Protein AF-A0A6L5JVS4-F1 (afdb_monomer)

Structure (mmCIF, N/CA/C/O backbone):
data_AF-A0A6L5JVS4-F1
#
_entry.id   AF-A0A6L5JVS4-F1
#
loop_
_atom_site.group_PDB
_atom_site.id
_atom_site.type_symbol
_atom_site.label_atom_id
_atom_site.label_alt_id
_atom_site.label_comp_id
_atom_site.label_asym_id
_atom_site.label_entity_id
_atom_site.label_seq_id
_atom_site.pdbx_PDB_ins_code
_atom_site.Cartn_x
_atom_site.Cartn_y
_atom_site.Cartn_z
_atom_site.occupancy
_atom_site.B_iso_or_equiv
_atom_site.auth_seq_id
_atom_site.auth_comp_id
_atom_site.auth_asym_id
_atom_site.auth_atom_id
_atom_site.pdbx_PDB_model_num
ATOM 1 N N . MET A 1 1 ? 5.904 3.335 -20.498 1.00 39.62 1 MET A N 1
ATOM 2 C CA . MET A 1 1 ? 4.507 2.915 -20.206 1.00 39.62 1 MET A CA 1
ATOM 3 C C . MET A 1 1 ? 3.510 3.334 -21.301 1.00 39.62 1 MET A C 1
ATOM 5 O O . MET A 1 1 ? 2.584 2.578 -21.595 1.00 39.62 1 MET A O 1
ATOM 9 N N . ALA A 1 2 ? 3.755 4.447 -22.011 1.00 27.25 2 ALA A N 1
ATOM 10 C CA . ALA A 1 2 ? 2.955 4.892 -23.163 1.00 27.25 2 ALA A CA 1
ATOM 11 C C . ALA A 1 2 ? 2.880 3.878 -24.330 1.00 27.25 2 ALA A C 1
ATOM 13 O O . ALA A 1 2 ? 1.865 3.810 -25.015 1.00 27.25 2 ALA A O 1
ATOM 14 N N . THR A 1 3 ? 3.901 3.042 -24.548 1.00 32.81 3 THR A N 1
ATOM 15 C CA . THR A 1 3 ? 3.911 2.049 -25.646 1.00 32.81 3 THR A CA 1
ATOM 16 C C . THR A 1 3 ? 3.063 0.802 -25.353 1.00 32.81 3 THR A C 1
ATOM 18 O O . THR A 1 3 ? 2.538 0.192 -26.281 1.00 32.81 3 THR A O 1
ATOM 21 N N . PHE A 1 4 ? 2.880 0.440 -24.076 1.00 35.44 4 PHE A N 1
ATOM 22 C CA . PHE A 1 4 ? 2.090 -0.735 -23.675 1.00 35.44 4 PHE A CA 1
ATOM 23 C C . PHE A 1 4 ? 0.583 -0.419 -23.661 1.00 35.44 4 PHE A C 1
ATOM 25 O O . PHE A 1 4 ? -0.222 -1.218 -24.132 1.00 35.44 4 PHE A O 1
ATOM 32 N N . LEU A 1 5 ? 0.203 0.799 -23.252 1.00 40.16 5 LEU A N 1
ATOM 33 C CA . LEU A 1 5 ? -1.191 1.264 -23.287 1.00 40.16 5 LEU A CA 1
ATOM 34 C C . LEU A 1 5 ? -1.619 1.836 -24.652 1.00 40.16 5 LEU A C 1
ATOM 36 O O . LEU A 1 5 ? -2.784 1.678 -25.025 1.00 40.16 5 LEU A O 1
ATOM 40 N N . ARG A 1 6 ? -0.699 2.375 -25.478 1.00 35.88 6 ARG A N 1
ATOM 41 C CA . ARG A 1 6 ? -1.003 2.672 -26.899 1.00 35.88 6 ARG A CA 1
ATOM 42 C C . ARG A 1 6 ? -1.465 1.423 -27.653 1.00 35.88 6 ARG A C 1
ATOM 44 O O . ARG A 1 6 ? -2.328 1.546 -28.516 1.00 35.88 6 ARG A O 1
ATOM 51 N N . GLN A 1 7 ? -0.972 0.227 -27.310 1.00 35.41 7 GLN A N 1
ATOM 52 C CA . GLN A 1 7 ? -1.468 -1.024 -27.899 1.00 35.41 7 GLN A CA 1
ATOM 53 C C . GLN A 1 7 ? -2.878 -1.416 -27.430 1.00 35.41 7 GLN A C 1
ATOM 55 O O . GLN A 1 7 ? -3.589 -2.075 -28.191 1.00 35.41 7 GLN A O 1
ATOM 60 N N . GLN A 1 8 ? -3.304 -1.020 -26.226 1.00 39.78 8 GLN A N 1
ATOM 61 C CA . GLN A 1 8 ? -4.646 -1.326 -25.715 1.00 39.78 8 GLN A CA 1
ATOM 62 C C . GLN A 1 8 ? -5.710 -0.339 -26.234 1.00 39.78 8 GLN A C 1
ATOM 64 O O . GLN A 1 8 ? -6.778 -0.781 -26.659 1.00 39.78 8 GLN A O 1
ATOM 69 N N . HIS A 1 9 ? -5.404 0.962 -26.331 1.00 32.84 9 HIS A N 1
ATOM 70 C CA . HIS A 1 9 ? -6.343 1.963 -26.868 1.00 32.84 9 HIS A CA 1
ATOM 71 C C . HIS A 1 9 ? -6.524 1.894 -28.399 1.00 32.84 9 HIS A C 1
ATOM 73 O O . HIS A 1 9 ? -7.652 2.017 -28.878 1.00 32.84 9 HIS A O 1
ATOM 79 N N . TRP A 1 10 ? -5.474 1.595 -29.183 1.00 31.05 10 TRP A N 1
ATOM 80 C CA . TRP A 1 10 ? -5.603 1.431 -30.646 1.00 31.05 10 TRP A CA 1
ATOM 81 C C . TRP A 1 10 ? -6.505 0.254 -31.057 1.00 31.05 10 TRP A C 1
ATOM 83 O O . TRP A 1 10 ? -7.124 0.284 -32.119 1.00 31.05 10 TRP A O 1
ATOM 93 N N . ARG A 1 11 ? -6.620 -0.789 -30.222 1.00 38.19 11 ARG A N 1
ATOM 94 C CA . ARG A 1 11 ? -7.398 -2.000 -30.545 1.00 38.19 11 ARG A CA 1
ATOM 95 C C . ARG A 1 11 ? -8.909 -1.847 -30.347 1.00 38.19 11 ARG A C 1
ATOM 97 O O . ARG A 1 11 ? -9.647 -2.603 -30.976 1.00 38.19 11 ARG A O 1
ATOM 104 N N . ARG A 1 12 ? -9.377 -0.891 -29.528 1.00 39.03 12 ARG A N 1
ATOM 105 C CA . ARG A 1 12 ? -10.806 -0.510 -29.478 1.00 39.03 12 ARG A CA 1
ATOM 106 C C . ARG A 1 12 ? -11.186 0.319 -30.709 1.00 39.03 12 ARG A C 1
ATOM 108 O O . ARG A 1 12 ? -12.086 -0.090 -31.431 1.00 39.03 12 ARG A O 1
ATOM 115 N N . ALA A 1 13 ? -10.397 1.341 -31.055 1.00 33.31 13 ALA A N 1
ATOM 116 C CA . ALA A 1 13 ? -10.627 2.148 -32.259 1.00 33.31 13 ALA A CA 1
ATOM 117 C C . ALA A 1 13 ? -10.614 1.313 -33.558 1.00 33.31 13 ALA A C 1
ATOM 119 O O . ALA A 1 13 ? -11.472 1.491 -34.416 1.00 33.31 13 ALA A O 1
ATOM 120 N N . ALA A 1 14 ? -9.705 0.338 -33.685 1.00 33.72 14 ALA A N 1
ATOM 121 C CA . ALA A 1 14 ? -9.661 -0.558 -34.845 1.00 33.72 14 ALA A CA 1
ATOM 122 C C . ALA A 1 14 ? -10.819 -1.580 -34.900 1.00 33.72 14 ALA A C 1
ATOM 124 O O . ALA A 1 14 ? -11.154 -2.060 -35.981 1.00 33.72 14 ALA A O 1
ATOM 125 N N . ARG A 1 15 ? -11.447 -1.923 -33.763 1.00 38.25 15 ARG A N 1
ATOM 126 C CA . ARG A 1 15 ? -12.636 -2.796 -33.720 1.00 38.25 15 ARG A CA 1
ATOM 127 C C . ARG A 1 15 ? -13.914 -2.042 -34.068 1.00 38.25 15 ARG A C 1
ATOM 129 O O . ARG A 1 15 ? -14.723 -2.583 -34.814 1.00 38.25 15 ARG A O 1
ATOM 136 N N . ASP A 1 16 ? -14.044 -0.804 -33.606 1.00 37.25 16 ASP A N 1
ATOM 137 C CA . ASP A 1 16 ? -15.199 0.044 -33.916 1.00 37.25 16 ASP A CA 1
ATOM 138 C C . ASP A 1 16 ? -15.157 0.531 -35.379 1.00 37.25 16 ASP A C 1
ATOM 140 O O . ASP A 1 16 ? -16.183 0.553 -36.056 1.00 37.25 16 ASP A O 1
ATOM 144 N N . LEU A 1 17 ? -13.960 0.777 -35.931 1.00 36.19 17 LEU A N 1
ATOM 145 C CA . LEU A 1 17 ? -13.765 1.015 -37.371 1.00 36.19 17 LEU A CA 1
ATOM 146 C C . LEU A 1 17 ? -13.922 -0.265 -38.216 1.00 36.19 17 LEU A C 1
ATOM 148 O O . LEU A 1 17 ? -14.410 -0.203 -39.343 1.00 36.19 17 LEU A O 1
ATOM 152 N N . GLY A 1 18 ? -13.565 -1.435 -37.676 1.00 32.16 18 GLY A N 1
ATOM 153 C CA . GLY A 1 18 ? -13.740 -2.731 -38.344 1.00 32.16 18 GLY A CA 1
ATOM 154 C C . GLY A 1 18 ? -15.199 -3.194 -38.445 1.00 32.16 18 GLY A C 1
ATOM 155 O O . GLY A 1 18 ? -15.541 -3.921 -39.375 1.00 32.16 18 GLY A O 1
ATOM 156 N N . LEU A 1 19 ? -16.069 -2.744 -37.534 1.00 34.16 19 LEU A N 1
ATOM 157 C CA . LEU A 1 19 ? -17.518 -2.983 -37.585 1.00 34.16 19 LEU A CA 1
ATOM 158 C C . LEU A 1 19 ? -18.248 -2.038 -38.554 1.00 34.16 19 LEU A C 1
ATOM 160 O O . LEU A 1 19 ? -19.277 -2.421 -39.104 1.00 34.16 19 LEU A O 1
ATOM 164 N N . LEU A 1 20 ? -17.688 -0.856 -38.835 1.00 33.22 20 LEU A N 1
ATOM 165 C CA . LEU A 1 20 ? -18.188 0.063 -39.866 1.00 33.22 20 LEU A CA 1
ATOM 166 C C . LEU A 1 20 ? -17.718 -0.308 -41.284 1.00 33.22 20 LEU A C 1
ATOM 168 O O . LEU A 1 20 ? -18.453 -0.097 -42.245 1.00 33.22 20 LEU A O 1
ATOM 172 N N . ALA A 1 21 ? -16.541 -0.924 -41.432 1.00 32.28 21 ALA A N 1
ATOM 173 C CA . ALA A 1 21 ? -16.008 -1.340 -42.735 1.00 32.28 21 ALA A CA 1
ATOM 174 C C . ALA A 1 21 ? -16.601 -2.662 -43.275 1.00 32.28 21 ALA A C 1
ATOM 176 O O . ALA A 1 21 ? -16.497 -2.942 -44.467 1.00 32.28 21 ALA A O 1
ATOM 177 N N . ALA A 1 22 ? -17.259 -3.469 -42.435 1.00 32.19 22 ALA A N 1
ATOM 178 C CA . ALA A 1 22 ? -17.851 -4.750 -42.842 1.00 32.19 22 ALA A CA 1
ATOM 179 C C . ALA A 1 22 ? -19.231 -4.629 -43.530 1.00 32.19 22 ALA A C 1
ATOM 181 O O . ALA A 1 22 ? -19.776 -5.637 -43.974 1.00 32.19 22 ALA A O 1
ATOM 182 N N . LEU A 1 23 ? -19.785 -3.416 -43.651 1.00 34.84 23 LEU A N 1
ATOM 183 C CA . LEU A 1 23 ? -21.041 -3.148 -44.369 1.00 34.84 23 LEU A CA 1
ATOM 184 C C . LEU A 1 23 ? -20.844 -2.623 -45.800 1.00 34.84 23 LEU A C 1
ATOM 186 O O . LEU A 1 23 ? -21.824 -2.450 -46.517 1.00 34.84 23 LEU A O 1
ATOM 190 N N . LEU A 1 24 ? -19.603 -2.403 -46.246 1.00 35.19 24 LEU A N 1
ATOM 191 C CA . LEU A 1 24 ? -19.305 -1.886 -47.584 1.00 35.19 24 LEU A CA 1
ATOM 192 C C . LEU A 1 24 ? -18.027 -2.529 -48.141 1.00 35.19 24 LEU A C 1
ATOM 194 O O . LEU A 1 24 ? -16.959 -1.926 -48.131 1.00 35.19 24 LEU A O 1
ATOM 198 N N . ALA A 1 25 ? -18.128 -3.758 -48.648 1.00 31.11 25 ALA A N 1
ATOM 199 C CA . ALA A 1 25 ? -17.062 -4.362 -49.445 1.00 31.11 25 ALA A CA 1
ATOM 200 C C . ALA A 1 25 ? -17.626 -4.942 -50.751 1.00 31.11 25 ALA A C 1
ATOM 202 O O . ALA A 1 25 ? -18.220 -6.018 -50.767 1.00 31.11 25 ALA A O 1
ATOM 203 N N . GLY A 1 26 ? -17.414 -4.209 -51.847 1.00 31.31 26 GLY A N 1
ATOM 204 C CA . GLY A 1 26 ? -17.368 -4.732 -53.215 1.00 31.31 26 GLY A CA 1
ATOM 205 C C . GLY A 1 26 ? -15.909 -4.756 -53.706 1.00 31.31 26 GLY A C 1
ATOM 206 O O . GLY A 1 26 ? -15.083 -4.023 -53.159 1.00 31.31 26 GLY A O 1
ATOM 207 N N . PRO A 1 27 ? -15.543 -5.613 -54.676 1.00 41.22 27 PRO A N 1
ATOM 208 C CA . PRO A 1 27 ? -14.153 -6.013 -54.885 1.00 41.22 27 PRO A CA 1
ATOM 209 C C . PRO A 1 27 ? -13.418 -5.101 -55.878 1.00 41.22 27 PRO A C 1
ATOM 211 O O . PRO A 1 27 ? -14.021 -4.707 -56.870 1.00 41.22 27 PRO A O 1
ATOM 214 N N . GLN A 1 28 ? -12.112 -4.860 -55.669 1.00 31.53 28 GLN A N 1
ATOM 215 C CA . GLN A 1 28 ? -11.058 -4.995 -56.698 1.00 31.53 28 GLN A CA 1
ATOM 216 C C . GLN A 1 28 ? -9.629 -4.655 -56.200 1.00 31.53 28 GLN A C 1
ATOM 218 O O . GLN A 1 28 ? -9.398 -3.606 -55.618 1.00 31.53 28 GLN A O 1
ATOM 223 N N . ALA A 1 29 ? -8.724 -5.612 -56.465 1.00 29.77 29 ALA A N 1
ATOM 224 C CA . ALA A 1 29 ? -7.337 -5.585 -56.984 1.00 29.77 29 ALA A CA 1
ATOM 225 C C . ALA A 1 29 ? -6.270 -4.518 -56.577 1.00 29.77 29 ALA A C 1
ATOM 227 O O . ALA A 1 29 ? -6.592 -3.390 -56.228 1.00 29.77 29 ALA A O 1
ATOM 228 N N . PRO A 1 30 ? -4.960 -4.876 -56.645 1.00 33.66 30 PRO A N 1
ATOM 229 C CA . PRO A 1 30 ? -3.882 -4.248 -55.874 1.00 33.66 30 PRO A CA 1
ATOM 230 C C . PRO A 1 30 ? -3.032 -3.250 -56.680 1.00 33.66 30 PRO A C 1
ATOM 232 O O . PRO A 1 30 ? -2.925 -3.355 -57.900 1.00 33.66 30 PRO A O 1
ATOM 235 N N . LEU A 1 31 ? -2.333 -2.343 -55.988 1.00 27.77 31 LEU A N 1
ATOM 236 C CA . LEU A 1 31 ? -1.290 -1.505 -56.586 1.00 27.77 31 LEU A CA 1
ATOM 237 C C . LEU A 1 31 ? -0.140 -1.220 -55.613 1.00 27.77 31 LEU A C 1
ATOM 239 O O . LEU A 1 31 ? -0.261 -1.336 -54.397 1.00 27.77 31 LEU A O 1
ATOM 243 N N . GLN A 1 32 ? 1.005 -0.966 -56.234 1.00 26.39 32 GLN A N 1
ATOM 244 C CA . GLN A 1 32 ? 2.362 -1.265 -55.802 1.00 26.39 32 GLN A CA 1
ATOM 245 C C . GLN A 1 32 ? 2.989 -0.211 -54.885 1.00 26.39 32 GLN A C 1
ATOM 247 O O . GLN A 1 32 ? 2.594 0.949 -54.845 1.00 26.39 32 GLN A O 1
ATOM 252 N N . ALA A 1 33 ? 4.048 -0.657 -54.209 1.00 27.53 33 ALA A N 1
ATOM 253 C CA . ALA A 1 33 ? 5.034 0.159 -53.522 1.00 27.53 33 ALA A CA 1
ATOM 254 C C . ALA A 1 33 ? 5.746 1.141 -54.464 1.00 27.53 33 ALA A C 1
ATOM 256 O O . ALA A 1 33 ? 6.057 0.782 -55.599 1.00 27.53 33 ALA A O 1
ATOM 257 N N . GLN A 1 34 ? 6.121 2.312 -53.940 1.00 25.50 34 GLN A N 1
ATOM 258 C CA . GLN A 1 34 ? 7.257 3.087 -54.431 1.00 25.50 34 GLN A CA 1
ATOM 259 C C . GLN A 1 34 ? 7.914 3.917 -53.316 1.00 25.50 34 GLN A C 1
ATOM 261 O O . GLN A 1 34 ? 7.333 4.219 -52.278 1.00 25.50 34 GLN A O 1
ATOM 266 N N . THR A 1 35 ? 9.191 4.154 -53.575 1.00 24.91 35 THR A N 1
ATOM 267 C CA . THR A 1 35 ? 10.339 4.632 -52.799 1.00 24.91 35 THR A CA 1
ATOM 268 C C . THR A 1 35 ? 10.310 6.100 -52.336 1.00 24.91 35 THR A C 1
ATOM 270 O O . THR A 1 35 ? 9.561 6.917 -52.857 1.00 24.91 35 THR A O 1
ATOM 273 N N . ALA A 1 36 ? 11.199 6.403 -51.375 1.00 24.34 36 ALA A N 1
ATOM 274 C CA . ALA A 1 36 ? 11.531 7.701 -50.749 1.00 24.34 36 ALA A CA 1
ATOM 275 C C . ALA A 1 36 ? 12.059 8.789 -51.737 1.00 24.34 36 ALA A C 1
ATOM 277 O O . ALA A 1 36 ? 12.215 8.449 -52.912 1.00 24.34 36 ALA A O 1
ATOM 278 N N . PRO A 1 37 ? 12.386 10.054 -51.328 1.00 33.25 37 PRO A N 1
ATOM 279 C CA . PRO A 1 37 ? 13.588 10.354 -50.510 1.00 33.25 37 PRO A CA 1
ATOM 280 C C . PRO A 1 37 ? 13.587 11.618 -49.587 1.00 33.25 37 PRO A C 1
ATOM 282 O O . PRO A 1 37 ? 12.765 12.518 -49.710 1.00 33.25 37 PRO A O 1
ATOM 285 N N . LEU A 1 38 ? 14.579 11.618 -48.671 1.00 22.97 38 LEU A N 1
ATOM 286 C CA . LEU A 1 38 ? 15.467 12.692 -48.147 1.00 22.97 38 LEU A CA 1
ATOM 287 C C . LEU A 1 38 ? 14.989 14.152 -48.101 1.00 22.97 38 LEU A C 1
ATOM 289 O O . LEU A 1 38 ? 14.738 14.679 -49.163 1.00 22.97 38 LEU A O 1
ATOM 293 N N . TRP A 1 39 ? 15.138 14.842 -46.954 1.00 23.41 39 TRP A N 1
ATOM 294 C CA . TRP A 1 39 ? 15.738 16.196 -46.857 1.00 23.41 39 TRP A CA 1
ATOM 295 C C . TRP A 1 39 ? 16.353 16.426 -45.459 1.00 23.41 39 TRP A C 1
ATOM 297 O O . TRP A 1 39 ? 15.769 16.074 -44.436 1.00 23.41 39 TRP A O 1
ATOM 307 N N . ALA A 1 40 ? 17.556 17.005 -45.450 1.00 23.11 40 ALA A N 1
ATOM 308 C CA . ALA A 1 40 ? 18.339 17.445 -44.297 1.00 23.11 40 ALA A CA 1
ATOM 309 C C . ALA A 1 40 ? 18.304 18.982 -44.190 1.00 23.11 40 ALA A C 1
ATOM 311 O O . ALA A 1 40 ? 18.088 19.653 -45.197 1.00 23.11 40 ALA A O 1
ATOM 312 N N . GLY A 1 41 ? 18.589 19.541 -43.007 1.00 23.86 41 GLY A N 1
ATOM 313 C CA . GLY A 1 41 ? 18.894 20.971 -42.860 1.00 23.86 41 GLY A CA 1
ATOM 314 C C . GLY A 1 41 ? 18.722 21.517 -41.441 1.00 23.86 41 GLY A C 1
ATOM 315 O O . GLY A 1 41 ? 17.621 21.883 -41.047 1.00 23.86 41 GLY A O 1
ATOM 316 N N . ALA A 1 42 ? 19.823 21.590 -40.692 1.00 25.73 42 ALA A N 1
ATOM 317 C CA . ALA A 1 42 ? 19.955 22.377 -39.462 1.00 25.73 42 ALA A CA 1
ATOM 318 C C . ALA A 1 42 ? 20.153 23.875 -39.775 1.00 25.73 42 ALA A C 1
ATOM 320 O O . ALA A 1 42 ? 20.513 24.224 -40.903 1.00 25.73 42 ALA A O 1
ATOM 321 N N . PRO A 1 43 ? 20.054 24.748 -38.757 1.00 28.83 43 PRO A N 1
ATOM 322 C CA . PRO A 1 43 ? 21.171 25.668 -38.550 1.00 28.83 43 PRO A CA 1
ATOM 323 C C . PRO A 1 43 ? 21.632 25.807 -37.090 1.00 28.83 43 PRO A C 1
ATOM 325 O O . PRO A 1 43 ? 20.873 25.684 -36.132 1.00 28.83 43 PRO A O 1
ATOM 328 N N . VAL A 1 44 ? 22.928 26.100 -36.986 1.00 26.69 44 VAL A N 1
ATOM 329 C CA . VAL A 1 44 ? 23.715 26.506 -35.815 1.00 26.69 44 VAL A CA 1
ATOM 330 C C . VAL A 1 44 ? 23.632 28.028 -35.660 1.00 26.69 44 VAL A C 1
ATOM 332 O O . VAL A 1 44 ? 23.794 28.726 -36.659 1.00 26.69 44 VAL A O 1
ATOM 335 N N . VAL A 1 45 ? 23.498 28.551 -34.433 1.00 28.84 45 VAL A N 1
ATOM 336 C CA . VAL A 1 45 ? 23.925 29.923 -34.086 1.00 28.84 45 VAL A CA 1
ATOM 337 C C . VAL A 1 45 ? 24.592 29.943 -32.703 1.00 28.84 45 VAL A C 1
ATOM 339 O O . VAL A 1 45 ? 24.165 29.274 -31.768 1.00 28.84 45 VAL A O 1
ATOM 342 N N . SER A 1 46 ? 25.685 30.703 -32.660 1.00 25.58 46 SER A N 1
ATOM 343 C CA . SER A 1 46 ? 26.726 30.863 -31.644 1.00 25.58 46 SER A CA 1
ATOM 344 C C . SER A 1 46 ? 26.345 31.751 -30.445 1.00 25.58 46 SER A C 1
ATOM 346 O O . SER A 1 46 ? 25.474 32.610 -30.523 1.00 25.58 46 SER A O 1
ATOM 348 N N . SER A 1 47 ? 27.101 31.550 -29.365 1.00 28.77 47 SER A N 1
ATOM 349 C CA . SER A 1 47 ? 27.173 32.219 -28.058 1.00 28.77 47 SER A CA 1
ATOM 350 C C . SER A 1 47 ? 27.771 33.638 -28.042 1.00 28.77 47 SER A C 1
ATOM 352 O O . SER A 1 47 ? 28.655 33.919 -28.850 1.00 28.77 47 SER A O 1
ATOM 354 N N . ALA A 1 48 ? 27.424 34.439 -27.016 1.00 28.39 48 ALA A N 1
ATOM 355 C CA . ALA A 1 48 ? 28.302 35.404 -26.317 1.00 28.39 48 ALA A CA 1
ATOM 356 C C . ALA A 1 48 ? 27.689 35.840 -24.947 1.00 28.39 48 ALA A C 1
ATOM 358 O O . ALA A 1 48 ? 26.482 35.680 -24.767 1.00 28.39 48 ALA A O 1
ATOM 359 N N . PRO A 1 49 ? 28.489 36.335 -23.972 1.00 32.22 49 PRO A N 1
ATOM 360 C CA . PRO A 1 49 ? 28.224 36.223 -22.529 1.00 32.22 49 PRO A CA 1
ATOM 361 C C . PRO A 1 49 ? 27.723 37.520 -21.860 1.00 32.22 49 PRO A C 1
ATOM 363 O O . PRO A 1 49 ? 27.990 38.619 -22.339 1.00 32.22 49 PRO A O 1
ATOM 366 N N . VAL A 1 50 ? 27.080 37.398 -20.692 1.00 34.72 50 VAL A N 1
ATOM 367 C CA . VAL A 1 50 ? 26.741 38.528 -19.804 1.00 34.72 50 VAL A CA 1
ATOM 368 C C . VAL A 1 50 ? 27.394 38.303 -18.437 1.00 34.72 50 VAL A C 1
ATOM 370 O O . VAL A 1 50 ? 27.240 37.241 -17.837 1.00 34.72 50 VAL A O 1
ATOM 373 N N . GLY A 1 51 ? 28.174 39.295 -17.997 1.00 30.64 51 GLY A N 1
ATOM 374 C CA . GLY A 1 51 ? 28.897 39.326 -16.723 1.00 30.64 51 GLY A CA 1
ATOM 375 C C . GLY A 1 51 ? 28.033 39.723 -15.511 1.00 30.64 51 GLY A C 1
ATOM 376 O O . GLY A 1 51 ? 26.829 39.935 -15.651 1.00 30.64 51 GLY A O 1
ATOM 377 N N . PRO A 1 52 ? 28.638 39.806 -14.311 1.00 31.95 52 PRO A N 1
ATOM 378 C CA . PRO A 1 52 ? 27.926 39.772 -13.037 1.00 31.95 52 PRO A CA 1
ATOM 379 C C . PRO A 1 52 ? 27.462 41.161 -12.579 1.00 31.95 52 PRO A C 1
ATOM 381 O O . PRO A 1 52 ? 28.172 42.152 -12.748 1.00 31.95 52 PRO A O 1
ATOM 384 N N . VAL A 1 53 ? 26.299 41.220 -11.927 1.00 34.41 53 VAL A N 1
ATOM 385 C CA . VAL A 1 53 ? 25.796 42.416 -11.232 1.00 34.41 53 VAL A CA 1
ATOM 386 C C . VAL A 1 53 ? 25.778 42.139 -9.728 1.00 34.41 53 VAL A C 1
ATOM 388 O O . VAL A 1 53 ? 25.228 41.137 -9.276 1.00 34.41 53 VAL A O 1
ATOM 391 N N . ALA A 1 54 ? 26.434 43.020 -8.974 1.00 30.66 54 ALA A N 1
ATOM 392 C CA . ALA A 1 54 ? 26.534 43.011 -7.516 1.00 30.66 54 ALA A CA 1
ATOM 393 C C . ALA A 1 54 ? 25.209 43.418 -6.831 1.00 30.66 54 ALA A C 1
ATOM 395 O O . ALA A 1 54 ? 24.421 44.148 -7.434 1.00 30.66 54 ALA A O 1
ATOM 396 N N . PRO A 1 55 ? 24.966 43.022 -5.565 1.00 32.78 55 PRO A N 1
ATOM 397 C CA . PRO A 1 55 ? 23.781 43.440 -4.830 1.00 32.78 55 PRO A CA 1
ATOM 398 C C . PRO A 1 55 ? 24.014 44.777 -4.113 1.00 32.78 55 PRO A C 1
ATOM 400 O O . PRO A 1 55 ? 24.971 44.940 -3.356 1.00 32.78 55 PRO A O 1
ATOM 403 N N . THR A 1 56 ? 23.104 45.727 -4.314 1.00 30.06 56 THR A N 1
ATOM 404 C CA . THR A 1 56 ? 22.959 46.910 -3.465 1.00 30.06 56 THR A CA 1
ATOM 405 C C . THR A 1 56 ? 21.972 46.619 -2.340 1.00 30.06 56 THR A C 1
ATOM 407 O O . THR A 1 56 ? 20.844 46.181 -2.557 1.00 30.06 56 THR A O 1
ATOM 410 N N . ALA A 1 57 ? 22.421 46.877 -1.115 1.00 33.19 57 ALA A N 1
ATOM 411 C CA . ALA A 1 57 ? 21.583 46.979 0.065 1.00 33.19 57 ALA A CA 1
ATOM 412 C C . ALA A 1 57 ? 20.799 48.299 0.039 1.00 33.19 57 ALA A C 1
ATOM 414 O O . ALA A 1 57 ? 21.366 49.332 -0.310 1.00 33.19 57 ALA A O 1
ATOM 415 N N . ASN A 1 58 ? 19.526 48.265 0.438 1.00 3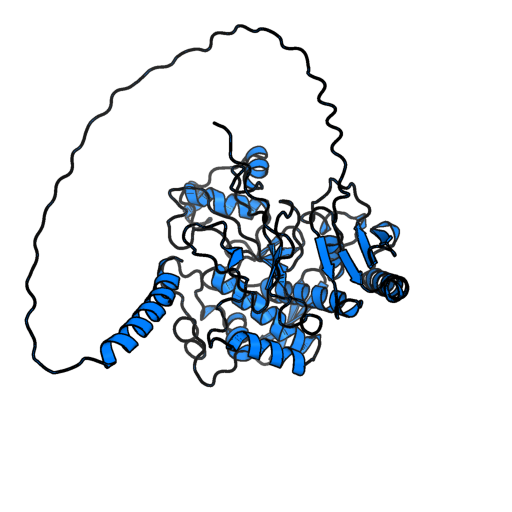2.41 58 ASN A N 1
ATOM 416 C CA . ASN A 1 58 ? 18.894 49.287 1.278 1.00 32.41 58 ASN A CA 1
ATOM 417 C C . ASN A 1 58 ? 17.513 48.803 1.733 1.00 32.41 58 ASN A C 1
ATOM 419 O O . ASN A 1 58 ? 16.704 48.339 0.934 1.00 32.41 58 ASN A O 1
ATOM 423 N N . GLY A 1 59 ? 17.284 48.882 3.044 1.00 30.25 59 GLY A N 1
ATOM 424 C CA . GLY A 1 59 ? 16.056 48.450 3.693 1.00 30.25 59 GLY A CA 1
ATOM 425 C C . GLY A 1 59 ? 14.953 49.503 3.692 1.00 30.25 59 GLY A C 1
ATOM 426 O O . GLY A 1 59 ? 15.191 50.688 3.478 1.00 30.25 59 GLY A O 1
ATOM 427 N N . ALA A 1 60 ? 13.749 49.048 4.020 1.00 29.72 60 ALA A N 1
ATOM 428 C CA . ALA A 1 60 ? 12.717 49.827 4.689 1.00 29.72 60 ALA A CA 1
ATOM 429 C C . ALA A 1 60 ? 11.765 48.835 5.371 1.00 29.72 60 ALA A C 1
ATOM 431 O O . ALA A 1 60 ? 11.324 47.865 4.755 1.00 29.72 60 ALA A O 1
ATOM 432 N N . GLY A 1 61 ? 11.530 49.040 6.666 1.00 29.88 61 GLY A N 1
ATOM 433 C CA . GLY A 1 61 ? 10.719 48.161 7.495 1.00 29.88 61 GLY A CA 1
ATOM 434 C C . GLY A 1 61 ? 9.244 48.157 7.104 1.00 29.88 61 GLY A C 1
ATOM 435 O O . GLY A 1 61 ? 8.688 49.170 6.684 1.00 29.88 61 GLY A O 1
ATOM 436 N N . VAL A 1 62 ? 8.608 47.012 7.327 1.00 31.92 62 VAL A N 1
ATOM 437 C CA . VAL A 1 62 ? 7.157 46.888 7.445 1.00 31.92 62 VAL A CA 1
ATOM 438 C C . VAL A 1 62 ? 6.895 46.084 8.715 1.00 31.92 62 VAL A C 1
ATOM 440 O O . VAL A 1 62 ? 7.475 45.019 8.920 1.00 31.92 62 VAL A O 1
ATOM 443 N N . ALA A 1 63 ? 6.091 46.670 9.599 1.00 31.06 63 ALA A N 1
ATOM 444 C CA . ALA A 1 63 ? 5.655 46.109 10.871 1.00 31.06 63 ALA A CA 1
ATOM 445 C C . ALA A 1 63 ? 4.926 44.760 10.682 1.00 31.06 63 ALA A C 1
ATOM 447 O O . ALA A 1 63 ? 4.346 44.530 9.617 1.00 31.06 63 ALA A O 1
ATOM 448 N N . PRO A 1 64 ? 4.926 43.872 11.694 1.00 30.78 64 PRO A N 1
ATOM 449 C CA . PRO A 1 64 ? 4.239 42.595 11.594 1.00 30.78 64 PRO A CA 1
ATOM 450 C C . PRO A 1 64 ? 2.731 42.844 11.563 1.00 30.78 64 PRO A C 1
ATOM 452 O O . PRO A 1 64 ? 2.167 43.465 12.462 1.00 30.78 64 PRO A O 1
ATOM 455 N N . VAL A 1 65 ? 2.085 42.383 10.498 1.00 34.16 65 VAL A N 1
ATOM 456 C CA . VAL A 1 65 ? 0.629 42.317 10.431 1.00 34.16 65 VAL A CA 1
ATOM 457 C C . VAL A 1 65 ? 0.221 41.095 11.243 1.00 34.16 65 VAL A C 1
ATOM 459 O O . VAL A 1 65 ? 0.511 39.965 10.850 1.00 34.16 65 VAL A O 1
ATOM 462 N N . ASP A 1 66 ? -0.421 41.339 12.383 1.00 32.84 66 ASP A N 1
ATOM 463 C CA . ASP A 1 66 ? -1.145 40.334 13.153 1.00 32.84 66 ASP A CA 1
ATOM 464 C C . ASP A 1 66 ? -2.197 39.677 12.253 1.00 32.84 66 ASP A C 1
ATOM 466 O O . ASP A 1 66 ? -3.290 40.197 12.032 1.00 32.84 66 ASP A O 1
ATOM 470 N N . ALA A 1 67 ? -1.857 38.511 11.714 1.00 32.16 67 ALA A N 1
ATOM 471 C CA . ALA A 1 67 ? -2.804 37.616 11.077 1.00 32.16 67 ALA A CA 1
ATOM 472 C C . ALA A 1 67 ? -3.250 36.581 12.110 1.00 32.16 67 ALA A C 1
ATOM 474 O O . ALA A 1 67 ? -2.912 35.400 12.030 1.00 32.16 67 ALA A O 1
ATOM 475 N N . THR A 1 68 ? -4.045 37.021 13.087 1.00 32.34 68 THR A N 1
ATOM 476 C CA . THR A 1 68 ? -4.912 36.120 13.851 1.00 32.34 68 THR A CA 1
ATOM 477 C C . THR A 1 68 ? -6.009 35.632 12.906 1.00 32.34 68 THR A C 1
ATOM 479 O O . THR A 1 68 ? -7.139 36.108 12.918 1.00 32.34 68 THR A O 1
ATOM 482 N N . THR A 1 69 ? -5.656 34.702 12.019 1.00 30.81 69 THR A N 1
ATOM 483 C CA . THR A 1 69 ? -6.647 33.948 11.260 1.00 30.81 69 THR A CA 1
ATOM 484 C C . THR A 1 69 ? -7.119 32.843 12.185 1.00 30.81 69 THR A C 1
ATOM 486 O O . THR A 1 69 ? -6.495 31.790 12.297 1.00 30.81 69 THR A O 1
ATOM 489 N N . THR A 1 70 ? -8.212 33.111 12.890 1.00 32.50 70 THR A N 1
ATOM 490 C CA . THR A 1 70 ? -9.103 32.094 13.442 1.00 32.50 70 THR A CA 1
ATOM 491 C C . THR A 1 70 ? -9.629 31.260 12.276 1.00 32.50 70 THR A C 1
ATOM 493 O O . THR A 1 70 ? -10.720 31.479 11.757 1.00 32.50 70 THR A O 1
ATOM 496 N N . ALA A 1 71 ? -8.811 30.311 11.823 1.00 30.84 71 ALA A N 1
ATOM 497 C CA . ALA A 1 71 ? -9.296 29.161 11.094 1.00 30.84 71 ALA A CA 1
ATOM 498 C C . ALA A 1 71 ? -10.183 28.403 12.080 1.00 30.84 71 ALA A C 1
ATOM 500 O O . ALA A 1 71 ? -9.697 27.803 13.039 1.00 30.84 71 ALA A O 1
ATOM 501 N N . THR A 1 72 ? -11.495 28.492 11.889 1.00 29.44 72 THR A N 1
ATOM 502 C CA . THR A 1 72 ? -12.425 27.507 12.424 1.00 29.44 72 THR A CA 1
ATOM 503 C C . THR A 1 72 ? -11.885 26.139 12.034 1.00 29.44 72 THR A C 1
ATOM 505 O O . THR A 1 72 ? -11.893 25.790 10.855 1.00 29.44 72 THR A O 1
ATOM 508 N N . GLN A 1 73 ? -11.342 25.415 13.016 1.00 33.97 73 GLN A N 1
ATOM 509 C CA . GLN A 1 73 ? -11.074 23.992 12.910 1.00 33.97 73 GLN A CA 1
ATOM 510 C C . GLN A 1 73 ? -12.408 23.334 12.543 1.00 33.97 73 GLN A C 1
ATOM 512 O O . GLN A 1 73 ? -13.231 23.065 13.412 1.00 33.97 73 GLN A O 1
ATOM 517 N N . GLU A 1 74 ? -12.637 23.071 11.256 1.00 36.41 74 GLU A N 1
ATOM 518 C CA . GLU A 1 74 ? -13.233 21.784 10.919 1.00 36.41 74 GLU A CA 1
ATOM 519 C C . GLU A 1 74 ? -12.353 20.771 11.649 1.00 36.41 74 GLU A C 1
ATOM 521 O O . GLU A 1 74 ? -11.158 20.680 11.358 1.00 36.41 74 GLU A O 1
ATOM 526 N N . GLU A 1 75 ? -12.889 20.129 12.693 1.00 46.59 75 GLU A N 1
ATOM 527 C CA . GLU A 1 75 ? -12.206 19.011 13.337 1.00 46.59 75 GLU A CA 1
ATOM 528 C C . GLU A 1 75 ? -11.737 18.094 12.213 1.00 46.59 75 GLU A C 1
ATOM 530 O O . GLU A 1 75 ? -12.569 17.563 11.475 1.00 46.59 75 GLU A O 1
ATOM 535 N N . ALA A 1 76 ? -10.420 17.977 12.034 1.00 55.50 76 ALA A N 1
ATOM 536 C CA . ALA A 1 76 ? -9.853 17.128 11.004 1.00 55.50 76 ALA A CA 1
ATOM 537 C C . ALA A 1 76 ? -10.466 15.735 11.180 1.00 55.50 76 ALA A C 1
ATOM 539 O O . ALA A 1 76 ? -10.256 15.074 12.202 1.00 55.50 76 ALA A O 1
ATOM 540 N N . GLU A 1 77 ? -11.327 15.344 10.239 1.00 71.94 77 GLU A N 1
ATOM 541 C CA . GLU A 1 77 ? -12.051 14.083 10.290 1.00 71.94 77 GLU A CA 1
ATOM 542 C C . GLU A 1 77 ? -11.085 12.939 9.970 1.00 71.94 77 GLU A C 1
ATOM 544 O O . GLU A 1 77 ? -11.156 12.336 8.907 1.00 71.94 77 GLU A O 1
ATOM 549 N N . ASP A 1 78 ? -10.172 12.642 10.885 1.00 88.00 78 ASP A N 1
ATOM 550 C CA . ASP A 1 78 ? -9.099 11.677 10.681 1.00 88.00 78 ASP A CA 1
ATOM 551 C C . ASP A 1 78 ? -9.313 10.390 11.489 1.00 88.00 78 ASP A C 1
ATOM 553 O O . ASP A 1 78 ? -10.211 10.272 12.329 1.00 88.00 78 ASP A O 1
ATOM 557 N N . GLY A 1 79 ? -8.466 9.400 11.220 1.00 93.25 79 GLY A N 1
ATOM 558 C CA . GLY A 1 79 ? -8.434 8.108 11.881 1.00 93.25 79 GLY A CA 1
ATOM 559 C C . GLY A 1 79 ? -9.435 7.100 11.323 1.00 93.25 79 GLY A C 1
ATOM 560 O O . GLY A 1 79 ? -9.908 7.168 10.181 1.00 93.25 79 GLY A O 1
ATOM 561 N N . LEU A 1 80 ? -9.748 6.119 12.162 1.00 96.38 80 LEU A N 1
ATOM 562 C CA . LEU A 1 80 ? -10.631 5.007 11.853 1.00 96.38 80 LEU A CA 1
ATOM 563 C C . LEU A 1 80 ? -12.074 5.395 12.193 1.00 96.38 80 LEU A C 1
ATOM 565 O O . LEU A 1 80 ? -12.406 5.574 13.365 1.00 96.38 80 LEU A O 1
ATOM 569 N N . ARG A 1 81 ? -12.947 5.489 11.184 1.00 96.06 81 ARG A N 1
ATOM 570 C CA . ARG A 1 81 ? -14.344 5.907 11.349 1.00 96.06 81 ARG A CA 1
ATOM 571 C C . ARG A 1 81 ? -15.327 4.841 10.884 1.00 96.06 81 ARG A C 1
ATOM 573 O O . ARG A 1 81 ? -15.241 4.334 9.771 1.00 96.06 81 ARG A O 1
ATOM 580 N N . PHE A 1 82 ? -16.326 4.583 11.715 1.00 96.44 82 PHE A N 1
ATOM 581 C CA . PHE A 1 82 ? -17.520 3.820 11.382 1.00 96.44 82 PHE A CA 1
ATOM 582 C C . PHE A 1 82 ? -18.705 4.778 11.241 1.00 96.44 82 PHE A C 1
ATOM 584 O O . PHE A 1 82 ? -18.977 5.545 12.161 1.00 96.44 82 PHE A O 1
ATOM 591 N N . ARG A 1 83 ? -19.406 4.738 10.104 1.00 95.38 83 ARG A N 1
ATOM 592 C CA . ARG A 1 83 ? -20.653 5.475 9.842 1.00 95.38 83 ARG A CA 1
ATOM 593 C C . ARG A 1 83 ? -21.809 4.484 9.807 1.00 95.38 83 ARG A C 1
ATOM 595 O O . ARG A 1 83 ? -22.001 3.786 8.810 1.00 95.38 83 ARG A O 1
ATOM 602 N N . CYS A 1 84 ? -22.524 4.383 10.920 1.00 95.38 84 CYS A N 1
ATOM 603 C CA . CYS A 1 84 ? -23.433 3.283 11.218 1.00 95.38 84 CYS A CA 1
ATOM 604 C C . CYS A 1 84 ? -24.681 3.766 11.966 1.00 95.38 84 CYS A C 1
ATOM 606 O O . CYS A 1 84 ? -24.634 4.803 12.623 1.00 95.38 84 CYS A O 1
ATOM 608 N N . PRO A 1 85 ? -25.791 3.006 11.933 1.00 96.25 85 PRO A N 1
ATOM 609 C CA . PRO A 1 85 ? -26.971 3.338 12.725 1.00 96.25 85 PRO A CA 1
ATOM 610 C C . PRO A 1 85 ? -26.625 3.539 14.206 1.00 96.25 85 PRO A C 1
ATOM 612 O O . PRO A 1 85 ? -25.944 2.707 14.806 1.00 96.25 85 PRO A O 1
ATOM 615 N N . SER A 1 86 ? -27.131 4.604 14.827 1.00 96.31 86 SER A N 1
ATOM 616 C CA . SER A 1 86 ? -26.748 4.997 16.194 1.00 96.31 86 SER A CA 1
ATOM 617 C C . SER A 1 86 ? -26.982 3.894 17.234 1.00 96.31 86 SER A C 1
ATOM 619 O O . SER A 1 86 ? -26.234 3.788 18.205 1.00 96.31 86 SER A O 1
ATOM 621 N N . ALA A 1 87 ? -27.963 3.017 16.990 1.00 96.19 87 ALA A N 1
ATOM 622 C CA . ALA A 1 87 ? -28.272 1.858 17.826 1.00 96.19 87 ALA A CA 1
ATOM 623 C C . ALA A 1 87 ? -27.144 0.809 17.893 1.00 96.19 87 ALA A C 1
ATOM 625 O O . ALA A 1 87 ? -27.049 0.090 18.886 1.00 96.19 87 ALA A O 1
ATOM 626 N N . VAL A 1 88 ? -26.282 0.707 16.871 1.00 96.81 88 VAL A N 1
ATOM 627 C CA . VAL A 1 88 ? -25.197 -0.294 16.841 1.00 96.81 88 VAL A CA 1
ATOM 628 C C . VAL A 1 88 ? -23.866 0.236 17.377 1.00 96.81 88 VAL A C 1
ATOM 630 O O . VAL A 1 88 ? -22.995 -0.560 17.730 1.00 96.81 88 VAL A O 1
ATOM 633 N N . LEU A 1 89 ? -23.696 1.561 17.475 1.00 97.69 89 LEU A N 1
ATOM 634 C CA . LEU A 1 89 ? -22.418 2.190 17.834 1.00 97.69 89 LEU A CA 1
ATOM 635 C C . LEU A 1 89 ? -21.863 1.746 19.200 1.00 97.69 89 LEU A C 1
ATOM 637 O O . LEU A 1 89 ? -20.662 1.479 19.261 1.00 97.69 89 LEU A O 1
ATOM 641 N N . PRO A 1 90 ? -22.663 1.596 20.281 1.00 97.50 90 PRO A N 1
ATOM 642 C CA . PRO A 1 90 ? -22.127 1.151 21.570 1.00 97.50 90 PRO A CA 1
ATOM 643 C C . PRO A 1 90 ? -21.537 -0.265 21.512 1.00 97.50 90 PRO A C 1
ATOM 645 O O . PRO A 1 90 ? -20.415 -0.495 21.969 1.00 97.50 90 PRO A O 1
ATOM 648 N N . ALA A 1 91 ? -22.260 -1.206 20.895 1.00 98.12 91 ALA A N 1
ATOM 649 C CA . ALA A 1 91 ? -21.804 -2.586 20.738 1.00 98.12 91 ALA A CA 1
ATOM 650 C C . ALA A 1 91 ? -20.575 -2.672 19.821 1.00 98.12 91 ALA A C 1
ATOM 652 O O . ALA A 1 91 ? -19.617 -3.387 20.120 1.00 98.12 91 ALA A O 1
ATOM 653 N N . LEU A 1 92 ? -20.569 -1.893 18.736 1.00 98.44 92 LEU A N 1
ATOM 654 C CA . LEU A 1 92 ? -19.439 -1.806 17.819 1.00 98.44 92 LEU A CA 1
ATOM 655 C C . LEU A 1 92 ? -18.194 -1.216 18.495 1.00 98.44 92 LEU A C 1
ATOM 657 O O . LEU A 1 92 ? -17.105 -1.760 18.332 1.00 98.44 92 LEU A O 1
ATOM 661 N N . SER A 1 93 ? -18.347 -0.161 19.302 1.00 98.56 93 SER A N 1
ATOM 662 C CA . SER A 1 93 ? -17.251 0.436 20.077 1.00 98.56 93 SER A CA 1
ATOM 663 C C . SER A 1 93 ? -16.601 -0.590 21.002 1.00 98.56 93 SER A C 1
ATOM 665 O O . SER A 1 93 ? -15.376 -0.725 21.008 1.00 98.56 93 SER A O 1
ATOM 667 N N . LEU A 1 94 ? -17.408 -1.374 21.725 1.00 98.62 94 LEU A N 1
ATOM 668 C CA . LEU A 1 94 ? -16.907 -2.448 22.582 1.00 98.62 94 LEU A CA 1
ATOM 669 C C . LEU A 1 94 ? -16.166 -3.525 21.776 1.00 98.62 94 LEU A C 1
ATOM 671 O O . LEU A 1 94 ? -15.070 -3.932 22.159 1.00 98.62 94 LEU A O 1
ATOM 675 N N . ALA A 1 95 ? -16.727 -3.952 20.642 1.00 98.75 95 ALA A N 1
ATOM 676 C CA . ALA A 1 95 ? -16.118 -4.962 19.781 1.00 98.75 95 ALA A CA 1
ATOM 677 C C . ALA A 1 95 ? -14.769 -4.501 19.199 1.00 98.75 95 ALA A C 1
ATOM 679 O O . ALA A 1 95 ? -13.803 -5.267 19.205 1.00 98.75 95 ALA A O 1
ATOM 680 N N . VAL A 1 96 ? -14.673 -3.244 18.747 1.00 98.81 96 VAL A N 1
ATOM 681 C CA . VAL A 1 96 ? -13.415 -2.664 18.252 1.00 98.81 96 VAL A CA 1
ATOM 682 C C . VAL A 1 96 ? -12.397 -2.560 19.385 1.00 98.81 96 VAL A C 1
ATOM 684 O O . VAL A 1 96 ? -11.284 -3.043 19.216 1.00 98.81 96 VAL A O 1
ATOM 687 N N . ARG A 1 97 ? -12.765 -2.042 20.566 1.00 98.81 97 ARG A N 1
ATOM 688 C CA . ARG A 1 97 ? -11.860 -1.993 21.734 1.00 98.81 97 ARG A CA 1
ATOM 689 C C . ARG A 1 97 ? -11.338 -3.374 22.119 1.00 98.81 97 ARG A C 1
ATOM 691 O O . ARG A 1 97 ? -10.157 -3.511 22.418 1.00 98.81 97 ARG A O 1
ATOM 698 N N . HIS A 1 98 ? -12.192 -4.396 22.082 1.00 98.81 98 HIS A N 1
ATOM 699 C CA . HIS A 1 98 ? -11.755 -5.762 22.332 1.00 98.81 98 HIS A CA 1
ATOM 700 C C . HIS A 1 98 ? -10.729 -6.218 21.287 1.00 98.81 98 HIS A C 1
ATOM 702 O O . HIS A 1 98 ? -9.694 -6.761 21.663 1.00 98.81 98 HIS A O 1
ATOM 708 N N . TYR A 1 99 ? -10.967 -5.961 19.999 1.00 98.81 99 TYR A N 1
ATOM 709 C CA . TYR A 1 99 ? -9.992 -6.274 18.955 1.00 98.81 99 TYR A CA 1
ATOM 710 C C . TYR A 1 99 ? -8.661 -5.525 19.146 1.00 98.81 99 TYR A C 1
ATOM 712 O O . TYR A 1 99 ? -7.609 -6.153 19.076 1.00 98.81 99 TYR A O 1
ATOM 720 N N . LEU A 1 100 ? -8.689 -4.230 19.478 1.00 98.88 100 LEU A N 1
ATOM 721 C CA . LEU A 1 100 ? -7.478 -3.463 19.807 1.00 98.88 100 LEU A CA 1
ATOM 722 C C . LEU A 1 100 ? -6.702 -4.105 20.967 1.00 98.88 100 LEU A C 1
ATOM 724 O O . LEU A 1 100 ? -5.489 -4.280 20.874 1.00 98.88 100 LEU A O 1
ATOM 728 N N . ALA A 1 101 ? -7.405 -4.542 22.015 1.00 98.69 101 ALA A N 1
ATOM 729 C CA . ALA A 1 101 ? -6.791 -5.236 23.142 1.00 98.69 101 ALA A CA 1
ATOM 730 C C . ALA A 1 101 ? -6.158 -6.583 22.743 1.00 98.69 101 ALA A C 1
ATOM 732 O O . ALA A 1 101 ? -5.104 -6.920 23.265 1.00 98.69 101 ALA A O 1
ATOM 733 N N . THR A 1 102 ? -6.734 -7.333 21.790 1.00 98.62 102 THR A N 1
ATOM 734 C CA . THR A 1 102 ? -6.108 -8.576 21.277 1.00 98.62 102 THR A CA 1
ATOM 735 C C . THR A 1 102 ? -4.821 -8.343 20.482 1.00 98.62 102 THR A C 1
ATOM 737 O O . THR A 1 102 ? -4.090 -9.294 20.230 1.00 98.62 102 THR A O 1
ATOM 740 N N . LEU A 1 103 ? -4.555 -7.096 20.081 1.00 98.62 103 LEU A N 1
ATOM 741 C CA . LEU A 1 103 ? -3.322 -6.665 19.417 1.00 98.62 103 LEU A CA 1
ATOM 742 C C . LEU A 1 103 ? -2.358 -5.956 20.386 1.00 98.62 103 LEU A C 1
ATOM 744 O O . LEU A 1 103 ? -1.437 -5.267 19.942 1.00 98.62 103 LEU A O 1
ATOM 748 N N . ASP A 1 104 ? -2.601 -6.057 21.696 1.00 98.44 104 ASP A N 1
ATOM 749 C CA . ASP A 1 104 ? -1.843 -5.378 22.751 1.00 98.44 104 ASP A CA 1
ATOM 750 C C . ASP A 1 104 ? -1.786 -3.847 22.575 1.00 98.44 104 ASP A C 1
ATOM 752 O O . ASP A 1 104 ? -0.775 -3.200 22.868 1.00 98.44 104 ASP A O 1
ATOM 756 N N . ILE A 1 105 ? -2.859 -3.244 22.049 1.00 98.69 105 ILE A N 1
ATOM 757 C CA . ILE A 1 105 ? -3.014 -1.787 21.965 1.00 98.69 105 ILE A CA 1
ATOM 758 C C . ILE A 1 105 ? -3.758 -1.312 23.214 1.00 98.69 105 ILE A C 1
ATOM 760 O O . ILE A 1 105 ? -4.969 -1.495 23.350 1.00 98.69 105 ILE A O 1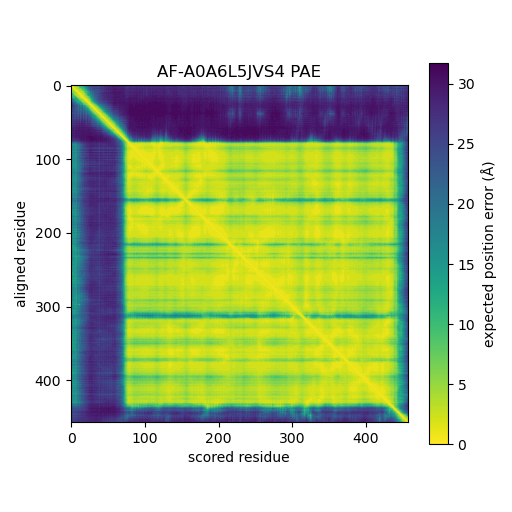
ATOM 764 N N . GLU A 1 106 ? -3.029 -0.691 24.140 1.00 98.19 106 GLU A N 1
ATOM 765 C CA . GLU A 1 106 ? -3.602 -0.172 25.382 1.00 98.19 106 GLU A CA 1
ATOM 766 C C . GLU A 1 106 ? -4.527 1.034 25.141 1.00 98.19 106 GLU A C 1
ATOM 768 O O . GLU A 1 106 ? -4.256 1.896 24.304 1.00 98.19 106 GLU A O 1
ATOM 773 N N . ALA A 1 107 ? -5.581 1.156 25.957 1.00 98.12 107 ALA A N 1
ATOM 774 C CA . ALA A 1 107 ? -6.577 2.228 25.855 1.00 98.12 107 ALA A CA 1
ATOM 775 C C . ALA A 1 107 ? -6.003 3.652 25.982 1.00 98.12 107 ALA A C 1
ATOM 777 O O . ALA A 1 107 ? -6.617 4.597 25.503 1.00 98.12 107 ALA A O 1
ATOM 778 N N . LYS A 1 108 ? -4.825 3.819 26.599 1.00 97.94 108 LYS A N 1
ATOM 779 C CA . LYS A 1 108 ? -4.141 5.119 26.723 1.00 97.94 108 LYS A CA 1
ATOM 780 C C . LYS A 1 108 ? -3.634 5.674 25.383 1.00 97.94 108 LYS A C 1
ATOM 782 O O . LYS A 1 108 ? -3.386 6.873 25.280 1.00 97.94 108 LYS A O 1
ATOM 787 N N . HIS A 1 109 ? -3.471 4.812 24.375 1.00 98.44 109 HIS A N 1
ATOM 788 C CA . HIS A 1 109 ? -2.902 5.167 23.073 1.00 98.44 109 HIS A CA 1
ATOM 789 C C . HIS A 1 109 ? -3.924 5.681 22.065 1.00 98.44 109 HIS A C 1
ATOM 791 O O . HIS A 1 109 ? -3.524 6.118 20.990 1.00 98.44 109 HIS A O 1
ATOM 797 N N . TYR A 1 110 ? -5.219 5.633 22.372 1.00 98.44 110 TYR A N 1
ATOM 798 C CA . TYR A 1 110 ? -6.249 6.086 21.450 1.00 98.44 110 TYR A CA 1
ATOM 799 C C . TYR A 1 110 ? -7.406 6.765 22.175 1.00 98.44 110 TYR A C 1
ATOM 801 O O . TYR A 1 110 ? -7.752 6.443 23.311 1.00 98.44 110 TYR A O 1
ATOM 809 N N . THR A 1 111 ? -8.037 7.695 21.480 1.00 97.94 111 THR A N 1
ATOM 810 C CA . THR A 1 111 ? -9.286 8.330 21.880 1.00 97.94 111 THR A CA 1
ATOM 811 C C . THR A 1 111 ? -10.436 7.721 21.089 1.00 97.94 111 THR A C 1
ATOM 813 O O . THR A 1 111 ? -10.257 7.193 19.988 1.00 97.94 111 THR A O 1
ATOM 816 N N . VAL A 1 112 ? -11.630 7.742 21.680 1.00 98.00 112 VAL A N 1
ATOM 817 C CA . VAL A 1 112 ? -12.847 7.246 21.034 1.00 98.00 112 VAL A CA 1
ATOM 818 C C . VAL A 1 112 ? -13.926 8.296 21.155 1.00 98.00 112 VAL A C 1
ATOM 820 O O . VAL A 1 112 ? -14.252 8.713 22.265 1.00 98.00 112 VAL A O 1
ATOM 823 N N . THR A 1 113 ? -14.509 8.663 20.023 1.00 96.88 113 THR A N 1
ATOM 824 C CA . THR A 1 113 ? -15.630 9.598 19.950 1.00 96.88 113 THR A CA 1
ATOM 825 C C . THR A 1 113 ? -16.833 8.863 19.379 1.00 96.88 113 THR A C 1
ATOM 827 O O . THR A 1 113 ? -16.708 8.157 18.378 1.00 96.88 113 THR A O 1
ATOM 830 N N . ILE A 1 114 ? -17.988 9.001 20.028 1.00 96.75 114 ILE A N 1
ATOM 831 C CA . ILE A 1 114 ? -19.271 8.513 19.520 1.00 96.75 114 ILE A CA 1
ATOM 832 C C . ILE A 1 114 ? -20.162 9.731 19.334 1.00 96.75 114 ILE A C 1
ATOM 834 O O . ILE A 1 114 ? -20.452 10.426 20.303 1.00 96.75 114 ILE A O 1
ATOM 838 N N . ASP A 1 115 ? -20.589 9.961 18.101 1.00 95.25 115 ASP A N 1
ATOM 839 C CA . ASP A 1 115 ? -21.603 10.948 17.760 1.00 95.25 115 ASP A CA 1
ATOM 840 C C . ASP A 1 115 ? -22.884 10.197 17.382 1.00 95.25 115 ASP A C 1
ATOM 842 O O . ASP A 1 115 ? -22.973 9.548 16.334 1.00 95.25 115 ASP A O 1
ATOM 846 N N . HIS A 1 116 ? -23.864 10.236 18.282 1.00 93.19 116 HIS A N 1
ATOM 847 C CA . HIS A 1 116 ? -25.141 9.558 18.090 1.00 93.19 116 HIS A CA 1
ATOM 848 C C . HIS A 1 116 ? -26.033 10.254 17.060 1.00 93.19 116 HIS A C 1
ATOM 850 O O . HIS A 1 116 ? -26.836 9.565 16.429 1.00 93.19 116 HIS A O 1
ATOM 856 N N . ASP A 1 117 ? -25.877 11.560 16.859 1.00 92.06 117 ASP A N 1
ATOM 857 C CA . ASP A 1 117 ? -26.694 12.334 15.926 1.00 92.06 117 ASP A CA 1
ATOM 858 C C . ASP A 1 117 ? -26.185 12.137 14.497 1.00 92.06 117 ASP A C 1
ATOM 860 O O . ASP A 1 117 ? -26.962 11.874 13.578 1.00 92.06 117 ASP A O 1
ATOM 864 N N . ALA A 1 118 ? -24.862 12.156 14.317 1.00 91.94 118 ALA A N 1
ATOM 865 C CA . ALA A 1 118 ? -24.224 11.879 13.033 1.00 91.94 118 ALA A CA 1
ATOM 866 C C . ALA A 1 118 ? -24.123 10.375 12.710 1.00 91.94 118 ALA A C 1
ATOM 868 O O . ALA A 1 118 ? -23.753 10.003 11.593 1.00 91.94 118 ALA A O 1
ATOM 869 N N . GLY A 1 119 ? -24.417 9.493 13.672 1.00 95.62 119 GLY A N 1
ATOM 870 C CA . GLY A 1 119 ? -24.276 8.047 13.498 1.00 95.62 119 GLY A CA 1
ATOM 871 C C . GLY A 1 119 ? -22.818 7.633 13.276 1.00 95.62 119 GLY A C 1
ATOM 872 O O . GLY A 1 119 ? -22.528 6.803 12.410 1.00 95.62 119 GLY A O 1
ATOM 873 N N . THR A 1 120 ? -21.876 8.236 14.007 1.00 96.69 120 THR A N 1
ATOM 874 C CA . THR A 1 120 ? -20.444 7.980 13.815 1.00 96.69 120 THR A CA 1
ATOM 875 C C . THR A 1 120 ? -19.737 7.491 15.073 1.00 96.69 120 THR A C 1
ATOM 877 O O . THR A 1 120 ? -20.019 7.907 16.193 1.00 96.69 120 THR A O 1
ATOM 880 N N . LEU A 1 121 ? -18.793 6.574 14.876 1.00 97.94 121 LEU A N 1
ATOM 881 C CA . LEU A 1 121 ? -17.855 6.092 15.886 1.00 97.94 121 LEU A CA 1
ATOM 882 C C . LEU A 1 121 ? -16.445 6.251 15.324 1.00 97.94 121 LEU A C 1
ATOM 884 O O . LEU A 1 121 ? -16.138 5.704 14.265 1.00 97.94 121 LEU A O 1
ATOM 888 N N . ARG A 1 122 ? -15.589 6.982 16.032 1.00 97.44 122 ARG A N 1
ATOM 889 C CA . ARG A 1 122 ? -14.231 7.321 15.598 1.00 97.44 122 ARG A CA 1
ATOM 890 C C . ARG A 1 122 ? -13.200 6.833 16.606 1.00 97.44 122 ARG A C 1
ATOM 892 O O . ARG A 1 122 ? -13.405 6.981 17.808 1.00 97.44 122 ARG A O 1
ATOM 899 N N . PHE A 1 123 ? -12.103 6.282 16.096 1.00 98.38 123 PHE A N 1
ATOM 900 C CA . PHE A 1 123 ? -10.895 5.942 16.840 1.00 98.38 123 PHE A CA 1
ATOM 901 C C . PHE A 1 123 ? -9.708 6.693 16.237 1.00 98.38 123 PHE A C 1
ATOM 903 O O . PHE A 1 123 ? -9.417 6.547 15.048 1.00 98.38 123 PHE A O 1
ATOM 910 N N . THR A 1 124 ? -9.013 7.461 17.068 1.00 97.88 124 THR A N 1
ATOM 911 C CA . THR A 1 124 ? -7.816 8.228 16.694 1.00 97.88 124 THR A CA 1
ATOM 912 C C . THR A 1 124 ? -6.706 7.974 17.696 1.00 97.88 124 THR A C 1
ATOM 914 O O . THR A 1 124 ? -6.989 7.754 18.874 1.00 97.88 124 THR A O 1
ATOM 917 N N . LEU A 1 125 ? -5.447 7.999 17.262 1.00 97.62 125 LEU A N 1
ATOM 918 C CA . LEU A 1 125 ? -4.327 7.910 18.192 1.00 97.62 125 LEU A CA 1
ATOM 919 C C . LEU A 1 125 ? -4.306 9.116 19.130 1.00 97.62 125 LEU A C 1
ATOM 921 O O . LEU A 1 125 ? -4.650 10.232 18.755 1.00 97.62 125 LEU A O 1
ATOM 925 N N . ASN A 1 126 ? -3.904 8.876 20.374 1.00 96.81 126 ASN A N 1
ATOM 926 C CA . ASN A 1 126 ? -3.731 9.912 21.384 1.00 96.81 126 ASN A CA 1
ATOM 927 C C . ASN A 1 126 ? -2.363 10.594 21.207 1.00 96.81 126 ASN A C 1
ATOM 929 O O . ASN A 1 126 ? -1.489 10.520 22.070 1.00 96.81 126 ASN A O 1
ATOM 933 N N . THR A 1 127 ? -2.168 11.188 20.033 1.00 95.62 127 THR A N 1
ATOM 934 C CA . THR A 1 127 ? -0.986 11.957 19.621 1.00 95.62 127 THR A CA 1
ATOM 935 C C . THR A 1 127 ? -1.413 13.393 19.299 1.00 95.62 127 THR A C 1
ATOM 937 O O . THR A 1 127 ? -2.607 13.641 19.130 1.00 95.62 127 THR A O 1
ATOM 940 N N . PRO A 1 128 ? -0.493 14.370 19.207 1.00 95.50 128 PRO A N 1
ATOM 941 C CA . PRO A 1 128 ? -0.848 15.700 18.718 1.00 95.50 128 PRO A CA 1
ATOM 942 C C . PRO A 1 128 ? -1.533 15.622 17.347 1.00 95.50 128 PRO A C 1
ATOM 944 O O . PRO A 1 128 ? -1.084 14.875 16.485 1.00 95.50 128 PRO A O 1
ATOM 947 N N . ALA A 1 129 ? -2.570 16.428 17.107 1.00 91.56 129 ALA A N 1
ATOM 948 C CA . ALA A 1 129 ? -3.293 16.422 15.827 1.00 91.56 129 ALA A CA 1
ATOM 949 C C . ALA A 1 129 ? -2.398 16.763 14.615 1.00 91.56 129 ALA A C 1
ATOM 951 O O . ALA A 1 129 ? -2.701 16.381 13.491 1.00 91.56 129 ALA A O 1
ATOM 952 N N . SER A 1 130 ? -1.287 17.473 14.844 1.00 93.44 130 SER A N 1
ATOM 953 C CA . SER A 1 130 ? -0.270 17.777 13.831 1.00 93.44 130 SER A CA 1
ATOM 954 C C . SER A 1 130 ? 0.669 16.608 13.517 1.00 93.44 130 SER A C 1
ATOM 956 O O . SER A 1 130 ? 1.425 16.688 12.555 1.00 93.44 130 SER A O 1
ATOM 958 N N . ASP A 1 131 ? 0.686 15.558 14.341 1.00 95.81 131 ASP A N 1
ATOM 959 C CA . ASP A 1 131 ? 1.458 14.345 14.082 1.00 95.81 131 ASP A CA 1
ATOM 960 C C . ASP A 1 131 ? 0.685 13.464 13.101 1.00 95.81 131 ASP A C 1
ATOM 962 O O . ASP A 1 131 ? -0.269 12.779 13.466 1.00 95.81 131 ASP A O 1
ATOM 966 N N . THR A 1 132 ? 1.097 13.487 11.838 1.00 96.19 132 THR A N 1
ATOM 967 C CA . THR A 1 132 ? 0.540 12.634 10.781 1.00 96.19 132 THR A CA 1
ATOM 968 C C . THR A 1 132 ? 1.447 11.457 10.433 1.00 96.19 132 THR A C 1
ATOM 970 O O . THR A 1 132 ? 1.102 10.624 9.593 1.00 96.19 132 THR A O 1
ATOM 973 N N . ASN A 1 133 ? 2.603 11.363 11.092 1.00 97.44 133 ASN A N 1
ATOM 974 C CA . ASN A 1 133 ? 3.701 10.520 10.665 1.00 97.44 133 ASN A CA 1
ATOM 975 C C . ASN A 1 133 ? 3.465 9.061 11.046 1.00 97.44 133 ASN A C 1
ATOM 977 O O . ASN A 1 133 ? 3.581 8.675 12.209 1.00 97.44 133 ASN A O 1
ATOM 981 N N . THR A 1 134 ? 3.215 8.213 10.054 1.00 98.25 134 THR A N 1
ATOM 982 C CA . THR A 1 134 ? 3.138 6.767 10.285 1.00 98.25 134 THR A CA 1
ATOM 983 C C . THR A 1 134 ? 4.459 6.052 10.014 1.00 98.25 134 THR A C 1
ATOM 985 O O . THR A 1 134 ? 4.666 4.941 10.503 1.00 98.25 134 THR A O 1
ATOM 988 N N . LEU A 1 135 ? 5.381 6.685 9.277 1.00 98.19 135 LEU A N 1
ATOM 989 C CA . LEU A 1 135 ? 6.680 6.109 8.910 1.00 98.19 135 LEU A CA 1
ATOM 990 C C . LEU A 1 135 ? 7.504 5.699 10.137 1.00 98.19 135 LEU A C 1
ATOM 992 O O . LEU A 1 135 ? 8.230 4.708 10.090 1.00 98.19 135 LEU A O 1
ATOM 996 N N . THR A 1 136 ? 7.367 6.441 11.234 1.00 97.19 136 THR A N 1
ATOM 997 C CA . THR A 1 136 ? 8.140 6.258 12.469 1.00 97.19 136 THR A CA 1
ATOM 998 C C . THR A 1 136 ? 7.405 5.482 13.559 1.00 97.19 136 THR A C 1
ATOM 1000 O O . THR A 1 136 ? 7.984 5.278 14.623 1.00 97.19 136 THR A O 1
ATOM 1003 N N . LEU A 1 137 ? 6.172 5.006 13.327 1.00 97.75 137 LEU A N 1
ATOM 1004 C CA . LEU A 1 137 ? 5.373 4.339 14.368 1.00 97.75 137 LEU A CA 1
ATOM 1005 C C . LEU A 1 137 ? 6.127 3.195 15.043 1.00 97.75 137 LEU A C 1
ATOM 1007 O O . LEU A 1 137 ? 6.141 3.107 16.265 1.00 97.75 137 LEU A O 1
ATOM 1011 N N . ALA A 1 138 ? 6.808 2.352 14.266 1.00 97.06 138 ALA A N 1
ATOM 1012 C CA . ALA A 1 138 ? 7.546 1.217 14.812 1.00 97.06 138 ALA A CA 1
ATOM 1013 C C . ALA A 1 138 ? 8.757 1.603 15.683 1.00 97.06 138 ALA A C 1
ATOM 1015 O O . ALA A 1 138 ? 9.224 0.784 16.470 1.00 97.06 138 ALA A O 1
ATOM 1016 N N . ALA A 1 139 ? 9.261 2.835 15.561 1.00 97.38 139 ALA A N 1
ATOM 1017 C CA . ALA A 1 139 ? 10.341 3.361 16.395 1.00 97.38 139 ALA A CA 1
ATOM 1018 C C . ALA A 1 139 ? 9.835 3.976 17.715 1.00 97.38 139 ALA A C 1
ATOM 1020 O O . ALA A 1 139 ? 10.630 4.212 18.625 1.00 97.38 139 ALA A O 1
ATOM 1021 N N . ARG A 1 140 ? 8.525 4.226 17.834 1.00 97.75 140 ARG A N 1
ATOM 1022 C CA . ARG A 1 140 ? 7.881 4.769 19.036 1.00 97.75 140 ARG A CA 1
ATOM 1023 C C . ARG A 1 140 ? 7.700 3.645 20.058 1.00 97.75 140 ARG A C 1
ATOM 1025 O O . ARG A 1 140 ? 6.809 2.800 19.933 1.00 97.75 140 ARG A O 1
ATOM 1032 N N . ALA A 1 141 ? 8.604 3.591 21.036 1.00 97.62 141 ALA A N 1
ATOM 1033 C CA . ALA A 1 141 ? 8.712 2.491 21.997 1.00 97.62 141 ALA A CA 1
ATOM 1034 C C . ALA A 1 141 ? 7.403 2.225 22.758 1.00 97.62 141 ALA A C 1
ATOM 1036 O O . ALA A 1 141 ? 7.088 1.077 23.067 1.00 97.62 141 ALA A O 1
ATOM 1037 N N . GLU A 1 142 ? 6.615 3.269 23.007 1.00 97.44 142 GLU A N 1
ATOM 1038 C CA . GLU A 1 142 ? 5.321 3.211 23.675 1.00 97.44 142 GLU A CA 1
ATOM 1039 C C . GLU A 1 142 ? 4.291 2.343 22.944 1.00 97.44 142 GLU A C 1
ATOM 1041 O O . GLU A 1 142 ? 3.399 1.801 23.589 1.00 97.44 142 GLU A O 1
ATOM 1046 N N . PHE A 1 143 ? 4.418 2.158 21.627 1.00 98.06 143 PHE A N 1
ATOM 1047 C CA . PHE A 1 143 ? 3.513 1.300 20.866 1.00 98.06 143 PHE A CA 1
ATOM 1048 C C . PHE A 1 143 ? 3.949 -0.164 20.839 1.00 98.06 143 PHE A C 1
ATOM 1050 O O . PHE A 1 143 ? 3.139 -1.023 20.487 1.00 98.06 143 PHE A O 1
ATOM 1057 N N . GLY A 1 144 ? 5.192 -0.485 21.215 1.00 97.88 144 GLY A N 1
ATOM 1058 C CA . GLY A 1 144 ? 5.685 -1.865 21.276 1.00 97.88 144 GLY A CA 1
ATOM 1059 C C . GLY A 1 144 ? 5.441 -2.655 19.985 1.00 97.88 144 GLY A C 1
ATOM 1060 O O . GLY A 1 144 ? 5.014 -3.808 20.036 1.00 97.88 144 GLY A O 1
ATOM 1061 N N . ILE A 1 145 ? 5.614 -2.015 18.825 1.00 98.44 145 ILE A N 1
ATOM 1062 C CA . ILE A 1 145 ? 5.420 -2.650 17.520 1.00 98.44 145 ILE A CA 1
ATOM 1063 C C . ILE A 1 145 ? 6.598 -3.584 17.245 1.00 98.44 145 ILE A C 1
ATOM 1065 O O . ILE A 1 145 ? 7.759 -3.184 17.294 1.00 98.44 145 ILE A O 1
ATOM 1069 N N . VAL A 1 146 ? 6.290 -4.831 16.898 1.00 97.19 146 VAL A N 1
ATOM 1070 C CA . VAL A 1 146 ? 7.276 -5.822 16.461 1.00 97.19 146 VAL A CA 1
ATOM 1071 C C . VAL A 1 146 ? 6.801 -6.504 15.176 1.00 97.19 146 VAL A C 1
ATOM 1073 O O . VAL A 1 146 ? 5.595 -6.669 14.996 1.00 97.19 146 VAL A O 1
ATOM 1076 N N . PRO A 1 147 ? 7.708 -6.924 14.274 1.00 97.38 147 PRO A N 1
ATOM 1077 C CA . PRO A 1 147 ? 7.327 -7.721 13.111 1.00 97.38 147 PRO A CA 1
ATOM 1078 C C . PRO A 1 147 ? 6.723 -9.070 13.514 1.00 97.38 147 PRO A C 1
ATOM 1080 O O . PRO A 1 147 ? 7.269 -9.764 14.377 1.00 97.38 147 PRO A O 1
ATOM 1083 N N . GLU A 1 148 ? 5.672 -9.491 12.819 1.00 97.69 148 GLU A N 1
ATOM 1084 C CA . GLU A 1 148 ? 5.033 -10.794 13.004 1.00 97.69 148 GLU A CA 1
ATOM 1085 C C . GLU A 1 148 ? 5.659 -11.866 12.104 1.00 97.69 148 GLU A C 1
ATOM 1087 O O . GLU A 1 148 ? 6.178 -11.589 11.019 1.00 97.69 148 GLU A O 1
ATOM 1092 N N . ARG A 1 149 ? 5.616 -13.127 12.553 1.00 97.06 149 ARG A N 1
ATOM 1093 C CA . ARG A 1 149 ? 6.020 -14.274 11.731 1.00 97.06 149 ARG A CA 1
ATOM 1094 C C . ARG A 1 149 ? 4.837 -14.722 10.890 1.00 97.06 149 ARG A C 1
ATOM 1096 O O . ARG A 1 149 ? 3.813 -15.116 11.435 1.00 97.06 149 ARG A O 1
ATOM 1103 N N . TYR A 1 150 ? 5.016 -14.738 9.578 1.00 95.62 150 TYR A N 1
ATOM 1104 C CA . TYR A 1 150 ? 3.954 -15.054 8.636 1.00 95.62 150 TYR A CA 1
ATOM 1105 C C . TYR A 1 150 ? 4.335 -16.243 7.761 1.00 95.62 150 TYR A C 1
ATOM 1107 O O . TYR A 1 150 ? 5.450 -16.326 7.243 1.00 95.62 150 TYR A O 1
ATOM 1115 N N . ALA A 1 151 ? 3.419 -17.195 7.619 1.00 95.56 151 ALA A N 1
ATOM 1116 C CA . ALA A 1 151 ? 3.645 -18.422 6.872 1.00 95.56 151 ALA A CA 1
ATOM 1117 C C . ALA A 1 151 ? 3.094 -18.269 5.449 1.00 95.56 151 ALA A C 1
ATOM 1119 O O . ALA A 1 151 ? 1.903 -18.010 5.281 1.00 95.56 151 ALA A O 1
ATOM 1120 N N . LEU A 1 152 ? 3.941 -18.444 4.434 1.00 96.00 152 LEU A N 1
ATOM 1121 C CA . LEU A 1 152 ? 3.575 -18.341 3.022 1.00 96.00 152 LEU A CA 1
ATOM 1122 C C . LEU A 1 152 ? 3.832 -19.654 2.272 1.00 96.00 152 LEU A C 1
ATOM 1124 O O . LEU A 1 152 ? 4.847 -20.312 2.517 1.00 96.00 152 LEU A O 1
ATOM 1128 N N . PRO A 1 153 ? 2.970 -20.023 1.309 1.00 93.50 153 PRO A N 1
ATOM 1129 C CA . PRO A 1 153 ? 3.240 -21.123 0.395 1.00 93.50 153 PRO A CA 1
ATOM 1130 C C . PRO A 1 153 ? 4.529 -20.907 -0.409 1.00 93.50 153 PRO A C 1
ATOM 1132 O O . PRO A 1 153 ? 4.779 -19.839 -0.974 1.00 93.50 153 PRO A O 1
ATOM 1135 N N . ALA A 1 154 ? 5.329 -21.958 -0.512 1.00 89.12 154 ALA A N 1
ATOM 1136 C CA . ALA A 1 154 ? 6.515 -22.051 -1.348 1.00 89.12 154 ALA A CA 1
ATOM 1137 C C . ALA A 1 154 ? 6.390 -23.238 -2.321 1.00 89.12 154 ALA A C 1
ATOM 1139 O O . ALA A 1 154 ? 5.389 -23.963 -2.363 1.00 89.12 154 ALA A O 1
ATOM 1140 N N . LYS A 1 155 ? 7.420 -23.439 -3.149 1.00 85.19 155 LYS A N 1
ATOM 1141 C CA . LYS A 1 155 ? 7.432 -24.508 -4.150 1.00 85.19 155 LYS A CA 1
ATOM 1142 C C . LYS A 1 155 ? 7.228 -25.880 -3.513 1.00 85.19 155 LYS A C 1
ATOM 1144 O O . LYS A 1 155 ? 7.717 -26.153 -2.421 1.00 85.19 155 LYS A O 1
ATOM 1149 N N . ARG A 1 156 ? 6.592 -26.775 -4.277 1.00 82.44 156 ARG A N 1
ATOM 1150 C CA . ARG A 1 156 ? 6.411 -28.198 -3.933 1.00 82.44 156 ARG A CA 1
ATOM 1151 C C . ARG A 1 156 ? 5.653 -28.419 -2.614 1.00 82.44 156 ARG A C 1
ATOM 1153 O O . ARG A 1 156 ? 5.914 -29.392 -1.921 1.00 82.44 156 ARG A O 1
ATOM 1160 N N . GLY A 1 157 ? 4.726 -27.518 -2.278 1.00 80.44 157 GLY A N 1
ATOM 1161 C CA . GLY A 1 157 ? 3.875 -27.644 -1.089 1.00 80.44 157 GLY A CA 1
ATOM 1162 C C . GLY A 1 157 ? 4.586 -27.353 0.234 1.00 80.44 157 GLY A C 1
ATOM 1163 O O . GLY A 1 157 ? 4.023 -27.611 1.291 1.00 80.44 157 GLY A O 1
ATOM 1164 N N . VAL A 1 158 ? 5.809 -26.821 0.187 1.00 89.62 158 VAL A N 1
ATOM 1165 C CA . VAL A 1 158 ? 6.538 -26.383 1.380 1.00 89.62 158 VAL A CA 1
ATOM 1166 C C . VAL A 1 158 ? 5.994 -25.029 1.830 1.00 89.62 158 VAL A C 1
ATOM 1168 O O . VAL A 1 158 ? 5.584 -24.218 1.004 1.00 89.62 158 VAL A O 1
ATOM 1171 N N . THR A 1 159 ? 6.033 -24.757 3.129 1.00 92.56 159 THR A N 1
ATOM 1172 C CA . THR A 1 159 ? 5.730 -23.437 3.691 1.00 92.56 159 THR A CA 1
ATOM 1173 C C . THR A 1 159 ? 7.029 -22.731 4.056 1.00 92.56 159 THR A C 1
ATOM 1175 O O . THR A 1 159 ? 7.911 -23.332 4.668 1.00 92.56 159 THR A O 1
ATOM 1178 N N . ARG A 1 160 ? 7.152 -21.450 3.703 1.00 94.44 160 ARG A N 1
ATOM 1179 C CA . ARG A 1 160 ? 8.232 -20.577 4.174 1.00 94.44 160 ARG A CA 1
ATOM 1180 C C . ARG A 1 160 ? 7.698 -19.632 5.242 1.00 94.44 160 ARG A C 1
ATOM 1182 O O . ARG A 1 160 ? 6.605 -19.092 5.094 1.00 94.44 160 ARG A O 1
ATOM 1189 N N . THR A 1 161 ? 8.481 -19.401 6.285 1.00 95.69 161 THR A N 1
ATOM 1190 C CA . THR A 1 161 ? 8.162 -18.395 7.301 1.00 95.69 161 THR A CA 1
ATOM 1191 C C . THR A 1 161 ? 8.956 -17.133 7.016 1.00 95.69 161 THR A C 1
ATOM 1193 O O . THR A 1 161 ? 10.178 -17.191 6.898 1.00 95.69 161 THR A O 1
ATOM 1196 N N . ILE A 1 162 ? 8.267 -16.003 6.937 1.00 96.06 162 ILE A N 1
ATOM 1197 C CA . ILE A 1 162 ? 8.860 -14.674 6.793 1.00 96.06 162 ILE A CA 1
ATOM 1198 C C . ILE A 1 162 ? 8.563 -13.825 8.027 1.00 96.06 162 ILE A C 1
ATOM 1200 O O . ILE A 1 162 ? 7.705 -14.179 8.836 1.00 96.06 162 ILE A O 1
ATOM 1204 N N . ARG A 1 163 ? 9.275 -12.709 8.172 1.00 97.38 163 ARG A N 1
ATOM 1205 C CA . ARG A 1 163 ? 8.887 -11.628 9.081 1.00 97.38 163 ARG A CA 1
ATOM 1206 C C . ARG A 1 163 ? 8.191 -10.560 8.252 1.00 97.38 163 ARG A C 1
ATOM 1208 O O . ARG A 1 163 ? 8.683 -10.244 7.175 1.00 97.38 163 ARG A O 1
ATOM 1215 N N . THR A 1 164 ? 7.070 -10.049 8.733 1.00 98.19 164 THR A N 1
ATOM 1216 C CA . THR A 1 164 ? 6.324 -8.990 8.055 1.00 98.19 164 THR A CA 1
ATOM 1217 C C . THR A 1 164 ? 5.693 -8.038 9.062 1.00 98.19 164 THR A C 1
ATOM 1219 O O . THR A 1 164 ? 5.837 -8.224 10.273 1.00 98.19 164 THR A O 1
ATOM 1222 N N . VAL A 1 165 ? 5.030 -7.001 8.569 1.00 98.50 165 VAL A N 1
ATOM 1223 C CA . VAL A 1 165 ? 4.292 -6.036 9.381 1.00 98.50 165 VAL A CA 1
ATOM 1224 C C . VAL A 1 165 ? 3.294 -6.710 10.326 1.00 98.50 165 VAL A C 1
ATOM 1226 O O . VAL A 1 165 ? 2.695 -7.734 9.989 1.00 98.50 165 VAL A O 1
ATOM 1229 N N . SER A 1 166 ? 3.107 -6.146 11.518 1.00 98.75 166 SER A N 1
ATOM 1230 C CA . SER A 1 166 ? 2.102 -6.640 12.465 1.00 98.75 166 SER A CA 1
ATOM 1231 C C . SER A 1 166 ? 0.711 -6.090 12.165 1.00 98.75 166 SER A C 1
ATOM 1233 O O . SER A 1 166 ? 0.557 -4.982 11.642 1.00 98.75 166 SER A O 1
ATOM 1235 N N . ALA A 1 167 ? -0.320 -6.831 12.571 1.00 98.69 167 ALA A N 1
ATOM 1236 C CA . ALA A 1 167 ? -1.685 -6.312 12.589 1.00 98.69 167 ALA A CA 1
ATOM 1237 C C . ALA A 1 167 ? -1.787 -5.068 13.491 1.00 98.69 167 ALA A C 1
ATOM 1239 O O . ALA A 1 167 ? -2.494 -4.114 13.160 1.00 98.69 167 ALA A O 1
ATOM 1240 N N . LYS A 1 168 ? -1.011 -5.044 14.585 1.00 98.81 168 LYS A N 1
ATOM 1241 C CA . LYS A 1 168 ? -0.870 -3.899 15.493 1.00 98.81 168 LYS A CA 1
ATOM 1242 C C . LYS A 1 168 ? -0.430 -2.630 14.761 1.00 98.81 168 LYS A C 1
ATOM 1244 O O . LYS A 1 168 ? -1.100 -1.608 14.865 1.00 98.81 168 LYS A O 1
ATOM 1249 N N . GLU A 1 169 ? 0.659 -2.699 13.995 1.00 98.88 169 GLU A N 1
ATOM 1250 C CA . GLU A 1 169 ? 1.183 -1.555 13.239 1.00 98.88 169 GLU A CA 1
ATOM 1251 C C . GLU A 1 169 ? 0.165 -1.024 12.224 1.00 98.88 169 GLU A C 1
ATOM 1253 O O . GLU A 1 169 ? -0.045 0.184 12.136 1.00 98.88 169 GLU A O 1
ATOM 1258 N N . ILE A 1 170 ? -0.524 -1.919 11.507 1.00 98.88 170 ILE A N 1
ATOM 1259 C CA . ILE A 1 170 ? -1.564 -1.530 10.546 1.00 98.88 170 ILE A CA 1
ATOM 1260 C C . ILE A 1 170 ? -2.690 -0.765 11.244 1.00 98.88 170 ILE A C 1
ATOM 1262 O O . ILE A 1 170 ? -3.119 0.277 10.754 1.00 98.88 170 ILE A O 1
ATOM 1266 N N . VAL A 1 171 ? -3.176 -1.265 12.381 1.00 98.81 171 VAL A N 1
ATOM 1267 C CA . VAL A 1 171 ? -4.289 -0.638 13.103 1.00 98.81 171 VAL A CA 1
ATOM 1268 C C . VAL A 1 171 ? -3.890 0.701 13.718 1.00 98.81 171 VAL A C 1
ATOM 1270 O O . VAL A 1 171 ? -4.663 1.652 13.632 1.00 98.81 171 VAL A O 1
ATOM 1273 N N . LEU A 1 172 ? -2.682 0.813 14.275 1.00 98.75 172 LEU A N 1
ATOM 1274 C CA . LEU A 1 172 ? -2.153 2.092 14.757 1.00 98.75 172 LEU A CA 1
ATOM 1275 C C . LEU A 1 172 ? -2.052 3.108 13.610 1.00 98.75 172 LEU A C 1
ATOM 1277 O O . LEU A 1 172 ? -2.539 4.226 13.748 1.00 98.75 172 LEU A O 1
ATOM 1281 N N . ALA A 1 173 ? -1.532 2.703 12.447 1.00 98.50 173 ALA A N 1
ATOM 1282 C CA . ALA A 1 173 ? -1.458 3.570 11.271 1.00 98.50 173 ALA A CA 1
ATOM 1283 C C . ALA A 1 173 ? -2.845 4.008 10.761 1.00 98.50 173 ALA A C 1
ATOM 1285 O O . ALA A 1 173 ? -3.007 5.149 10.341 1.00 98.50 173 ALA A O 1
ATOM 1286 N N . LEU A 1 174 ? -3.862 3.138 10.829 1.00 98.00 174 LEU A N 1
ATOM 1287 C CA . LEU A 1 174 ? -5.249 3.483 10.477 1.00 98.00 174 LEU A CA 1
ATOM 1288 C C . LEU A 1 174 ? -5.890 4.497 11.442 1.00 98.00 174 LEU A C 1
ATOM 1290 O O . LEU A 1 174 ? -6.831 5.181 11.046 1.00 98.00 174 LEU A O 1
ATOM 1294 N N . MET A 1 175 ? -5.415 4.575 12.689 1.00 98.12 175 MET A N 1
ATOM 1295 C CA . MET A 1 175 ? -5.887 5.528 13.702 1.00 98.12 175 MET A CA 1
ATOM 1296 C C . MET A 1 175 ? -5.061 6.828 13.745 1.00 98.12 175 MET A C 1
ATOM 1298 O O . MET A 1 175 ? -5.480 7.773 14.411 1.00 98.12 175 MET A O 1
ATOM 1302 N N . GLN A 1 176 ? -3.902 6.897 13.081 1.00 97.44 176 GLN A N 1
ATOM 1303 C CA . GLN A 1 176 ? -3.061 8.102 13.045 1.00 97.44 176 GLN A CA 1
ATOM 1304 C C . GLN A 1 176 ? -3.765 9.248 12.296 1.00 97.44 176 GLN A C 1
ATOM 1306 O O . GLN A 1 176 ? -4.474 9.016 11.314 1.00 97.44 176 GLN A O 1
ATOM 1311 N N . HIS A 1 177 ? -3.541 10.489 12.742 1.00 95.44 177 HIS A N 1
ATOM 1312 C CA . HIS A 1 177 ? -4.035 11.694 12.063 1.00 95.44 177 HIS A CA 1
ATOM 1313 C C . HIS A 1 177 ? -3.461 11.846 10.643 1.00 95.44 177 HIS A C 1
ATOM 1315 O O . HIS A 1 177 ? -2.442 11.243 10.306 1.00 95.44 177 HIS A O 1
ATOM 1321 N N . GLY A 1 178 ? -4.090 12.672 9.801 1.00 91.81 178 GLY A N 1
ATOM 1322 C CA . GLY A 1 178 ? -3.661 12.934 8.418 1.00 91.81 178 GLY A CA 1
ATOM 1323 C C . GLY A 1 178 ? -4.245 11.985 7.366 1.00 91.81 178 GLY A C 1
ATOM 1324 O O . GLY A 1 178 ? -3.863 12.046 6.192 1.00 91.81 178 GLY A O 1
ATOM 1325 N N . ARG A 1 179 ? -5.158 11.100 7.778 1.00 91.25 179 ARG A N 1
ATOM 1326 C CA . ARG A 1 179 ? -5.962 10.236 6.908 1.00 91.25 179 ARG A CA 1
ATOM 1327 C C . ARG A 1 179 ? -7.254 9.831 7.607 1.00 91.25 179 ARG A C 1
ATOM 1329 O O . ARG A 1 179 ? -7.220 9.416 8.759 1.00 91.25 179 ARG A O 1
ATOM 1336 N N . ARG A 1 180 ? -8.344 9.747 6.840 1.00 92.00 180 ARG A N 1
ATOM 1337 C CA . ARG A 1 180 ? -9.582 9.053 7.225 1.00 92.00 180 ARG A CA 1
ATOM 1338 C C . ARG A 1 180 ? -9.700 7.665 6.595 1.00 92.00 180 ARG A C 1
ATOM 1340 O O . ARG A 1 180 ? -9.508 7.525 5.389 1.00 92.00 180 ARG A O 1
ATOM 1347 N N . THR A 1 181 ? -10.101 6.661 7.377 1.00 92.25 181 THR A N 1
ATOM 1348 C CA . THR A 1 181 ? -10.535 5.346 6.867 1.00 92.25 181 THR A CA 1
ATOM 1349 C C . THR A 1 181 ? -11.973 5.061 7.285 1.00 92.25 181 THR A C 1
ATOM 1351 O O . THR A 1 181 ? -12.266 4.940 8.470 1.00 92.25 181 THR A O 1
ATOM 1354 N N . ASP A 1 182 ? -12.868 4.937 6.305 1.00 91.75 182 ASP A N 1
ATOM 1355 C CA . ASP A 1 182 ? -14.313 4.821 6.520 1.00 91.75 182 ASP A CA 1
ATOM 1356 C C . ASP A 1 182 ? -14.838 3.385 6.384 1.00 91.75 182 ASP A C 1
ATOM 1358 O O . ASP A 1 182 ? -14.638 2.748 5.349 1.00 91.75 182 ASP A O 1
ATOM 1362 N N . PHE A 1 183 ? -15.616 2.937 7.367 1.00 93.62 183 PHE A N 1
ATOM 1363 C CA . PHE A 1 183 ? -16.425 1.716 7.358 1.00 93.62 183 PHE A CA 1
ATOM 1364 C C . PHE A 1 183 ? -17.906 2.105 7.456 1.00 93.62 183 PHE A C 1
ATOM 1366 O O . PHE A 1 183 ? -18.290 2.868 8.337 1.00 93.62 183 PHE A O 1
ATOM 1373 N N . ALA A 1 184 ? -18.749 1.626 6.543 1.00 92.19 184 ALA A N 1
ATOM 1374 C CA . ALA A 1 184 ? -20.171 1.972 6.500 1.00 92.19 184 ALA A CA 1
ATOM 1375 C C . ALA A 1 184 ? -21.005 0.831 5.900 1.00 92.19 184 ALA A C 1
ATOM 1377 O O . ALA A 1 184 ? -20.457 -0.070 5.264 1.00 92.19 184 ALA A O 1
ATOM 1378 N N . GLY A 1 185 ? -22.328 0.891 6.066 1.00 90.12 185 GLY A N 1
ATOM 1379 C CA . GLY A 1 185 ? -23.240 -0.135 5.546 1.00 90.12 185 GLY A CA 1
ATOM 1380 C C . GLY A 1 185 ? -22.976 -1.496 6.192 1.00 90.12 185 GLY A C 1
ATOM 1381 O O . GLY A 1 185 ? -22.885 -1.589 7.415 1.00 90.12 185 GLY A O 1
ATOM 1382 N N . ASP A 1 186 ? -22.788 -2.542 5.388 1.00 91.31 186 ASP A N 1
ATOM 1383 C CA . ASP A 1 186 ? -22.501 -3.893 5.897 1.00 91.31 186 ASP A CA 1
ATOM 1384 C C . ASP A 1 186 ? -21.149 -3.979 6.629 1.00 91.31 186 ASP A C 1
ATOM 1386 O O . ASP A 1 186 ? -20.923 -4.889 7.431 1.00 91.31 186 ASP A O 1
ATOM 1390 N N . ALA A 1 187 ? -20.268 -2.991 6.429 1.00 93.19 187 ALA A N 1
ATOM 1391 C CA . ALA A 1 187 ? -19.005 -2.860 7.147 1.00 93.19 187 ALA A CA 1
ATOM 1392 C C . ALA A 1 187 ? -19.156 -2.298 8.577 1.00 93.19 187 ALA A C 1
ATOM 1394 O O . ALA A 1 187 ? -18.157 -2.083 9.263 1.00 93.19 187 ALA A O 1
ATOM 1395 N N . CYS A 1 188 ? -20.384 -2.088 9.064 1.00 94.38 188 CYS A N 1
ATOM 1396 C CA . CYS A 1 188 ? -20.698 -1.681 10.438 1.00 94.38 188 CYS A CA 1
ATOM 1397 C C . CYS A 1 188 ? -20.500 -2.798 11.478 1.00 94.38 188 CYS A C 1
ATOM 1399 O O . CYS A 1 188 ? -21.368 -3.071 12.307 1.00 94.38 188 CYS A O 1
ATOM 1401 N N . ARG A 1 189 ? -19.345 -3.464 11.427 1.00 95.31 189 ARG A N 1
ATOM 1402 C CA . ARG A 1 189 ? -18.955 -4.579 12.293 1.00 95.31 189 ARG A CA 1
ATOM 1403 C C . ARG A 1 189 ? -17.438 -4.696 12.375 1.00 95.31 189 ARG A C 1
ATOM 1405 O O . ARG A 1 189 ? -16.731 -4.384 11.421 1.00 95.31 189 ARG A O 1
ATOM 1412 N N . VAL A 1 190 ? -16.939 -5.201 13.504 1.00 97.38 190 VAL A N 1
ATOM 1413 C CA . VAL A 1 190 ? -15.492 -5.346 13.745 1.00 97.38 190 VAL A CA 1
ATOM 1414 C C . VAL A 1 190 ? -14.806 -6.281 12.741 1.00 97.38 190 VAL A C 1
ATOM 1416 O O . VAL A 1 190 ? -13.631 -6.095 12.437 1.00 97.38 190 VAL A O 1
ATOM 1419 N N . ASP A 1 191 ? -15.534 -7.249 12.181 1.00 95.88 191 ASP A N 1
ATOM 1420 C CA . ASP A 1 191 ? -14.980 -8.204 11.214 1.00 95.88 191 ASP A CA 1
ATOM 1421 C C . ASP 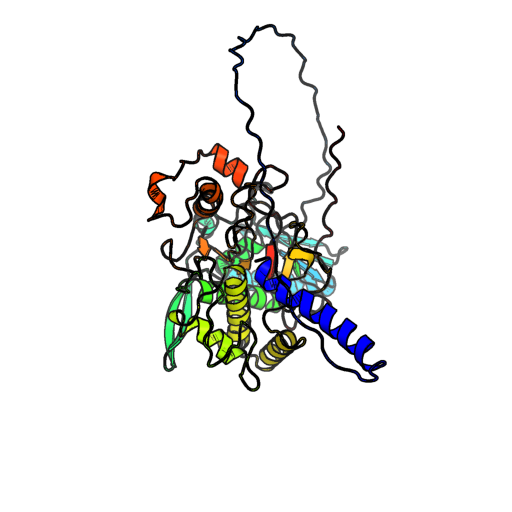A 1 191 ? -14.487 -7.512 9.937 1.00 95.88 191 ASP A C 1
ATOM 1423 O O . ASP A 1 191 ? -13.432 -7.870 9.427 1.00 95.88 191 ASP A O 1
ATOM 1427 N N . ALA A 1 192 ? -15.161 -6.448 9.485 1.00 95.31 192 ALA A N 1
ATOM 1428 C CA . ALA A 1 192 ? -14.715 -5.683 8.322 1.00 95.31 192 ALA A CA 1
ATOM 1429 C C . ALA A 1 192 ? -13.340 -5.032 8.561 1.00 95.31 192 ALA A C 1
ATOM 1431 O O . ALA A 1 192 ? -12.487 -5.027 7.674 1.00 95.31 192 ALA A O 1
ATOM 1432 N N . LEU A 1 193 ? -13.094 -4.527 9.777 1.00 97.31 193 LEU A N 1
ATOM 1433 C CA . LEU A 1 193 ? -11.786 -4.002 10.171 1.00 97.31 193 LEU A CA 1
ATOM 1434 C C . LEU A 1 193 ? -10.734 -5.116 10.245 1.00 97.31 193 LEU A C 1
ATOM 1436 O O . LEU A 1 193 ? -9.630 -4.940 9.733 1.00 97.31 193 LEU A O 1
ATOM 1440 N N . ARG A 1 194 ? -11.068 -6.261 10.855 1.00 97.50 194 ARG A N 1
ATOM 1441 C CA . ARG A 1 194 ? -10.167 -7.424 10.946 1.00 97.50 194 ARG A CA 1
ATOM 1442 C C . ARG A 1 194 ? -9.746 -7.915 9.567 1.00 97.50 194 ARG A C 1
ATOM 1444 O O . ARG A 1 194 ? -8.556 -8.104 9.332 1.00 97.50 194 ARG A O 1
ATOM 1451 N N . GLU A 1 195 ? -10.696 -8.052 8.648 1.00 96.06 195 GLU A N 1
ATOM 1452 C CA . GLU A 1 195 ? -10.415 -8.458 7.274 1.00 96.06 195 GLU A CA 1
ATOM 1453 C C . GLU A 1 195 ? -9.586 -7.411 6.528 1.00 96.06 195 GLU A C 1
ATOM 1455 O O . GLU A 1 195 ? -8.607 -7.761 5.871 1.00 96.06 195 GLU A O 1
ATOM 1460 N N . HIS A 1 196 ? -9.891 -6.117 6.679 1.00 96.75 196 HIS A N 1
ATOM 1461 C CA . HIS A 1 196 ? -9.091 -5.056 6.061 1.00 96.75 196 HIS A CA 1
ATOM 1462 C C . HIS A 1 196 ? -7.625 -5.089 6.525 1.00 96.75 196 HIS A C 1
ATOM 1464 O O . HIS A 1 196 ? -6.706 -4.959 5.712 1.00 96.75 196 HIS A O 1
ATOM 1470 N N . VAL A 1 197 ? -7.399 -5.312 7.823 1.00 98.38 197 VAL A N 1
ATOM 1471 C CA . VAL A 1 197 ? -6.060 -5.473 8.408 1.00 98.38 197 VAL A CA 1
ATOM 1472 C C . VAL A 1 197 ? -5.385 -6.745 7.890 1.00 98.38 197 VAL A C 1
ATOM 1474 O O . VAL A 1 197 ? -4.236 -6.693 7.455 1.00 98.38 197 VAL A O 1
ATOM 1477 N N . GLY A 1 198 ? -6.102 -7.870 7.869 1.00 98.00 198 GLY A N 1
ATOM 1478 C CA . GLY A 1 198 ? -5.581 -9.154 7.402 1.00 98.00 198 GLY A CA 1
ATOM 1479 C C . GLY A 1 198 ? -5.184 -9.148 5.923 1.00 98.00 198 GLY A C 1
ATOM 1480 O O . GLY A 1 198 ? -4.117 -9.653 5.569 1.00 98.00 198 GLY A O 1
ATOM 1481 N N . ILE A 1 199 ? -5.986 -8.517 5.060 1.00 98.31 199 ILE A N 1
ATOM 1482 C CA . ILE A 1 199 ? -5.673 -8.338 3.636 1.00 98.31 199 ILE A CA 1
ATOM 1483 C C . ILE A 1 199 ? -4.398 -7.515 3.468 1.00 98.31 199 ILE A C 1
ATOM 1485 O O . ILE A 1 199 ? -3.507 -7.915 2.719 1.00 98.31 199 ILE A O 1
ATOM 1489 N N . ARG A 1 200 ? -4.291 -6.378 4.166 1.00 98.69 200 ARG A N 1
ATOM 1490 C CA . ARG A 1 200 ? -3.100 -5.516 4.120 1.00 98.69 200 ARG A CA 1
ATOM 1491 C C . ARG A 1 200 ? -1.852 -6.268 4.550 1.00 98.69 200 ARG A C 1
ATOM 1493 O O . ARG A 1 200 ? -0.859 -6.250 3.827 1.00 98.69 200 ARG A O 1
ATOM 1500 N N . GLN A 1 201 ? -1.925 -6.979 5.672 1.00 98.69 201 GLN A N 1
ATOM 1501 C CA . GLN A 1 201 ? -0.819 -7.797 6.151 1.00 98.69 201 GLN A CA 1
ATOM 1502 C C . GLN A 1 201 ? -0.426 -8.863 5.122 1.00 98.69 201 GLN A C 1
ATOM 1504 O O . GLN A 1 201 ? 0.758 -9.038 4.854 1.00 98.69 201 GLN A O 1
ATOM 1509 N N . ASN A 1 202 ? -1.396 -9.538 4.492 1.00 98.62 202 ASN A N 1
ATOM 1510 C CA . ASN A 1 202 ? -1.098 -10.568 3.498 1.00 98.62 202 ASN A CA 1
ATOM 1511 C C . ASN A 1 202 ? -0.504 -9.986 2.201 1.00 98.62 202 ASN A C 1
ATOM 1513 O O . ASN A 1 202 ? 0.394 -10.589 1.618 1.00 98.62 202 ASN A O 1
ATOM 1517 N N . ILE A 1 203 ? -0.950 -8.804 1.758 1.00 98.81 203 ILE A N 1
ATOM 1518 C CA . ILE A 1 203 ? -0.334 -8.071 0.637 1.00 98.81 203 ILE A CA 1
ATOM 1519 C C . ILE A 1 203 ? 1.137 -7.775 0.947 1.00 98.81 203 ILE A C 1
ATOM 1521 O O . ILE A 1 203 ? 2.006 -8.089 0.134 1.00 98.81 203 ILE A O 1
ATOM 1525 N N . VAL A 1 204 ? 1.422 -7.220 2.130 1.00 98.75 204 VAL A N 1
ATOM 1526 C CA . VAL A 1 204 ? 2.795 -6.907 2.556 1.00 98.75 204 VAL A CA 1
ATOM 1527 C C . VAL A 1 204 ? 3.633 -8.179 2.664 1.00 98.75 204 VAL A C 1
ATOM 1529 O O . VAL A 1 204 ? 4.733 -8.224 2.122 1.00 98.75 204 VAL A O 1
ATOM 1532 N N . ALA A 1 205 ? 3.094 -9.248 3.252 1.00 98.56 205 ALA A N 1
ATOM 1533 C CA . ALA A 1 205 ? 3.767 -10.537 3.374 1.00 98.56 205 ALA A CA 1
ATOM 1534 C C . ALA A 1 205 ? 4.261 -11.064 2.012 1.00 98.56 205 ALA A C 1
ATOM 1536 O O . ALA A 1 205 ? 5.407 -11.501 1.876 1.00 98.56 205 ALA A O 1
ATOM 1537 N N . TRP A 1 206 ? 3.426 -10.993 0.972 1.00 98.31 206 TRP A N 1
ATOM 1538 C CA . TRP A 1 206 ? 3.822 -11.393 -0.383 1.00 98.31 206 TRP A CA 1
ATOM 1539 C C . TRP A 1 206 ? 4.829 -10.442 -1.044 1.00 98.31 206 TRP A C 1
ATOM 1541 O O . TRP A 1 206 ? 5.493 -10.852 -1.996 1.00 98.31 206 TRP A O 1
ATOM 1551 N N . ALA A 1 207 ? 4.980 -9.220 -0.532 1.00 98.25 207 ALA A N 1
ATOM 1552 C CA . ALA A 1 207 ? 5.893 -8.198 -1.033 1.00 98.25 207 ALA A CA 1
ATOM 1553 C C . ALA A 1 207 ? 7.290 -8.201 -0.373 1.00 98.25 207 ALA A C 1
ATOM 1555 O O . ALA A 1 207 ? 8.216 -7.652 -0.960 1.00 98.25 207 ALA A O 1
ATOM 1556 N N . GLU A 1 208 ? 7.471 -8.823 0.800 1.00 97.00 208 GLU A N 1
ATOM 1557 C CA . GLU A 1 208 ? 8.714 -8.733 1.605 1.00 97.00 208 GLU A CA 1
ATOM 1558 C C . GLU A 1 208 ? 9.995 -9.250 0.922 1.00 97.00 208 GLU A C 1
ATOM 1560 O O . GLU A 1 208 ? 11.089 -8.836 1.287 1.00 97.00 208 GLU A O 1
ATOM 1565 N N . ASP A 1 209 ? 9.894 -10.201 -0.011 1.00 94.06 209 ASP A N 1
ATOM 1566 C CA . ASP A 1 209 ? 11.061 -10.864 -0.622 1.00 94.06 209 ASP A CA 1
ATOM 1567 C C . ASP A 1 209 ? 10.794 -11.161 -2.102 1.00 94.06 209 ASP A C 1
ATOM 1569 O O . ASP A 1 209 ? 10.543 -12.304 -2.503 1.00 94.06 209 ASP A O 1
ATOM 1573 N N . LEU A 1 210 ? 10.787 -10.099 -2.910 1.00 96.00 210 LEU A N 1
ATOM 1574 C CA . LEU A 1 210 ? 10.592 -10.161 -4.357 1.00 96.00 210 LEU A CA 1
ATOM 1575 C C . LEU A 1 210 ? 11.917 -10.049 -5.115 1.00 96.00 210 LEU A C 1
ATOM 1577 O O . LEU A 1 210 ? 12.875 -9.425 -4.663 1.00 96.00 210 LEU A O 1
ATOM 1581 N N . LYS A 1 211 ? 11.975 -10.744 -6.258 1.00 95.94 211 LYS A N 1
ATOM 1582 C CA . LYS A 1 211 ? 13.175 -10.929 -7.098 1.00 95.94 211 LYS A CA 1
ATOM 1583 C C . LYS A 1 211 ? 12.801 -11.033 -8.584 1.00 95.94 211 LYS A C 1
ATOM 1585 O O . LYS A 1 211 ? 13.296 -11.918 -9.291 1.00 95.94 211 LYS A O 1
ATOM 1590 N N . TRP A 1 212 ? 11.840 -10.228 -9.038 1.00 97.31 212 TRP A N 1
ATOM 1591 C CA . TRP A 1 212 ? 11.470 -10.172 -10.458 1.00 97.31 212 TRP A CA 1
ATOM 1592 C C . TRP A 1 212 ? 12.537 -9.432 -11.260 1.00 97.31 212 TRP A C 1
ATOM 1594 O O . TRP A 1 212 ? 13.327 -8.676 -10.707 1.00 97.31 212 TRP A O 1
ATOM 1604 N N . GLY A 1 213 ? 12.590 -9.647 -12.573 1.00 95.44 213 GLY A N 1
ATOM 1605 C CA . GLY A 1 213 ? 13.486 -8.862 -13.416 1.00 95.44 213 GLY A CA 1
ATOM 1606 C C . GLY A 1 213 ? 12.883 -7.507 -13.786 1.00 95.44 213 GLY A C 1
ATOM 1607 O O . GLY A 1 213 ? 11.698 -7.415 -14.111 1.00 95.44 213 GLY A O 1
ATOM 1608 N N . TRP A 1 214 ? 13.711 -6.467 -13.818 1.00 91.69 214 TRP A N 1
ATOM 1609 C CA . TRP A 1 214 ? 13.375 -5.227 -14.510 1.00 91.69 214 TRP A CA 1
ATOM 1610 C C . TRP A 1 214 ? 13.610 -5.416 -16.019 1.00 91.69 214 TRP A C 1
ATOM 1612 O O . TRP A 1 214 ? 14.702 -5.829 -16.423 1.00 91.69 214 TRP A O 1
ATOM 1622 N N . PRO A 1 215 ? 12.619 -5.158 -16.893 1.00 90.00 215 PRO A N 1
ATOM 1623 C CA . PRO A 1 215 ? 12.789 -5.363 -18.328 1.00 90.00 215 PRO A CA 1
ATOM 1624 C C . PRO A 1 215 ? 13.760 -4.364 -18.980 1.00 90.00 215 PRO A C 1
ATOM 1626 O O . PRO A 1 215 ? 14.181 -4.610 -20.107 1.00 90.00 215 PRO A O 1
ATOM 1629 N N . ASP A 1 216 ? 14.133 -3.273 -18.301 1.00 83.62 216 ASP A N 1
ATOM 1630 C CA . ASP A 1 216 ? 15.071 -2.245 -18.779 1.00 83.62 216 ASP A CA 1
ATOM 1631 C C . ASP A 1 216 ? 14.809 -1.820 -20.231 1.00 83.62 216 ASP A C 1
ATOM 1633 O O . ASP A 1 216 ? 15.526 -2.173 -21.168 1.00 83.62 216 ASP A O 1
ATOM 1637 N N . ARG A 1 217 ? 13.692 -1.111 -20.432 1.00 80.38 217 ARG A N 1
ATOM 1638 C CA . ARG A 1 217 ? 13.209 -0.616 -21.739 1.00 80.38 217 ARG A CA 1
ATOM 1639 C C . ARG A 1 217 ? 12.837 -1.698 -22.765 1.00 80.38 217 ARG A C 1
ATOM 1641 O O . ARG A 1 217 ? 12.283 -1.353 -23.810 1.00 80.38 217 ARG A O 1
ATOM 1648 N N . ARG A 1 218 ? 13.072 -2.985 -22.492 1.00 86.81 218 ARG A N 1
ATOM 1649 C CA . ARG A 1 218 ? 12.584 -4.098 -23.322 1.00 86.81 218 ARG A CA 1
ATOM 1650 C C . ARG A 1 218 ? 11.101 -4.375 -23.034 1.00 86.81 218 ARG A C 1
ATOM 1652 O O . ARG A 1 218 ? 10.572 -3.946 -22.007 1.00 86.81 218 ARG A O 1
ATOM 1659 N N . PRO A 1 219 ? 10.391 -5.089 -23.924 1.00 89.94 219 PRO A N 1
ATOM 1660 C CA . PRO A 1 219 ? 9.061 -5.595 -23.610 1.00 89.94 219 PRO A CA 1
ATOM 1661 C C . PRO A 1 219 ? 9.082 -6.501 -22.376 1.00 89.94 219 PRO A C 1
ATOM 1663 O O . PRO A 1 219 ? 10.050 -7.230 -22.149 1.00 89.94 219 PRO A O 1
ATOM 1666 N N . ALA A 1 220 ? 7.989 -6.492 -21.614 1.00 94.38 220 ALA A N 1
ATOM 1667 C CA . ALA A 1 220 ? 7.846 -7.363 -20.458 1.00 94.38 220 ALA A CA 1
ATOM 1668 C C . ALA A 1 220 ? 7.935 -8.849 -20.855 1.00 94.38 220 ALA A C 1
ATOM 1670 O O . ALA A 1 220 ? 7.338 -9.280 -21.847 1.00 94.38 220 ALA A O 1
ATOM 1671 N N . ARG A 1 221 ? 8.639 -9.649 -20.050 1.00 96.56 221 ARG A N 1
ATOM 1672 C CA . ARG A 1 221 ? 8.700 -11.107 -20.181 1.00 96.56 221 ARG A CA 1
ATOM 1673 C C . ARG A 1 221 ? 7.751 -11.752 -19.182 1.00 96.56 221 ARG A C 1
ATOM 1675 O O . ARG A 1 221 ? 7.760 -11.419 -18.004 1.00 96.56 221 ARG A O 1
ATOM 1682 N N . TRP A 1 222 ? 6.981 -12.721 -19.662 1.00 97.31 222 TRP A N 1
ATOM 1683 C CA . TRP A 1 222 ? 6.009 -13.468 -18.873 1.00 97.31 222 TRP A CA 1
ATOM 1684 C C . TRP A 1 222 ? 6.219 -14.972 -19.030 1.00 97.31 222 TRP A C 1
ATOM 1686 O O . TRP A 1 222 ? 6.621 -15.432 -20.106 1.00 97.31 222 TRP A O 1
ATOM 1696 N N . ASN A 1 223 ? 5.854 -15.759 -18.012 1.00 97.25 223 ASN A N 1
ATOM 1697 C CA . ASN A 1 223 ? 5.790 -17.209 -18.164 1.00 97.25 223 ASN A CA 1
ATOM 1698 C C . ASN A 1 223 ? 4.699 -17.592 -19.183 1.00 97.25 223 ASN A C 1
ATOM 1700 O O . ASN A 1 223 ? 3.494 -17.488 -18.926 1.00 97.25 223 ASN A O 1
ATOM 1704 N N . ARG A 1 224 ? 5.134 -18.099 -20.342 1.00 96.62 224 ARG A N 1
ATOM 1705 C CA . ARG A 1 224 ? 4.262 -18.475 -21.466 1.00 96.62 224 ARG A CA 1
ATOM 1706 C C . ARG A 1 224 ? 3.307 -19.627 -21.143 1.00 96.62 224 ARG A C 1
ATOM 1708 O O . ARG A 1 224 ? 2.349 -19.841 -21.890 1.00 96.62 224 ARG A O 1
ATOM 1715 N N . ALA A 1 225 ? 3.524 -20.375 -20.060 1.00 96.31 225 ALA A N 1
ATOM 1716 C CA . ALA A 1 225 ? 2.582 -21.397 -19.605 1.00 96.31 225 ALA A CA 1
ATOM 1717 C C . ALA A 1 225 ? 1.215 -20.794 -19.231 1.00 96.31 225 ALA A C 1
ATOM 1719 O O . ALA A 1 225 ? 0.178 -21.409 -19.513 1.00 96.31 225 ALA A O 1
ATOM 1720 N N . TYR A 1 226 ? 1.225 -19.577 -18.677 1.00 97.44 226 TYR A N 1
ATOM 1721 C CA . TYR A 1 226 ? 0.050 -18.893 -18.136 1.00 97.44 226 TYR A CA 1
ATOM 1722 C C . TYR A 1 226 ? -0.350 -17.649 -18.919 1.00 97.44 226 TYR A C 1
ATOM 1724 O O . TYR A 1 226 ? -1.542 -17.391 -19.066 1.00 97.44 226 TYR A O 1
ATOM 1732 N N . TRP A 1 227 ? 0.621 -16.922 -19.468 1.00 96.81 227 TRP A N 1
ATOM 1733 C CA . TRP A 1 227 ? 0.408 -15.584 -20.009 1.00 96.81 227 TRP A CA 1
ATOM 1734 C C . TRP A 1 227 ? 0.774 -15.494 -21.495 1.00 96.81 227 TRP A C 1
ATOM 1736 O O . TRP A 1 227 ? 1.643 -16.213 -21.994 1.00 96.81 227 TRP A O 1
ATOM 1746 N N . ARG A 1 228 ? 0.108 -14.589 -22.211 1.00 93.62 228 ARG A N 1
ATOM 1747 C CA . ARG A 1 228 ? 0.469 -14.119 -23.552 1.00 93.62 228 ARG A CA 1
ATOM 1748 C C . ARG A 1 228 ? 0.484 -12.598 -23.521 1.00 93.62 228 ARG A C 1
ATOM 1750 O O . ARG A 1 228 ? -0.577 -11.981 -23.493 1.00 93.62 228 ARG A O 1
ATOM 1757 N N . ASP A 1 229 ? 1.678 -12.019 -23.488 1.00 86.69 229 ASP A N 1
ATOM 1758 C CA . ASP A 1 229 ? 1.878 -10.565 -23.469 1.00 86.69 229 ASP A CA 1
ATOM 1759 C C . ASP A 1 229 ? 1.064 -9.879 -22.352 1.00 86.69 229 ASP A C 1
ATOM 1761 O O . ASP A 1 229 ? 0.327 -8.930 -22.594 1.00 86.69 229 ASP A O 1
ATOM 1765 N N . GLY A 1 230 ? 1.117 -10.433 -21.133 1.00 86.94 230 GLY A N 1
ATOM 1766 C CA . GLY A 1 230 ? 0.350 -9.956 -19.972 1.00 86.94 230 GLY A CA 1
ATOM 1767 C C . GLY A 1 230 ? -1.120 -10.387 -19.920 1.00 86.94 230 GLY A C 1
ATOM 1768 O O . GLY A 1 230 ? -1.765 -10.206 -18.897 1.00 86.94 230 GLY A O 1
ATOM 1769 N N . ASN A 1 231 ? -1.644 -11.032 -20.966 1.00 91.81 231 ASN A N 1
ATOM 1770 C CA . ASN A 1 231 ? -3.012 -11.556 -20.975 1.00 91.81 231 ASN A CA 1
ATOM 1771 C C . ASN A 1 231 ? -3.043 -13.000 -20.479 1.00 91.81 231 ASN A C 1
ATOM 1773 O O . ASN A 1 231 ? -2.264 -13.841 -20.944 1.00 91.81 231 ASN A O 1
ATOM 1777 N N . LEU A 1 232 ? -3.977 -13.316 -19.584 1.00 95.12 232 LEU A N 1
ATOM 1778 C CA . LEU A 1 232 ? -4.185 -14.685 -19.121 1.00 95.12 232 LEU A CA 1
ATOM 1779 C C . LEU A 1 232 ? -4.582 -15.586 -20.303 1.00 95.12 232 LEU A C 1
ATOM 1781 O O . LEU A 1 232 ? -5.479 -15.271 -21.089 1.00 95.12 232 LEU A O 1
ATOM 1785 N N . ARG A 1 233 ? -3.907 -16.728 -20.462 1.00 94.75 233 ARG A N 1
ATOM 1786 C CA . ARG A 1 233 ? -4.245 -17.698 -21.510 1.00 94.75 233 ARG A CA 1
ATOM 1787 C C . ARG A 1 233 ? -5.581 -18.372 -21.192 1.00 94.75 233 ARG A C 1
ATOM 1789 O O . ARG A 1 233 ? -5.881 -18.684 -20.043 1.00 94.75 233 ARG A O 1
ATOM 1796 N N . LYS A 1 234 ? -6.354 -18.670 -22.242 1.00 90.19 234 LYS A N 1
ATOM 1797 C CA . LYS A 1 234 ? -7.617 -19.417 -22.132 1.00 90.19 234 LYS A CA 1
ATOM 1798 C C . LYS A 1 234 ? -7.424 -20.714 -21.333 1.00 90.19 234 LYS A C 1
ATOM 1800 O O . LYS A 1 234 ? -6.409 -21.390 -21.500 1.00 90.19 234 LYS A O 1
ATOM 1805 N N . HIS A 1 235 ? -8.416 -21.057 -20.511 1.00 88.38 235 HIS A N 1
ATOM 1806 C CA . HIS A 1 235 ? -8.450 -22.262 -19.666 1.00 88.38 235 HIS A CA 1
ATOM 1807 C C . HIS A 1 235 ? -7.354 -22.347 -18.588 1.00 88.38 235 HIS A C 1
ATOM 1809 O O . HIS A 1 235 ? -7.149 -23.410 -18.004 1.00 88.38 235 HIS A O 1
ATOM 1815 N N . ARG A 1 236 ? -6.639 -21.252 -18.301 1.00 94.38 236 ARG A N 1
ATOM 1816 C CA . ARG A 1 236 ? -5.763 -21.155 -17.127 1.00 94.38 236 ARG A CA 1
ATOM 1817 C C . ARG A 1 236 ? -6.520 -20.531 -15.961 1.00 94.38 236 ARG A C 1
ATOM 1819 O O . ARG A 1 236 ? -7.309 -19.616 -16.162 1.00 94.38 236 ARG A O 1
ATOM 1826 N N . GLN A 1 237 ? -6.263 -21.040 -14.759 1.00 94.69 237 GLN A N 1
ATOM 1827 C CA . GLN A 1 237 ? -6.813 -20.489 -13.520 1.00 94.69 237 GLN A CA 1
ATOM 1828 C C . GLN A 1 237 ? -6.016 -19.245 -13.124 1.00 94.69 237 GLN A C 1
ATOM 1830 O O . GLN A 1 237 ? -4.780 -19.282 -13.160 1.00 94.69 237 GLN A O 1
ATOM 1835 N N . LEU A 1 238 ? -6.703 -18.163 -12.743 1.00 95.75 238 LEU A N 1
ATOM 1836 C CA . LEU A 1 238 ? -6.047 -16.895 -12.424 1.00 95.75 238 LEU A CA 1
ATOM 1837 C C . LEU A 1 238 ? -5.152 -17.039 -11.192 1.00 95.75 238 LEU A C 1
ATOM 1839 O O . LEU A 1 238 ? -3.984 -16.661 -11.241 1.00 95.75 238 LEU A O 1
ATOM 1843 N N . ALA A 1 239 ? -5.665 -17.662 -10.129 1.00 94.62 239 ALA A N 1
ATOM 1844 C CA . ALA A 1 239 ? -4.911 -17.880 -8.896 1.00 94.62 239 ALA A CA 1
ATOM 1845 C C . ALA A 1 239 ? -3.596 -18.646 -9.141 1.00 94.62 239 ALA A C 1
ATOM 1847 O O . ALA A 1 239 ? -2.546 -18.276 -8.619 1.00 94.62 239 ALA A O 1
ATOM 1848 N N . ALA A 1 240 ? -3.618 -19.673 -10.000 1.00 95.25 240 ALA A N 1
ATOM 1849 C CA . ALA A 1 240 ? -2.414 -20.419 -10.365 1.00 95.25 240 ALA A CA 1
ATOM 1850 C C . ALA A 1 240 ? -1.419 -19.566 -11.173 1.00 95.25 240 ALA A C 1
ATOM 1852 O O . ALA A 1 240 ? -0.216 -19.629 -10.929 1.00 95.25 240 ALA A O 1
ATOM 1853 N N . ALA A 1 241 ? -1.918 -18.759 -12.115 1.00 96.94 241 ALA A N 1
ATOM 1854 C CA . ALA A 1 241 ? -1.101 -17.888 -12.956 1.00 96.94 241 ALA A CA 1
ATOM 1855 C C . ALA A 1 241 ? -0.414 -16.764 -12.169 1.00 96.94 241 ALA A C 1
ATOM 1857 O O . ALA A 1 241 ? 0.738 -16.438 -12.451 1.00 96.94 241 ALA A O 1
ATOM 1858 N N . VAL A 1 242 ? -1.112 -16.181 -11.191 1.00 97.19 242 VAL A N 1
ATOM 1859 C CA . VAL A 1 242 ? -0.568 -15.132 -10.322 1.00 97.19 242 VAL A CA 1
ATOM 1860 C C . VAL A 1 242 ? 0.421 -15.730 -9.325 1.00 97.19 242 VAL A C 1
ATOM 1862 O O . VAL A 1 242 ? 1.547 -15.249 -9.246 1.00 97.19 242 VAL A O 1
ATOM 1865 N N . ASN A 1 243 ? 0.078 -16.834 -8.650 1.00 95.94 243 ASN A N 1
ATOM 1866 C CA . ASN A 1 243 ? 0.996 -17.512 -7.729 1.00 95.94 243 ASN A CA 1
ATOM 1867 C C . ASN A 1 243 ? 2.295 -17.956 -8.431 1.00 95.94 243 ASN A C 1
ATOM 1869 O O . ASN A 1 243 ? 3.378 -17.882 -7.850 1.00 95.94 243 ASN A O 1
ATOM 1873 N N . ASP A 1 244 ? 2.227 -18.361 -9.705 1.00 96.56 244 ASP A N 1
ATOM 1874 C CA . ASP A 1 244 ? 3.417 -18.706 -10.490 1.00 96.56 244 ASP A CA 1
ATOM 1875 C C . ASP A 1 244 ? 4.433 -17.556 -10.586 1.00 96.56 244 ASP A C 1
ATOM 1877 O O . ASP A 1 244 ? 5.633 -17.829 -10.585 1.00 96.56 244 ASP A O 1
ATOM 1881 N N . ALA A 1 245 ? 3.996 -16.292 -10.587 1.00 96.81 245 ALA A N 1
ATOM 1882 C CA . ALA A 1 245 ? 4.906 -15.147 -10.568 1.00 96.81 245 ALA A CA 1
ATOM 1883 C C . ALA A 1 245 ? 5.789 -15.124 -9.312 1.00 96.81 245 ALA A C 1
ATOM 1885 O O . ALA A 1 245 ? 6.975 -14.807 -9.401 1.00 96.81 245 ALA A O 1
ATOM 1886 N N . PHE A 1 246 ? 5.256 -15.535 -8.163 1.00 96.25 246 PHE A N 1
ATOM 1887 C CA . PHE A 1 246 ? 5.985 -15.580 -6.891 1.00 96.25 246 PHE A CA 1
ATOM 1888 C C . PHE A 1 246 ? 6.828 -16.845 -6.754 1.00 96.25 246 PHE A C 1
ATOM 1890 O O . PHE A 1 246 ? 7.923 -16.816 -6.199 1.00 96.25 246 PHE A O 1
ATOM 1897 N N . GLN A 1 247 ? 6.348 -17.967 -7.293 1.00 94.50 247 GLN A N 1
ATOM 1898 C CA . GLN A 1 247 ? 7.099 -19.218 -7.254 1.00 94.50 247 GLN A CA 1
ATOM 1899 C C . GLN A 1 247 ? 8.235 -19.221 -8.282 1.00 94.50 247 GLN A C 1
ATOM 1901 O O . GLN A 1 247 ? 9.312 -19.749 -8.023 1.00 94.50 247 GLN A O 1
ATOM 1906 N N . ASN A 1 248 ? 8.048 -18.632 -9.460 1.00 95.56 248 ASN A N 1
ATOM 1907 C CA . ASN A 1 248 ? 9.005 -18.687 -10.563 1.00 95.56 248 ASN A CA 1
ATOM 1908 C C . ASN A 1 248 ? 9.468 -17.292 -11.010 1.00 95.56 248 ASN A C 1
ATOM 1910 O O . ASN A 1 248 ? 9.426 -17.003 -12.206 1.00 95.56 248 ASN A O 1
ATOM 1914 N N . PRO A 1 249 ? 9.994 -16.448 -10.101 1.00 95.50 249 PRO A N 1
ATOM 1915 C CA . PRO A 1 249 ? 10.195 -15.023 -10.365 1.00 95.50 249 PRO A CA 1
ATOM 1916 C C . PRO A 1 249 ? 11.152 -14.743 -11.533 1.00 95.50 249 PRO A C 1
ATOM 1918 O O . PRO A 1 249 ? 10.950 -13.794 -12.279 1.00 95.50 249 PRO A O 1
ATOM 1921 N N . ARG A 1 250 ? 12.127 -15.627 -11.792 1.00 95.44 250 ARG A N 1
ATOM 1922 C CA . ARG A 1 250 ? 13.062 -15.511 -12.932 1.00 95.44 250 ARG A CA 1
ATOM 1923 C C . ARG A 1 250 ? 12.388 -15.597 -14.311 1.00 95.44 250 ARG A C 1
ATOM 1925 O O . ARG A 1 250 ? 12.970 -15.171 -15.310 1.00 95.44 250 ARG A O 1
ATOM 1932 N N . GLN A 1 251 ? 11.178 -16.153 -14.390 1.00 96.62 251 GLN A N 1
ATOM 1933 C CA . GLN A 1 251 ? 10.408 -16.214 -15.637 1.00 96.62 251 GLN A CA 1
ATOM 1934 C C . GLN A 1 251 ? 9.697 -14.895 -15.968 1.00 96.62 251 GLN A C 1
ATOM 1936 O O . GLN A 1 251 ? 9.126 -14.774 -17.053 1.00 96.62 251 GLN A O 1
ATOM 1941 N N . TYR A 1 252 ? 9.763 -13.911 -15.069 1.00 97.62 252 TYR A N 1
ATOM 1942 C CA . TYR A 1 252 ? 9.065 -12.642 -15.182 1.00 97.62 252 TYR A CA 1
ATOM 1943 C C . TYR A 1 252 ? 10.069 -11.489 -15.234 1.00 97.62 252 TYR A C 1
ATOM 1945 O O . TYR A 1 252 ? 10.935 -11.363 -14.369 1.00 97.62 252 TYR A O 1
ATOM 1953 N N . GLU A 1 253 ? 9.947 -10.655 -16.265 1.00 97.00 253 GLU A N 1
ATOM 1954 C CA . GLU A 1 253 ? 10.578 -9.335 -16.328 1.00 97.00 253 GLU A CA 1
ATOM 1955 C C . GLU A 1 253 ? 9.467 -8.316 -16.559 1.00 97.00 253 GLU A C 1
ATOM 1957 O O . GLU A 1 253 ? 8.936 -8.228 -17.665 1.00 97.00 253 GLU A O 1
ATOM 1962 N N . ILE A 1 254 ? 9.044 -7.610 -15.518 1.00 96.00 254 ILE A N 1
ATOM 1963 C CA . ILE A 1 254 ? 7.827 -6.789 -15.532 1.00 96.00 254 ILE A CA 1
ATOM 1964 C C . ILE A 1 254 ? 8.096 -5.424 -14.907 1.00 96.00 254 ILE A C 1
ATOM 1966 O O . ILE A 1 254 ? 8.971 -5.286 -14.061 1.00 96.00 254 ILE A O 1
ATOM 1970 N N . GLY A 1 255 ? 7.355 -4.406 -15.347 1.00 95.06 255 GLY A N 1
ATOM 1971 C CA . GLY A 1 255 ? 7.472 -3.065 -14.777 1.00 95.06 255 GLY A CA 1
ATOM 1972 C C . GLY A 1 255 ? 6.776 -2.937 -13.420 1.00 95.06 255 GLY A C 1
ATOM 1973 O O . GLY A 1 255 ? 5.909 -3.749 -13.090 1.00 95.06 255 GLY A O 1
ATOM 1974 N N . CYS A 1 256 ? 7.098 -1.881 -12.666 1.00 95.56 256 CYS A N 1
ATOM 1975 C CA . CYS A 1 256 ? 6.652 -1.719 -11.277 1.00 95.56 256 CYS A CA 1
ATOM 1976 C C . CYS A 1 256 ? 5.126 -1.662 -11.179 1.00 95.56 256 CYS A C 1
ATOM 1978 O O . CYS A 1 256 ? 4.552 -2.328 -10.336 1.00 95.56 256 CYS A O 1
ATOM 1980 N N . TYR A 1 257 ? 4.460 -0.986 -12.117 1.00 95.31 257 TYR A N 1
ATOM 1981 C CA . TYR A 1 257 ? 2.999 -0.946 -12.205 1.00 95.31 257 TYR A CA 1
ATOM 1982 C C . TYR A 1 257 ? 2.359 -2.344 -12.279 1.00 95.31 257 TYR A C 1
ATOM 1984 O O . TYR A 1 257 ? 1.418 -2.660 -11.556 1.00 95.31 257 TYR A O 1
ATOM 1992 N N . THR A 1 258 ? 2.894 -3.220 -13.131 1.00 96.50 258 THR A N 1
ATOM 1993 C CA . THR A 1 258 ? 2.430 -4.607 -13.253 1.00 96.50 258 THR A CA 1
ATOM 1994 C C . THR A 1 258 ? 2.776 -5.429 -12.012 1.00 96.50 258 THR A C 1
ATOM 1996 O O . THR A 1 258 ? 1.955 -6.226 -11.559 1.00 96.50 258 THR A O 1
ATOM 1999 N N . ALA A 1 259 ? 3.974 -5.231 -11.460 1.00 97.94 259 ALA A N 1
ATOM 2000 C CA . ALA A 1 259 ? 4.432 -5.891 -10.245 1.00 97.94 259 ALA A CA 1
ATOM 2001 C C . ALA A 1 259 ? 3.486 -5.601 -9.065 1.00 97.94 259 ALA A C 1
ATOM 2003 O O . ALA A 1 259 ? 2.987 -6.539 -8.445 1.00 97.94 259 ALA A O 1
ATOM 2004 N N . THR A 1 260 ? 3.137 -4.330 -8.840 1.00 98.44 260 THR A N 1
ATOM 2005 C CA . THR A 1 260 ? 2.171 -3.895 -7.819 1.00 98.44 260 THR A CA 1
ATOM 2006 C C . THR A 1 260 ? 0.839 -4.625 -7.947 1.00 98.44 260 THR A C 1
ATOM 2008 O O . THR A 1 260 ? 0.315 -5.157 -6.969 1.00 98.44 260 THR A O 1
ATOM 2011 N N . LYS A 1 261 ? 0.308 -4.724 -9.171 1.00 98.12 261 LYS A N 1
ATOM 2012 C CA . LYS A 1 261 ? -0.964 -5.408 -9.437 1.00 98.12 261 LYS A CA 1
ATOM 2013 C C . LYS A 1 261 ? -0.916 -6.889 -9.096 1.00 98.12 261 LYS A C 1
ATOM 2015 O O . LYS A 1 261 ? -1.848 -7.396 -8.479 1.00 98.12 261 LYS A O 1
ATOM 2020 N N . LEU A 1 262 ? 0.163 -7.578 -9.464 1.00 98.44 262 LEU A N 1
ATOM 2021 C CA . LEU A 1 262 ? 0.332 -8.992 -9.128 1.00 98.44 262 LEU A CA 1
ATOM 2022 C C . LEU A 1 262 ? 0.425 -9.207 -7.615 1.00 98.44 262 LEU A C 1
ATOM 2024 O O . LEU A 1 262 ? -0.188 -10.146 -7.116 1.00 98.44 262 LEU A O 1
ATOM 2028 N N . VAL A 1 263 ? 1.128 -8.333 -6.885 1.00 98.69 263 VAL A N 1
ATOM 2029 C CA . VAL A 1 263 ? 1.193 -8.377 -5.411 1.00 98.69 263 VAL A CA 1
ATOM 2030 C C . VAL A 1 263 ? -0.182 -8.187 -4.785 1.00 98.69 263 VAL A C 1
ATOM 2032 O O . VAL A 1 263 ? -0.578 -8.990 -3.945 1.00 98.69 263 VAL A O 1
ATOM 2035 N N . ILE A 1 264 ? -0.940 -7.183 -5.224 1.00 98.62 264 ILE A N 1
ATOM 2036 C CA . ILE A 1 264 ? -2.281 -6.910 -4.693 1.00 98.62 264 ILE A CA 1
ATOM 2037 C C . ILE A 1 264 ? -3.231 -8.078 -4.977 1.00 98.62 264 ILE A C 1
ATOM 2039 O O . ILE A 1 264 ? -3.902 -8.562 -4.065 1.00 98.62 264 ILE A O 1
ATOM 2043 N N . ILE A 1 265 ? -3.263 -8.574 -6.218 1.00 98.38 265 ILE A N 1
ATOM 2044 C CA . ILE A 1 265 ? -4.119 -9.706 -6.598 1.00 98.38 265 ILE A CA 1
ATOM 2045 C C . ILE A 1 265 ? -3.743 -10.958 -5.800 1.00 98.38 265 ILE A C 1
ATOM 2047 O O . ILE A 1 265 ? -4.632 -11.621 -5.267 1.00 98.38 265 ILE A O 1
ATOM 2051 N N . GLN A 1 266 ? -2.447 -11.270 -5.685 1.00 98.19 266 GLN A N 1
ATOM 2052 C CA . GLN A 1 266 ? -1.979 -12.421 -4.915 1.00 98.19 266 GLN A CA 1
ATOM 2053 C C . GLN A 1 266 ? -2.349 -12.288 -3.443 1.00 98.19 266 GLN A C 1
ATOM 2055 O O . GLN A 1 266 ? -2.932 -13.215 -2.889 1.00 98.19 266 GLN A O 1
ATOM 2060 N N . GLY A 1 267 ? -2.044 -11.146 -2.823 1.00 98.19 267 GLY A N 1
ATOM 2061 C CA . GLY A 1 267 ? -2.325 -10.899 -1.413 1.00 98.19 267 GLY A CA 1
ATOM 2062 C C . GLY A 1 267 ? -3.810 -11.042 -1.089 1.00 98.19 267 GLY A C 1
ATOM 2063 O O . GLY A 1 267 ? -4.161 -11.673 -0.098 1.00 98.19 267 GLY A O 1
ATOM 2064 N N . ILE A 1 268 ? -4.695 -10.551 -1.955 1.00 97.94 268 ILE A N 1
ATOM 2065 C CA . ILE A 1 268 ? -6.142 -10.651 -1.743 1.00 97.94 268 ILE A CA 1
ATOM 2066 C C . ILE A 1 268 ? -6.656 -12.080 -1.988 1.00 97.94 268 ILE A C 1
ATOM 2068 O O . ILE A 1 268 ? -7.355 -12.635 -1.139 1.00 97.94 268 ILE A O 1
ATOM 2072 N N . LEU A 1 269 ? -6.312 -12.709 -3.120 1.00 97.12 269 LEU A N 1
ATOM 2073 C CA . LEU A 1 269 ? -6.793 -14.061 -3.441 1.00 97.12 269 LEU A CA 1
ATOM 2074 C C . LEU A 1 269 ? -6.283 -15.106 -2.443 1.00 97.12 269 LEU A C 1
ATOM 2076 O O . LEU A 1 269 ? -7.048 -15.964 -1.996 1.00 97.12 269 LEU A O 1
ATOM 2080 N N . ASP A 1 270 ? -5.002 -15.039 -2.077 1.00 97.38 270 ASP A N 1
ATOM 2081 C CA . ASP A 1 270 ? -4.402 -15.947 -1.102 1.00 97.38 270 ASP A CA 1
ATOM 2082 C C . ASP A 1 270 ? -4.975 -15.727 0.304 1.00 97.38 270 ASP A C 1
ATOM 2084 O O . ASP A 1 270 ? -5.213 -16.710 1.004 1.00 97.38 270 ASP A O 1
ATOM 2088 N N . TYR A 1 271 ? -5.291 -14.484 0.694 1.00 97.69 271 TYR A N 1
ATOM 2089 C CA . TYR A 1 271 ? -5.924 -14.205 1.986 1.00 97.69 271 TYR A CA 1
ATOM 2090 C C . TYR A 1 271 ? -7.254 -14.954 2.108 1.00 97.69 271 TYR A C 1
ATOM 2092 O O . TYR A 1 271 ? -7.423 -15.775 3.011 1.00 97.69 271 TYR A O 1
ATOM 2100 N N . TYR A 1 272 ? -8.157 -14.772 1.141 1.00 96.38 272 TYR A N 1
ATOM 2101 C CA . TYR A 1 272 ? -9.462 -15.435 1.179 1.00 96.38 272 TYR A CA 1
ATOM 2102 C C . TYR A 1 272 ? -9.392 -16.946 0.972 1.00 96.38 272 TYR A C 1
ATOM 2104 O O . TYR A 1 272 ? -10.237 -17.676 1.484 1.00 96.38 272 TYR A O 1
ATOM 2112 N N . THR A 1 273 ? -8.382 -17.443 0.261 1.00 95.00 273 THR A N 1
ATOM 2113 C CA . THR A 1 273 ? -8.230 -18.884 0.030 1.00 95.00 273 THR A CA 1
ATOM 2114 C C . THR A 1 273 ? -7.641 -19.604 1.243 1.00 95.00 273 THR A C 1
ATOM 2116 O O . THR A 1 273 ? -8.104 -20.684 1.606 1.00 95.00 273 THR A O 1
ATOM 2119 N N . ARG A 1 274 ? -6.607 -19.033 1.869 1.00 95.00 274 ARG A N 1
ATOM 2120 C CA . ARG A 1 274 ? -5.754 -19.734 2.841 1.00 95.00 274 ARG A CA 1
ATOM 2121 C C . ARG A 1 274 ? -5.945 -19.257 4.274 1.00 95.00 274 ARG A C 1
ATOM 2123 O O . ARG A 1 274 ? -5.924 -20.091 5.179 1.00 95.00 274 ARG A O 1
ATOM 2130 N N . ILE A 1 275 ? -6.075 -17.947 4.466 1.00 95.56 275 ILE A N 1
ATOM 2131 C CA . ILE A 1 275 ? -6.151 -17.325 5.790 1.00 95.56 275 ILE A CA 1
ATOM 2132 C C . ILE A 1 275 ? -7.594 -17.350 6.276 1.00 95.56 275 ILE A C 1
ATOM 2134 O O . ILE A 1 275 ? -7.900 -18.072 7.221 1.00 95.56 275 ILE A O 1
ATOM 2138 N N . GLU A 1 276 ? -8.478 -16.653 5.565 1.00 95.19 276 GLU A N 1
ATOM 2139 C CA . GLU A 1 276 ? -9.902 -16.565 5.903 1.00 95.19 276 GLU A CA 1
ATOM 2140 C C . GLU A 1 276 ? -10.664 -17.843 5.524 1.00 95.19 276 GLU A C 1
ATOM 2142 O O . GLU A 1 276 ? -11.690 -18.172 6.110 1.00 95.19 276 GLU A O 1
ATOM 2147 N N . LYS A 1 277 ? -10.147 -18.612 4.553 1.00 95.56 277 LYS A N 1
ATOM 2148 C CA . LYS A 1 277 ? -10.758 -19.863 4.060 1.00 95.56 277 LYS A CA 1
ATOM 2149 C C . LYS A 1 277 ? -12.218 -19.673 3.629 1.00 95.56 277 LYS A C 1
ATOM 2151 O O . LYS A 1 277 ? -13.076 -20.518 3.883 1.00 95.56 277 LYS A O 1
ATOM 2156 N N . ASN A 1 278 ? -12.485 -18.583 2.915 1.00 94.62 278 ASN A N 1
ATOM 2157 C CA . ASN A 1 278 ? -13.793 -18.237 2.378 1.00 94.62 278 ASN A CA 1
ATOM 2158 C C . ASN A 1 278 ? -13.815 -18.411 0.843 1.00 94.62 278 ASN A C 1
ATOM 2160 O O . ASN A 1 278 ? -13.555 -17.466 0.085 1.00 94.62 278 ASN A O 1
ATOM 2164 N N . PRO A 1 279 ? -14.154 -19.616 0.340 1.00 93.31 279 PRO A N 1
ATOM 2165 C CA . PRO A 1 279 ? -14.147 -19.907 -1.092 1.00 93.31 279 PRO A CA 1
ATOM 2166 C C . PRO A 1 279 ? -15.258 -19.186 -1.866 1.00 93.31 279 PRO A C 1
ATOM 2168 O O . PRO A 1 279 ? -15.213 -19.151 -3.096 1.00 93.31 279 PRO A O 1
ATOM 2171 N N . ALA A 1 280 ? -16.288 -18.660 -1.196 1.00 92.50 280 ALA A N 1
ATOM 2172 C CA . ALA A 1 280 ? -17.322 -17.862 -1.851 1.00 92.50 280 ALA A CA 1
ATOM 2173 C C . ALA A 1 280 ? -16.771 -16.478 -2.220 1.00 92.50 280 ALA A C 1
ATOM 2175 O O . ALA A 1 280 ? -16.842 -16.085 -3.385 1.00 92.50 280 ALA A O 1
ATOM 2176 N N . THR A 1 281 ? -16.131 -15.795 -1.268 1.00 92.44 281 THR A N 1
ATOM 2177 C CA . THR A 1 281 ? -15.500 -14.489 -1.505 1.00 92.44 281 THR A CA 1
ATOM 2178 C C . THR A 1 281 ? -14.319 -14.595 -2.469 1.00 92.44 281 THR A C 1
ATOM 2180 O O . THR A 1 281 ? -14.215 -13.783 -3.385 1.00 92.44 281 THR A O 1
ATOM 2183 N N . ALA A 1 282 ? -13.490 -15.642 -2.367 1.00 93.19 282 ALA A N 1
ATOM 2184 C CA . ALA A 1 282 ? -12.407 -15.876 -3.329 1.00 93.19 282 ALA A CA 1
ATOM 2185 C C . ALA A 1 282 ? -12.926 -15.998 -4.780 1.00 93.19 282 ALA A C 1
ATOM 2187 O O . ALA A 1 282 ? -12.389 -15.361 -5.687 1.00 93.19 282 ALA A O 1
ATOM 2188 N N . ARG A 1 283 ? -14.023 -16.743 -4.999 1.00 92.69 283 ARG A N 1
ATOM 2189 C CA . ARG A 1 283 ? -14.673 -16.858 -6.319 1.00 92.69 283 ARG A CA 1
ATOM 2190 C C . ARG A 1 283 ? -15.281 -15.539 -6.793 1.00 92.69 283 ARG A C 1
ATOM 2192 O O . ARG A 1 283 ? -15.190 -15.233 -7.978 1.00 92.69 283 ARG A O 1
ATOM 2199 N N . LEU A 1 284 ? -15.880 -14.758 -5.891 1.00 92.06 284 LEU A N 1
ATOM 2200 C CA . LEU A 1 284 ? -16.395 -13.424 -6.212 1.00 92.06 284 LEU A CA 1
ATOM 2201 C C . LEU A 1 284 ? -15.266 -12.504 -6.700 1.00 92.06 284 LEU A C 1
ATOM 2203 O O . LEU A 1 284 ? -15.420 -11.828 -7.713 1.00 92.06 284 LEU A O 1
ATOM 2207 N N . ILE A 1 285 ? -14.130 -12.500 -6.003 1.00 93.88 285 ILE A N 1
ATOM 2208 C CA . ILE A 1 285 ? -12.949 -11.702 -6.354 1.00 93.88 285 ILE A CA 1
ATOM 2209 C C . ILE A 1 285 ? -12.389 -12.132 -7.712 1.00 93.88 285 ILE A C 1
ATOM 2211 O O . ILE A 1 285 ? -12.143 -11.283 -8.568 1.00 93.88 285 ILE A O 1
ATOM 2215 N N . GLU A 1 286 ? -12.239 -13.437 -7.953 1.00 94.31 286 GLU A N 1
ATOM 2216 C CA . GLU A 1 286 ? -11.781 -13.949 -9.249 1.00 94.31 286 GLU A CA 1
ATOM 2217 C C . GLU A 1 286 ? -12.749 -13.572 -10.384 1.00 94.31 286 GLU A C 1
ATOM 2219 O O . GLU A 1 286 ? -12.312 -13.123 -11.445 1.00 94.31 286 GLU A O 1
ATOM 2224 N N . ALA A 1 287 ? -14.063 -13.655 -10.150 1.00 92.69 287 ALA A N 1
ATOM 2225 C CA . ALA A 1 287 ? -15.070 -13.222 -11.116 1.00 92.69 287 ALA A CA 1
ATOM 2226 C C . ALA A 1 287 ? -14.983 -11.714 -11.418 1.00 92.69 287 ALA A C 1
ATOM 2228 O O . ALA A 1 287 ? -15.056 -11.330 -12.585 1.00 92.69 287 ALA A O 1
ATOM 2229 N N . ARG A 1 288 ? -14.769 -10.862 -10.400 1.00 91.88 288 ARG A N 1
ATOM 2230 C CA . ARG A 1 288 ? -14.544 -9.413 -10.585 1.00 91.88 288 ARG A CA 1
ATOM 2231 C C . ARG A 1 288 ? -13.302 -9.143 -11.435 1.00 91.88 288 ARG A C 1
ATOM 2233 O O . ARG A 1 288 ? -13.354 -8.329 -12.353 1.00 91.88 288 ARG A O 1
ATOM 2240 N N . LEU A 1 289 ? -12.200 -9.843 -11.160 1.00 93.81 289 LEU A N 1
ATOM 2241 C CA . LEU A 1 289 ? -10.950 -9.704 -11.911 1.00 93.81 289 LEU A CA 1
ATOM 2242 C C . LEU A 1 289 ? -11.128 -10.068 -13.388 1.00 93.81 289 LEU A C 1
ATOM 2244 O O . LEU A 1 289 ? -10.625 -9.363 -14.259 1.00 93.81 289 LEU A O 1
ATOM 2248 N N . LEU A 1 290 ? -11.883 -11.129 -13.671 1.00 93.06 290 LEU A N 1
ATOM 2249 C CA . LEU A 1 290 ? -12.085 -11.656 -15.021 1.00 93.06 290 LEU A CA 1
ATOM 2250 C C . LEU A 1 290 ? -13.258 -11.019 -15.788 1.00 93.06 290 LEU A C 1
ATOM 2252 O O . LEU A 1 290 ? -13.470 -11.381 -16.948 1.00 93.06 290 LEU A O 1
ATOM 2256 N N . ALA A 1 291 ? -14.002 -10.084 -15.188 1.00 91.44 291 ALA A N 1
ATOM 2257 C CA . ALA A 1 291 ? -15.240 -9.531 -15.750 1.00 91.44 291 ALA A CA 1
ATOM 2258 C C . ALA A 1 291 ? -15.064 -8.903 -17.149 1.00 91.44 291 ALA A C 1
ATOM 2260 O O . ALA A 1 291 ? -15.910 -9.073 -18.025 1.00 91.44 291 ALA A O 1
ATOM 2261 N N . ASP A 1 292 ? -13.936 -8.236 -17.390 1.00 89.75 292 ASP A N 1
ATOM 2262 C CA . ASP A 1 292 ? -13.570 -7.612 -18.671 1.00 89.75 292 ASP A CA 1
ATOM 2263 C C . ASP A 1 292 ? -12.552 -8.438 -19.483 1.00 89.75 292 ASP A C 1
ATOM 2265 O O . ASP A 1 292 ? -12.068 -7.987 -20.523 1.00 89.75 292 ASP A O 1
ATOM 2269 N N . LYS A 1 293 ? -12.271 -9.674 -19.044 1.00 89.00 293 LYS A N 1
ATOM 2270 C CA . LYS A 1 293 ? -11.301 -10.614 -19.633 1.00 89.00 293 LYS A CA 1
ATOM 2271 C C . LYS A 1 293 ? -9.832 -10.178 -19.517 1.00 89.00 293 LYS A C 1
ATOM 2273 O O . LYS A 1 293 ? -8.983 -10.838 -20.118 1.00 89.00 293 LYS A O 1
ATOM 2278 N N . ASP A 1 294 ? -9.522 -9.143 -18.734 1.00 91.25 294 ASP A N 1
ATOM 2279 C CA . ASP A 1 294 ? -8.155 -8.734 -18.402 1.00 91.25 294 ASP A CA 1
ATOM 2280 C C . ASP A 1 294 ? -8.004 -8.590 -16.872 1.00 91.25 294 ASP A C 1
ATOM 2282 O O . ASP A 1 294 ? -8.392 -7.573 -16.295 1.00 91.25 294 ASP A O 1
ATOM 2286 N N . PRO A 1 295 ? -7.415 -9.584 -16.181 1.00 93.44 295 PRO A N 1
ATOM 2287 C CA . PRO A 1 295 ? -7.307 -9.564 -14.723 1.00 93.44 295 PRO A CA 1
ATOM 2288 C C . PRO A 1 295 ? -6.402 -8.455 -14.177 1.00 93.44 295 PRO A C 1
ATOM 2290 O O . PRO A 1 295 ? -6.430 -8.204 -12.976 1.00 93.44 295 PRO A O 1
ATOM 2293 N N . LEU A 1 296 ? -5.591 -7.806 -15.018 1.00 94.31 296 LEU A N 1
ATOM 2294 C CA . LEU A 1 296 ? -4.687 -6.733 -14.605 1.00 94.31 296 LEU A CA 1
ATOM 2295 C C . LEU A 1 296 ? -5.242 -5.344 -14.945 1.00 94.31 296 LEU A C 1
ATOM 2297 O O . LEU A 1 296 ? -4.776 -4.345 -14.392 1.00 94.31 296 LEU A O 1
ATOM 2301 N N . ALA A 1 297 ? -6.226 -5.241 -15.836 1.00 91.19 297 ALA A N 1
ATOM 2302 C CA . ALA A 1 297 ? -6.863 -3.969 -16.152 1.00 91.19 297 ALA A CA 1
ATOM 2303 C C . ALA A 1 297 ? -7.785 -3.512 -15.012 1.00 91.19 297 ALA A C 1
ATOM 2305 O O . ALA A 1 297 ? -8.452 -4.335 -14.382 1.00 91.19 297 ALA A O 1
ATOM 2306 N N . HIS A 1 298 ? -7.828 -2.196 -14.773 1.00 90.81 298 HIS A N 1
ATOM 2307 C CA . HIS A 1 298 ? -8.778 -1.542 -13.858 1.00 90.81 298 HIS A CA 1
ATOM 2308 C C . HIS A 1 298 ? -8.806 -2.138 -12.440 1.00 90.81 298 HIS A C 1
ATOM 2310 O O . HIS A 1 298 ? -9.857 -2.249 -11.809 1.00 90.81 298 HIS A O 1
ATOM 2316 N N . LEU A 1 299 ? -7.647 -2.579 -11.939 1.00 93.31 299 LEU A N 1
ATOM 2317 C CA . LEU A 1 299 ? -7.530 -3.048 -10.560 1.00 93.31 299 LEU A CA 1
ATOM 2318 C C . LEU A 1 299 ? -7.812 -1.894 -9.592 1.00 93.31 299 LEU A C 1
ATOM 2320 O O . LEU A 1 299 ? -8.599 -2.025 -8.653 1.00 93.31 299 LEU A O 1
ATOM 2324 N N . GLU A 1 300 ? -7.157 -0.779 -9.890 1.00 93.38 300 GLU A N 1
ATOM 2325 C CA . GLU A 1 300 ? -7.336 0.559 -9.364 1.00 93.38 300 GLU A CA 1
ATOM 2326 C C . GLU A 1 300 ? -8.418 1.340 -10.127 1.00 93.38 300 GLU A C 1
ATOM 2328 O O . GLU A 1 300 ? -8.624 1.090 -11.320 1.00 93.38 300 GLU A O 1
ATOM 2333 N N . PRO A 1 301 ? -9.085 2.299 -9.462 1.00 91.06 301 PRO A N 1
ATOM 2334 C CA . PRO A 1 301 ? -9.930 3.286 -10.125 1.00 91.06 301 PRO A CA 1
ATOM 2335 C C . PRO A 1 301 ? -9.157 4.102 -11.170 1.00 91.06 301 PRO A C 1
ATOM 2337 O O . PRO A 1 301 ? -7.978 4.408 -10.979 1.00 91.06 301 PRO A O 1
ATOM 2340 N N . GLY A 1 302 ? -9.816 4.491 -12.265 1.00 88.50 302 GLY A N 1
ATOM 2341 C CA . GLY A 1 302 ? -9.155 5.238 -13.344 1.00 88.50 302 GLY A CA 1
ATOM 2342 C C . GLY A 1 302 ? -8.6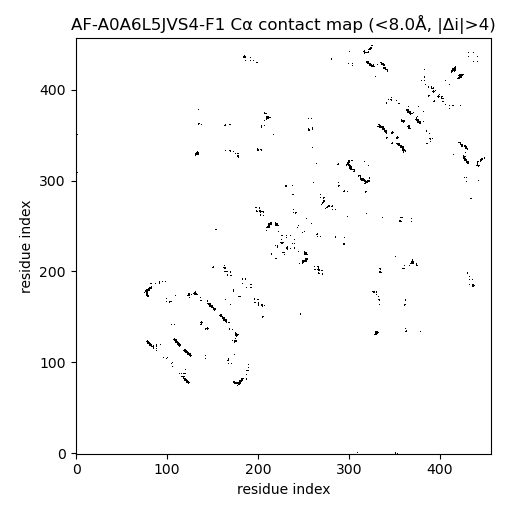77 6.633 -12.918 1.00 88.50 302 GLY A C 1
ATOM 2343 O O . GLY A 1 302 ? -7.623 7.078 -13.374 1.00 88.50 302 GLY A O 1
ATOM 2344 N N . ASN A 1 303 ? -9.376 7.262 -11.967 1.00 88.69 303 ASN A N 1
ATOM 2345 C CA . ASN A 1 303 ? -9.010 8.552 -11.372 1.00 88.69 303 ASN A CA 1
ATOM 2346 C C . ASN A 1 303 ? -7.748 8.503 -10.484 1.00 88.69 303 ASN A C 1
ATOM 2348 O O . ASN A 1 303 ? -7.257 9.537 -10.027 1.00 88.69 303 ASN A O 1
ATOM 2352 N N . MET A 1 304 ? -7.160 7.319 -10.268 1.00 91.50 304 MET A N 1
ATOM 2353 C CA . MET A 1 304 ? -5.803 7.214 -9.726 1.00 91.50 304 MET A CA 1
ATOM 2354 C C . MET A 1 304 ? -4.782 7.948 -10.610 1.00 91.50 304 MET A C 1
ATOM 2356 O O . MET A 1 304 ? -3.758 8.388 -10.101 1.00 91.50 304 MET A O 1
ATOM 2360 N N . TRP A 1 305 ? -5.052 8.096 -11.911 1.00 91.56 305 TRP A N 1
ATOM 2361 C CA . TRP A 1 305 ? -4.117 8.650 -12.896 1.00 91.56 305 TRP A CA 1
ATOM 2362 C C . TRP A 1 305 ? -4.363 10.126 -13.243 1.00 91.56 305 TRP A C 1
ATOM 2364 O O . TRP A 1 305 ? -3.711 10.639 -14.148 1.00 91.56 305 TRP A O 1
ATOM 2374 N N . ASP A 1 306 ? -5.244 10.826 -12.518 1.00 88.94 306 ASP A N 1
ATOM 2375 C CA . ASP A 1 306 ? -5.609 12.233 -12.783 1.00 88.94 306 ASP A CA 1
ATOM 2376 C C . ASP A 1 306 ? -4.408 13.197 -12.768 1.00 88.94 306 ASP A C 1
ATOM 2378 O O . ASP A 1 306 ? -4.434 14.244 -13.414 1.00 88.94 306 ASP A O 1
ATOM 2382 N N . PHE A 1 307 ? -3.339 12.848 -12.045 1.00 85.62 307 PHE A N 1
ATOM 2383 C CA . PHE A 1 307 ? -2.121 13.659 -11.960 1.00 85.62 307 PHE A CA 1
ATOM 2384 C C . PHE A 1 307 ? -1.250 13.600 -13.229 1.00 85.62 307 PHE A C 1
ATOM 2386 O O . PHE A 1 307 ? -0.331 14.407 -13.378 1.00 85.62 307 PHE A O 1
ATOM 2393 N N . ASP A 1 308 ? -1.481 12.640 -14.130 1.00 84.81 308 ASP A N 1
ATOM 2394 C CA . ASP A 1 308 ? -0.658 12.419 -15.318 1.00 84.81 308 ASP A CA 1
ATOM 2395 C C . ASP A 1 308 ? -1.450 12.738 -16.589 1.00 84.81 308 ASP A C 1
ATOM 2397 O O . ASP A 1 308 ? -2.295 11.967 -17.040 1.00 84.81 308 ASP A O 1
ATOM 2401 N N . SER A 1 309 ? -1.117 13.862 -17.226 1.00 82.06 309 SER A N 1
ATOM 2402 C CA . SER A 1 309 ? -1.786 14.354 -18.439 1.00 82.06 309 SER A CA 1
ATOM 2403 C C . SER A 1 309 ? -1.686 13.423 -19.653 1.00 82.06 309 SER A C 1
ATOM 2405 O O . SER A 1 309 ? -2.372 13.633 -20.654 1.00 82.06 309 SER A O 1
ATOM 2407 N N . ARG A 1 310 ? -0.837 12.388 -19.599 1.00 80.88 310 ARG A N 1
ATOM 2408 C CA . ARG A 1 310 ? -0.752 11.349 -20.637 1.00 80.88 310 ARG A CA 1
ATOM 2409 C C . ARG A 1 310 ? -1.905 10.350 -20.548 1.00 80.88 310 ARG A C 1
ATOM 2411 O O . ARG A 1 310 ? -2.089 9.565 -21.482 1.00 80.88 310 ARG A O 1
ATOM 2418 N N . PHE A 1 311 ? -2.649 10.360 -19.447 1.00 78.44 311 PHE A N 1
ATOM 2419 C CA . PHE A 1 311 ? -3.804 9.513 -19.214 1.00 78.44 311 PHE A CA 1
ATOM 2420 C C . PHE A 1 311 ? -5.082 10.329 -19.396 1.00 78.44 311 PHE A C 1
ATOM 2422 O O . PHE A 1 311 ? -5.174 11.479 -18.982 1.00 78.44 311 PHE A O 1
ATOM 2429 N N . ASN A 1 312 ? -6.074 9.716 -20.040 1.00 77.31 312 ASN A N 1
ATOM 2430 C CA . ASN A 1 312 ? -7.438 10.223 -20.031 1.00 77.31 312 ASN A CA 1
ATOM 2431 C C . ASN A 1 312 ? -8.193 9.426 -18.959 1.00 77.31 312 ASN A C 1
ATOM 2433 O O . ASN A 1 312 ? -8.556 8.275 -19.234 1.00 77.31 312 ASN A O 1
ATOM 2437 N N . PRO A 1 313 ? -8.324 9.953 -17.732 1.00 73.62 313 PRO A N 1
ATOM 2438 C CA . PRO A 1 313 ? -8.882 9.192 -16.630 1.00 73.62 313 PRO A CA 1
ATOM 2439 C C . PRO A 1 313 ? -10.354 8.868 -16.883 1.00 73.62 313 PRO A C 1
ATOM 2441 O O . PRO A 1 313 ? -11.132 9.699 -17.351 1.00 73.62 313 PRO A O 1
ATOM 2444 N N . THR A 1 314 ? -10.749 7.641 -16.551 1.00 73.44 314 THR A N 1
ATOM 2445 C CA . THR A 1 314 ? -12.161 7.296 -16.390 1.00 73.44 314 THR A CA 1
ATOM 2446 C C . THR A 1 314 ? -12.494 7.319 -14.907 1.00 73.44 314 THR A C 1
ATOM 2448 O O . THR A 1 314 ? -11.706 6.876 -14.074 1.00 73.44 314 THR A O 1
ATOM 2451 N N . HIS A 1 315 ? -13.668 7.830 -14.549 1.00 71.75 315 HIS A N 1
ATOM 2452 C CA . HIS A 1 315 ? -14.115 7.884 -13.151 1.00 71.75 315 HIS A CA 1
ATOM 2453 C C . HIS A 1 315 ? -14.759 6.553 -12.719 1.00 71.75 315 HIS A C 1
ATOM 2455 O O . HIS A 1 315 ? -15.674 6.520 -11.898 1.00 71.75 315 HIS A O 1
ATOM 2461 N N . ASP A 1 316 ? -14.295 5.453 -13.314 1.00 79.00 316 ASP A N 1
ATOM 2462 C CA . ASP A 1 316 ? -14.788 4.115 -13.040 1.00 79.00 316 ASP A CA 1
ATOM 2463 C C . ASP A 1 316 ? -14.185 3.577 -11.742 1.00 79.00 316 ASP A C 1
ATOM 2465 O O . ASP A 1 316 ? -13.058 3.897 -11.351 1.00 79.00 316 ASP A O 1
ATOM 2469 N N . SER A 1 317 ? -14.937 2.684 -11.111 1.00 83.38 317 SER A N 1
ATOM 2470 C CA . SER A 1 317 ? -14.511 1.928 -9.936 1.00 83.38 317 SER A CA 1
ATOM 2471 C C . SER A 1 317 ? -13.303 1.052 -10.233 1.00 83.38 317 SER A C 1
ATOM 2473 O O . SER A 1 317 ? -13.227 0.416 -11.286 1.00 83.38 317 SER A O 1
ATOM 2475 N N . GLY A 1 318 ? -12.425 0.905 -9.244 1.00 89.44 318 GLY A N 1
ATOM 2476 C CA . GLY A 1 318 ? -11.436 -0.165 -9.245 1.00 89.44 318 GLY A CA 1
ATOM 2477 C C . GLY A 1 318 ? -12.091 -1.510 -8.939 1.00 89.44 318 GLY A C 1
ATOM 2478 O O . GLY A 1 318 ? -13.048 -1.594 -8.167 1.00 89.44 318 GLY A O 1
ATOM 2479 N N . LYS A 1 319 ? -11.564 -2.594 -9.516 1.00 92.81 319 LYS A N 1
ATOM 2480 C CA . LYS A 1 319 ? -12.041 -3.958 -9.235 1.00 92.81 319 LYS A CA 1
ATOM 2481 C C . LYS A 1 319 ? -11.773 -4.384 -7.793 1.00 92.81 319 LYS A C 1
ATOM 2483 O O . LYS A 1 319 ? -12.628 -5.037 -7.192 1.00 92.81 319 LYS A O 1
ATOM 2488 N N . LEU A 1 320 ? -10.583 -4.063 -7.269 1.00 94.50 320 LEU A N 1
ATOM 2489 C CA . LEU A 1 320 ? -10.122 -4.489 -5.937 1.00 94.50 320 LEU A CA 1
ATOM 2490 C C . LEU A 1 320 ? -9.681 -3.335 -5.029 1.00 94.50 320 LEU A C 1
ATOM 2492 O O . LEU A 1 320 ? -9.395 -3.564 -3.853 1.00 94.50 320 LEU A O 1
ATOM 2496 N N . LEU A 1 321 ? -9.565 -2.125 -5.570 1.00 94.50 321 LEU A N 1
ATOM 2497 C CA . LEU A 1 321 ? -8.933 -1.002 -4.895 1.00 94.50 321 LEU A CA 1
ATOM 2498 C C . LEU A 1 321 ? -9.808 0.250 -4.949 1.00 94.50 321 LEU A C 1
ATOM 2500 O O . LEU A 1 321 ? -10.627 0.420 -5.850 1.00 94.50 321 LEU A O 1
ATOM 2504 N N . ARG A 1 322 ? -9.554 1.156 -4.007 1.00 91.00 322 ARG A N 1
ATOM 2505 C CA . ARG A 1 322 ? -10.106 2.513 -3.935 1.00 91.00 322 ARG A CA 1
ATOM 2506 C C . ARG A 1 322 ? -8.978 3.532 -3.800 1.00 91.00 322 ARG A C 1
ATOM 2508 O O . ARG A 1 322 ? -7.915 3.188 -3.285 1.00 91.00 322 ARG A O 1
ATOM 2515 N N . VAL A 1 323 ? -9.220 4.770 -4.221 1.00 91.06 323 VAL A N 1
ATOM 2516 C CA . VAL A 1 323 ? -8.272 5.883 -4.063 1.00 91.06 323 VAL A CA 1
ATOM 2517 C C . VAL A 1 323 ? -8.727 6.772 -2.913 1.00 91.06 323 VAL A C 1
ATOM 2519 O O . VAL A 1 323 ? -9.903 7.118 -2.823 1.00 91.06 323 VAL A O 1
ATOM 2522 N N . ASN A 1 324 ? -7.787 7.141 -2.048 1.00 90.56 324 ASN A N 1
ATOM 2523 C CA . ASN A 1 324 ? -7.960 8.175 -1.034 1.00 90.56 324 ASN A CA 1
ATOM 2524 C C . ASN A 1 324 ? -7.053 9.349 -1.401 1.00 90.56 324 ASN A C 1
ATOM 2526 O O . ASN A 1 324 ? -5.888 9.126 -1.733 1.00 90.56 324 ASN A O 1
ATOM 2530 N N . TYR A 1 325 ? -7.574 10.570 -1.335 1.00 90.75 325 TYR A N 1
ATOM 2531 C CA . TYR A 1 325 ? -6.853 11.799 -1.677 1.00 90.75 325 TYR A CA 1
ATOM 2532 C C . TYR A 1 325 ? -6.510 12.605 -0.425 1.00 90.75 325 TYR A C 1
ATOM 2534 O O . TYR A 1 325 ? -6.984 12.298 0.667 1.00 90.75 325 TYR A O 1
ATOM 2542 N N . ASN A 1 326 ? -5.712 13.660 -0.608 1.00 90.25 326 ASN A N 1
ATOM 2543 C CA . ASN A 1 326 ? -5.352 14.621 0.440 1.00 90.25 326 ASN A CA 1
ATOM 2544 C C . ASN A 1 326 ? -4.694 13.968 1.666 1.00 90.25 326 ASN A C 1
ATOM 2546 O O . ASN A 1 326 ? -4.863 14.430 2.789 1.00 90.25 326 ASN A O 1
ATOM 2550 N N . ILE A 1 327 ? -3.943 12.889 1.447 1.00 93.19 327 ILE A N 1
ATOM 2551 C CA . ILE A 1 327 ? -3.210 12.199 2.503 1.00 93.19 327 ILE A CA 1
ATOM 2552 C C . ILE A 1 327 ? -1.901 12.943 2.767 1.00 93.19 327 ILE A C 1
ATOM 2554 O O . ILE A 1 327 ? -1.191 13.307 1.821 1.00 93.19 327 ILE A O 1
ATOM 2558 N N . ALA A 1 328 ? -1.575 13.146 4.046 1.00 91.88 328 ALA A N 1
ATOM 2559 C CA . ALA A 1 328 ? -0.306 13.742 4.459 1.00 91.88 328 ALA A CA 1
ATOM 2560 C C . ALA A 1 328 ? 0.900 12.968 3.885 1.00 91.88 328 ALA A C 1
ATOM 2562 O O . ALA A 1 328 ? 0.843 11.754 3.662 1.00 91.88 328 ALA A O 1
ATOM 2563 N N . SER A 1 329 ? 2.005 13.669 3.614 1.00 92.31 329 SER A N 1
ATOM 2564 C CA . SER A 1 329 ? 3.171 13.095 2.924 1.00 92.31 329 SER A CA 1
ATOM 2565 C C . SER A 1 329 ? 3.852 11.974 3.704 1.00 92.31 329 SER A C 1
ATOM 2567 O O . SER A 1 329 ? 4.433 11.085 3.093 1.00 92.31 329 SER A O 1
ATOM 2569 N N . ASP A 1 330 ? 3.744 11.981 5.027 1.00 94.94 330 ASP A N 1
ATOM 2570 C CA . ASP A 1 330 ? 4.307 10.994 5.944 1.00 94.94 330 ASP A CA 1
ATOM 2571 C C . ASP A 1 330 ? 3.261 10.014 6.506 1.00 94.94 330 ASP A C 1
ATOM 2573 O O . ASP A 1 330 ? 3.594 9.186 7.358 1.00 94.94 330 ASP A O 1
ATOM 2577 N N . ASN A 1 331 ? 2.022 10.055 5.995 1.00 97.00 331 ASN A N 1
ATOM 2578 C CA . ASN A 1 331 ? 0.960 9.122 6.354 1.00 97.00 331 ASN A CA 1
ATOM 2579 C C . ASN A 1 331 ? 0.819 8.011 5.294 1.00 97.00 331 ASN A C 1
ATOM 2581 O O . ASN A 1 331 ? 0.382 8.202 4.151 1.00 97.00 331 ASN A O 1
ATOM 2585 N N . PHE A 1 332 ? 1.215 6.813 5.701 1.00 98.12 332 PHE A N 1
ATOM 2586 C CA . PHE A 1 332 ? 1.130 5.558 4.966 1.00 98.12 332 PHE A CA 1
ATOM 2587 C C . PHE A 1 332 ? 0.604 4.445 5.869 1.00 98.12 332 PHE A C 1
ATOM 2589 O O . PHE A 1 332 ? 1.077 4.252 6.989 1.00 98.12 332 PHE A O 1
ATOM 2596 N N . VAL A 1 333 ? -0.319 3.641 5.358 1.00 98.56 333 VAL A N 1
ATOM 2597 C CA . VAL A 1 333 ? -0.755 2.416 6.037 1.00 98.56 333 VAL A CA 1
ATOM 2598 C C . VAL A 1 333 ? -0.144 1.224 5.305 1.00 98.56 333 VAL A C 1
ATOM 2600 O O . VAL A 1 333 ? -0.180 1.204 4.073 1.00 98.56 333 VAL A O 1
ATOM 2603 N N . PRO A 1 334 ? 0.435 0.225 5.996 1.00 98.81 334 PRO A N 1
ATOM 2604 C CA . PRO A 1 334 ? 1.003 -0.938 5.320 1.00 98.81 334 PRO A CA 1
ATOM 2605 C C . PRO A 1 334 ? -0.005 -1.573 4.346 1.00 98.81 334 PRO A C 1
ATOM 2607 O O . PRO A 1 334 ? -1.210 -1.652 4.618 1.00 98.81 334 PRO A O 1
ATOM 2610 N N . GLY A 1 335 ? 0.478 -1.948 3.163 1.00 98.62 335 GLY A N 1
ATOM 2611 C CA . GLY A 1 335 ? -0.338 -2.390 2.031 1.00 98.62 335 GLY A CA 1
ATOM 2612 C C . GLY A 1 335 ? -0.887 -1.262 1.146 1.00 98.62 335 GLY A C 1
ATOM 2613 O O . GLY A 1 335 ? -1.518 -1.559 0.134 1.00 98.62 335 GLY A O 1
ATOM 2614 N N . ASP A 1 336 ? -0.655 0.011 1.482 1.00 98.56 336 ASP A N 1
ATOM 2615 C CA . ASP A 1 336 ? -0.946 1.130 0.583 1.00 98.56 336 ASP A CA 1
ATOM 2616 C C . ASP A 1 336 ? -0.094 1.042 -0.682 1.00 98.56 336 ASP A C 1
ATOM 2618 O O . ASP A 1 336 ? 1.122 0.865 -0.610 1.00 98.56 336 ASP A O 1
ATOM 2622 N N . TRP A 1 337 ? -0.721 1.269 -1.831 1.00 98.19 337 TRP A N 1
ATOM 2623 C CA . TRP A 1 337 ? -0.028 1.600 -3.068 1.00 98.19 337 TRP A CA 1
ATOM 2624 C C . TRP A 1 337 ? 0.042 3.125 -3.205 1.00 98.19 337 TRP A C 1
ATOM 2626 O O . TRP A 1 337 ? -0.984 3.803 -3.289 1.00 98.19 337 TRP A O 1
ATOM 2636 N N . SER A 1 338 ? 1.259 3.669 -3.215 1.00 97.06 338 SER A N 1
ATOM 2637 C CA . SER A 1 338 ? 1.529 5.089 -3.454 1.00 97.06 338 SER A CA 1
ATOM 2638 C C . SER A 1 338 ? 2.175 5.323 -4.821 1.00 97.06 338 SER A C 1
ATOM 2640 O O . SER A 1 338 ? 2.680 4.398 -5.463 1.00 97.06 338 SER A O 1
ATOM 2642 N N . TYR A 1 339 ? 2.163 6.576 -5.276 1.00 97.44 339 TYR A N 1
ATOM 2643 C CA . TYR A 1 339 ? 2.872 6.973 -6.486 1.00 97.44 339 TYR A CA 1
ATOM 2644 C C . TYR A 1 339 ? 3.853 8.103 -6.192 1.00 97.44 339 TYR A C 1
ATOM 2646 O O . TYR A 1 339 ? 3.468 9.159 -5.680 1.00 97.44 339 TYR A O 1
ATOM 2654 N N . PHE A 1 340 ? 5.112 7.876 -6.551 1.00 97.88 340 PHE A N 1
ATOM 2655 C CA . PHE A 1 340 ? 6.153 8.895 -6.545 1.00 97.88 340 PHE A CA 1
ATOM 2656 C C . PHE A 1 340 ? 6.422 9.305 -7.994 1.00 97.88 340 PHE A C 1
ATOM 2658 O O . PHE A 1 340 ? 6.912 8.508 -8.795 1.00 97.88 340 PHE A O 1
ATOM 2665 N N . LEU A 1 341 ? 6.056 10.530 -8.346 1.00 96.56 341 LEU A N 1
ATOM 2666 C CA . LEU A 1 341 ? 6.178 11.092 -9.679 1.00 96.56 341 LEU A CA 1
ATOM 2667 C C . LEU A 1 341 ? 7.594 11.600 -9.929 1.00 96.56 341 LEU A C 1
ATOM 2669 O O . LEU A 1 341 ? 8.134 12.378 -9.148 1.00 96.56 341 LEU A O 1
ATOM 2673 N N . ASN A 1 342 ? 8.162 11.222 -11.073 1.00 96.69 342 ASN A N 1
ATOM 2674 C CA . ASN A 1 342 ? 9.356 11.882 -11.566 1.00 96.69 342 ASN A CA 1
ATOM 2675 C C . ASN A 1 342 ? 8.971 13.230 -12.193 1.00 96.69 342 ASN A C 1
ATOM 2677 O O . ASN A 1 342 ? 8.374 13.284 -13.270 1.00 96.69 342 ASN A O 1
ATOM 2681 N N . THR A 1 343 ? 9.305 14.325 -11.514 1.00 95.44 343 THR A N 1
ATOM 2682 C CA . THR A 1 343 ? 8.989 15.684 -11.973 1.00 95.44 343 THR A CA 1
ATOM 2683 C C . THR A 1 343 ? 10.049 16.283 -12.898 1.00 95.44 343 THR A C 1
ATOM 2685 O O . THR A 1 343 ? 9.810 17.338 -13.485 1.00 95.44 343 THR A O 1
ATOM 2688 N N . ASP A 1 344 ? 11.191 15.616 -13.090 1.00 95.88 344 ASP A N 1
ATOM 2689 C CA . ASP A 1 344 ? 12.246 16.095 -13.982 1.00 95.88 344 ASP A CA 1
ATOM 2690 C C . ASP A 1 344 ? 11.840 15.938 -15.463 1.00 95.88 344 ASP A C 1
ATOM 2692 O O . ASP A 1 344 ? 11.550 14.824 -15.910 1.00 95.88 344 ASP A O 1
ATOM 2696 N N . PRO A 1 345 ? 11.831 17.022 -16.264 1.00 92.75 345 PRO A N 1
ATOM 2697 C CA . PRO A 1 345 ? 11.298 16.998 -17.625 1.00 92.75 345 PRO A CA 1
ATOM 2698 C C . PRO A 1 345 ? 12.087 16.111 -18.593 1.00 92.75 345 PRO A C 1
ATOM 2700 O O . PRO A 1 345 ? 11.524 15.673 -19.590 1.00 92.75 345 PRO A O 1
ATOM 2703 N N . VAL A 1 346 ? 13.365 15.831 -18.322 1.00 92.56 346 VAL A N 1
ATOM 2704 C CA . VAL A 1 346 ? 14.224 15.051 -19.225 1.00 92.56 346 VAL A CA 1
ATOM 2705 C C . VAL A 1 346 ? 14.102 13.554 -18.956 1.00 92.56 346 VAL A C 1
ATOM 2707 O O . VAL A 1 346 ? 14.031 12.740 -19.879 1.00 92.56 346 VAL A O 1
ATOM 2710 N N . SER A 1 347 ? 14.123 13.160 -17.687 1.00 94.50 347 SER A N 1
ATOM 2711 C CA . SER A 1 347 ? 14.103 11.755 -17.292 1.00 94.50 347 SER A CA 1
ATOM 2712 C C . SER A 1 347 ? 12.692 11.171 -17.240 1.00 94.50 347 SER A C 1
ATOM 2714 O O . SER A 1 347 ? 12.549 9.988 -17.548 1.00 94.50 347 SER A O 1
ATOM 2716 N N . ARG A 1 348 ? 11.646 11.968 -16.969 1.00 92.12 348 ARG A N 1
ATOM 2717 C CA . ARG A 1 348 ? 10.256 11.472 -16.870 1.00 92.12 348 ARG A CA 1
ATOM 2718 C C . ARG A 1 348 ? 9.676 10.910 -18.169 1.00 92.12 348 ARG A C 1
ATOM 2720 O O . ARG A 1 348 ? 8.734 10.118 -18.135 1.00 92.12 348 ARG A O 1
ATOM 2727 N N . ASP A 1 349 ? 10.222 11.327 -19.310 1.00 89.75 349 ASP A N 1
ATOM 2728 C CA . ASP A 1 349 ? 9.796 10.863 -20.635 1.00 89.75 349 ASP A CA 1
ATOM 2729 C C . ASP A 1 349 ? 10.539 9.589 -21.070 1.00 89.75 349 ASP A C 1
ATOM 2731 O O . ASP A 1 349 ? 10.210 8.972 -22.089 1.00 89.75 349 ASP A O 1
ATOM 2735 N N . LYS A 1 350 ? 11.523 9.136 -20.281 1.00 89.50 350 LYS A N 1
ATOM 2736 C CA . LYS A 1 350 ? 12.196 7.856 -20.508 1.00 89.50 350 LYS A CA 1
ATOM 2737 C C . LYS A 1 350 ? 11.292 6.727 -20.019 1.00 89.50 350 LYS A C 1
ATOM 2739 O O . LYS A 1 350 ? 10.871 6.696 -18.867 1.00 89.50 350 LYS A O 1
ATOM 2744 N N . ASN A 1 351 ? 11.035 5.758 -20.898 1.00 86.50 351 ASN A N 1
ATOM 2745 C CA . ASN A 1 351 ? 10.235 4.578 -20.567 1.00 86.50 351 ASN A CA 1
ATOM 2746 C C . ASN A 1 351 ? 10.784 3.864 -19.322 1.00 86.50 351 ASN A C 1
ATOM 2748 O O . ASN A 1 351 ? 11.928 3.409 -19.334 1.00 86.50 351 ASN A O 1
ATOM 2752 N N . GLY A 1 352 ? 9.935 3.713 -18.306 1.00 87.25 352 GLY A N 1
ATOM 2753 C CA . GLY A 1 352 ? 10.261 3.075 -17.035 1.00 87.25 352 GLY A CA 1
ATOM 2754 C C . GLY A 1 352 ? 10.725 4.032 -15.934 1.00 87.25 352 GLY A C 1
ATOM 2755 O O . GLY A 1 352 ? 10.955 3.573 -14.823 1.00 87.25 352 GLY A O 1
ATOM 2756 N N . TYR A 1 353 ? 10.838 5.329 -16.230 1.00 91.81 353 TYR A N 1
ATOM 2757 C CA . TYR A 1 353 ? 11.285 6.378 -15.307 1.00 91.81 353 TYR A CA 1
ATOM 2758 C C . TYR A 1 353 ? 10.250 7.501 -15.175 1.00 91.81 353 TYR A C 1
ATOM 2760 O O . TYR A 1 353 ? 10.566 8.612 -14.754 1.00 91.81 353 TYR A O 1
ATOM 2768 N N . GLU A 1 354 ? 8.997 7.212 -15.531 1.00 93.31 354 GLU A N 1
ATOM 2769 C CA . GLU A 1 354 ? 7.858 8.113 -15.352 1.00 93.31 354 GLU A CA 1
ATOM 2770 C C . GLU A 1 354 ? 7.557 8.390 -13.866 1.00 93.31 354 GLU A C 1
ATOM 2772 O O . GLU A 1 354 ? 6.961 9.407 -13.515 1.00 93.31 354 GLU A O 1
ATOM 2777 N N . GLY A 1 355 ? 7.937 7.460 -12.994 1.00 95.19 355 GLY A N 1
ATOM 2778 C CA . GLY A 1 355 ? 7.660 7.461 -11.566 1.00 95.19 355 GLY A CA 1
ATOM 2779 C C . GLY A 1 355 ? 7.763 6.049 -10.995 1.00 95.19 355 GLY A C 1
ATOM 2780 O O . GLY A 1 355 ? 8.114 5.098 -11.697 1.00 95.19 355 GLY A O 1
ATOM 2781 N N . SER A 1 356 ? 7.444 5.903 -9.715 1.00 96.19 356 SER A N 1
ATOM 2782 C CA . SER A 1 356 ? 7.504 4.633 -8.995 1.00 96.19 356 SER A CA 1
ATOM 2783 C C . SER A 1 356 ? 6.153 4.274 -8.382 1.00 96.19 356 SER A C 1
ATOM 2785 O O . SER A 1 356 ? 5.447 5.144 -7.875 1.00 96.19 356 SER A O 1
ATOM 2787 N N . ASN A 1 357 ? 5.823 2.977 -8.406 1.00 97.31 357 ASN A N 1
ATOM 2788 C CA . ASN A 1 357 ? 4.571 2.394 -7.904 1.00 97.31 357 ASN A CA 1
ATOM 2789 C C . ASN A 1 357 ? 4.801 1.497 -6.666 1.00 97.31 357 ASN A C 1
ATOM 2791 O O . ASN A 1 357 ? 4.502 0.297 -6.719 1.00 97.31 357 ASN A O 1
ATOM 2795 N N . PRO A 1 358 ? 5.411 1.980 -5.573 1.00 97.69 358 PRO A N 1
ATOM 2796 C CA . PRO A 1 358 ? 5.712 1.110 -4.448 1.00 97.69 358 PRO A CA 1
ATOM 2797 C C . PRO A 1 358 ? 4.464 0.780 -3.618 1.00 97.69 358 PRO A C 1
ATOM 2799 O O . PRO A 1 358 ? 3.524 1.569 -3.505 1.00 97.69 358 PRO A O 1
ATOM 2802 N N . ILE A 1 359 ? 4.506 -0.395 -2.993 1.00 98.75 359 ILE A N 1
ATOM 2803 C CA . ILE A 1 359 ? 3.669 -0.750 -1.847 1.00 98.75 359 ILE A CA 1
ATOM 2804 C C . ILE A 1 359 ? 4.441 -0.398 -0.574 1.00 98.75 359 ILE A C 1
ATOM 2806 O O . ILE A 1 359 ? 5.625 -0.730 -0.458 1.00 98.75 359 ILE A O 1
ATOM 2810 N N . TYR A 1 360 ? 3.780 0.261 0.376 1.00 98.81 360 TYR A N 1
ATOM 2811 C CA . TYR A 1 360 ? 4.336 0.497 1.707 1.00 98.81 360 TYR A CA 1
ATOM 2812 C C . TYR A 1 360 ? 4.269 -0.782 2.551 1.00 98.81 360 TYR A C 1
ATOM 2814 O O . TYR A 1 360 ? 3.212 -1.402 2.672 1.00 98.81 360 TYR A O 1
ATOM 2822 N N . LEU A 1 361 ? 5.398 -1.177 3.134 1.00 98.81 361 LEU A N 1
ATOM 2823 C CA . LEU A 1 361 ? 5.567 -2.421 3.885 1.00 98.81 361 LEU A CA 1
ATOM 2824 C C . LEU A 1 361 ? 5.432 -2.242 5.407 1.00 98.81 361 LEU A C 1
ATOM 2826 O O . LEU A 1 361 ? 5.432 -3.235 6.123 1.00 98.81 361 LEU A O 1
ATOM 2830 N N . GLY A 1 362 ? 5.314 -1.010 5.913 1.00 98.44 362 GLY A N 1
ATOM 2831 C CA . GLY A 1 362 ? 5.502 -0.709 7.340 1.00 98.44 362 GLY A CA 1
ATOM 2832 C C . GLY A 1 362 ? 6.966 -0.420 7.682 1.00 98.44 362 GLY A C 1
ATOM 2833 O O . GLY A 1 362 ? 7.845 -0.573 6.837 1.00 98.44 362 GLY A O 1
ATOM 2834 N N . GLN A 1 363 ? 7.241 0.027 8.907 1.00 97.75 363 GLN A N 1
ATOM 2835 C CA . GLN A 1 363 ? 8.589 0.266 9.447 1.00 97.75 363 GLN A CA 1
ATOM 2836 C C . GLN A 1 363 ? 9.462 1.158 8.555 1.00 97.75 363 GLN A C 1
ATOM 2838 O O . GLN A 1 363 ? 10.642 0.883 8.353 1.00 97.75 363 GLN A O 1
ATOM 2843 N N . ASN A 1 364 ? 8.872 2.216 7.991 1.00 98.31 364 ASN A N 1
ATOM 2844 C CA . ASN A 1 364 ? 9.528 3.086 7.011 1.00 98.31 364 ASN A CA 1
ATOM 2845 C C . ASN A 1 364 ? 10.103 2.310 5.808 1.00 98.31 364 ASN A C 1
ATOM 2847 O O . ASN A 1 364 ? 11.170 2.655 5.329 1.00 98.31 364 ASN A O 1
ATOM 2851 N N . ARG A 1 365 ? 9.452 1.241 5.331 1.00 98.44 365 ARG A N 1
ATOM 2852 C CA . ARG A 1 365 ? 9.926 0.442 4.189 1.00 98.44 365 ARG A CA 1
ATOM 2853 C C . ARG A 1 365 ? 8.930 0.467 3.038 1.00 98.44 365 ARG A C 1
ATOM 2855 O O . ARG A 1 365 ? 7.727 0.317 3.223 1.00 98.44 365 ARG A O 1
ATOM 2862 N N . PHE A 1 366 ? 9.451 0.585 1.828 1.00 98.56 366 PHE A N 1
ATOM 2863 C CA . PHE A 1 366 ? 8.750 0.465 0.559 1.00 98.56 366 PHE A CA 1
ATOM 2864 C C . PHE A 1 366 ? 9.331 -0.709 -0.212 1.00 98.56 366 PHE A C 1
ATOM 2866 O O . PHE A 1 366 ? 10.540 -0.942 -0.187 1.00 98.56 366 PHE A O 1
ATOM 2873 N N . VAL A 1 367 ? 8.467 -1.443 -0.903 1.00 97.94 367 VAL A N 1
ATOM 2874 C CA . VAL A 1 367 ? 8.862 -2.642 -1.643 1.00 97.94 367 VAL A CA 1
ATOM 2875 C C . VAL A 1 367 ? 9.943 -2.363 -2.686 1.00 97.94 367 VAL A C 1
ATOM 2877 O O . VAL A 1 367 ? 9.900 -1.374 -3.422 1.00 97.94 367 VAL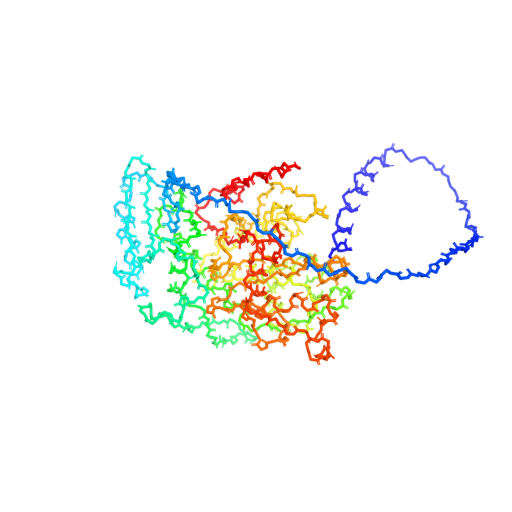 A O 1
ATOM 2880 N N . ASP A 1 368 ? 10.879 -3.300 -2.782 1.00 95.75 368 ASP A N 1
ATOM 2881 C CA . ASP A 1 368 ? 11.794 -3.437 -3.902 1.00 95.75 368 ASP A CA 1
ATOM 2882 C C . ASP A 1 368 ? 11.439 -4.701 -4.697 1.00 95.75 368 ASP A C 1
ATOM 2884 O O . ASP A 1 368 ? 11.719 -5.828 -4.287 1.00 95.75 368 ASP A O 1
ATOM 2888 N N . TYR A 1 369 ? 10.797 -4.515 -5.850 1.00 96.50 369 TYR A N 1
ATOM 2889 C CA . TYR A 1 369 ? 10.344 -5.621 -6.697 1.00 96.50 369 TYR A CA 1
ATOM 2890 C C . TYR A 1 369 ? 11.494 -6.413 -7.338 1.00 96.50 369 TYR A C 1
ATOM 2892 O O . TYR A 1 369 ? 11.298 -7.571 -7.730 1.00 96.50 369 TYR A O 1
ATOM 2900 N N . TYR A 1 370 ? 12.664 -5.785 -7.482 1.00 94.25 370 TYR A N 1
ATOM 2901 C CA . TYR A 1 370 ? 13.777 -6.282 -8.295 1.00 94.25 370 TYR A CA 1
ATOM 2902 C C . TYR A 1 370 ? 14.994 -6.684 -7.462 1.00 94.25 370 TYR A C 1
ATOM 2904 O O . TYR A 1 370 ? 15.915 -7.308 -7.991 1.00 94.25 370 TYR A O 1
ATOM 2912 N N . ASN A 1 371 ? 14.964 -6.395 -6.159 1.00 91.81 371 ASN A N 1
ATOM 2913 C CA . ASN A 1 371 ? 16.059 -6.619 -5.225 1.00 91.81 371 ASN A CA 1
ATOM 2914 C C . ASN A 1 371 ? 17.347 -5.869 -5.620 1.00 91.81 371 ASN A C 1
ATOM 2916 O O . ASN A 1 371 ? 18.444 -6.430 -5.598 1.00 91.81 371 ASN A O 1
ATOM 2920 N N . GLU A 1 372 ? 17.203 -4.603 -5.999 1.00 86.44 372 GLU A N 1
ATOM 2921 C CA . GLU A 1 372 ? 18.309 -3.671 -6.240 1.00 86.44 372 GLU A CA 1
ATOM 2922 C C . GLU A 1 372 ? 18.801 -2.991 -4.948 1.00 86.44 372 GLU A C 1
ATOM 2924 O O . GLU A 1 372 ? 19.894 -2.427 -4.926 1.00 86.44 372 GLU A O 1
ATOM 2929 N N . HIS A 1 373 ? 18.024 -3.078 -3.866 1.00 88.44 373 HIS A N 1
ATOM 2930 C CA . HIS A 1 373 ? 18.263 -2.448 -2.571 1.00 88.44 373 HIS A CA 1
ATOM 2931 C C . HIS A 1 373 ? 17.820 -3.355 -1.407 1.00 88.44 373 HIS A C 1
ATOM 2933 O O . HIS A 1 373 ? 16.994 -2.994 -0.573 1.00 88.44 373 HIS A O 1
ATOM 2939 N N . HIS A 1 374 ? 18.350 -4.580 -1.350 1.00 88.94 374 HIS A N 1
ATOM 2940 C CA . HIS A 1 374 ? 18.148 -5.501 -0.219 1.00 88.94 374 HIS A CA 1
ATOM 2941 C C . HIS A 1 374 ? 16.669 -5.687 0.196 1.00 88.94 374 HIS A C 1
ATOM 2943 O O . HIS A 1 374 ? 16.343 -5.701 1.382 1.00 88.94 374 HIS A O 1
ATOM 2949 N N . HIS A 1 375 ? 15.783 -5.856 -0.791 1.00 91.00 375 HIS A N 1
ATOM 2950 C CA . HIS A 1 375 ? 14.335 -6.086 -0.653 1.00 91.00 375 HIS A CA 1
ATOM 2951 C C . HIS A 1 375 ? 13.463 -4.899 -0.210 1.00 91.00 375 HIS A C 1
ATOM 2953 O O . HIS A 1 375 ? 12.235 -5.014 -0.268 1.00 91.00 375 HIS A O 1
ATOM 2959 N N . SER A 1 376 ? 14.024 -3.747 0.165 1.00 96.75 376 SER A N 1
ATOM 2960 C CA . SER A 1 376 ? 13.208 -2.562 0.460 1.00 96.75 376 SER A CA 1
ATOM 2961 C C . SER A 1 376 ? 13.993 -1.258 0.448 1.00 96.75 376 SER A C 1
ATOM 2963 O O . SER A 1 376 ? 15.177 -1.241 0.760 1.00 96.75 376 SER A O 1
ATOM 2965 N N . PHE A 1 377 ? 13.289 -0.158 0.204 1.00 97.25 377 PHE A N 1
ATOM 2966 C CA . PHE A 1 377 ? 13.796 1.207 0.345 1.00 97.25 377 PHE A CA 1
ATOM 2967 C C . PHE A 1 377 ? 13.126 1.896 1.528 1.00 97.25 377 PHE A C 1
ATOM 2969 O O . PHE A 1 377 ? 11.928 1.712 1.739 1.00 97.25 377 PHE A O 1
ATOM 2976 N N . THR A 1 378 ? 13.847 2.743 2.247 1.00 97.94 378 THR A N 1
ATOM 2977 C CA . THR A 1 378 ? 13.232 3.721 3.142 1.00 97.94 378 THR A CA 1
ATOM 2978 C C . THR A 1 378 ? 12.516 4.827 2.375 1.00 97.94 378 THR A C 1
ATOM 2980 O O . THR A 1 378 ? 12.649 4.938 1.153 1.00 97.94 378 THR A O 1
ATOM 2983 N N . PHE A 1 379 ? 11.722 5.650 3.068 1.00 98.12 379 PHE A N 1
ATOM 2984 C CA . PHE A 1 379 ? 11.075 6.802 2.439 1.00 98.12 379 PHE A CA 1
ATOM 2985 C C . PHE A 1 379 ? 12.087 7.750 1.782 1.00 98.12 379 PHE A C 1
ATOM 2987 O O . PHE A 1 379 ? 11.944 8.082 0.605 1.00 98.12 379 PHE A O 1
ATOM 2994 N N . GLU A 1 380 ? 13.142 8.126 2.508 1.00 97.75 380 GLU A N 1
ATOM 2995 C CA . GLU A 1 380 ? 14.208 8.988 1.989 1.00 97.75 380 GLU A CA 1
ATOM 2996 C C . GLU A 1 380 ? 14.972 8.315 0.849 1.00 97.75 380 GLU A C 1
ATOM 2998 O O . GLU A 1 380 ? 15.155 8.925 -0.200 1.00 97.75 380 GLU A O 1
ATOM 3003 N N . GLU A 1 381 ? 15.319 7.031 0.976 1.00 97.19 381 GLU A N 1
ATOM 3004 C CA . GLU A 1 381 ? 15.967 6.290 -0.114 1.00 97.19 381 GLU A CA 1
ATOM 3005 C C . GLU A 1 381 ? 15.092 6.226 -1.372 1.00 97.19 381 GLU A C 1
ATOM 3007 O O . GLU A 1 381 ? 15.618 6.242 -2.482 1.00 97.19 381 GLU A O 1
ATOM 3012 N N . LYS A 1 382 ? 13.759 6.181 -1.234 1.00 97.19 382 LYS A N 1
ATOM 3013 C CA . LYS A 1 382 ? 12.837 6.210 -2.378 1.00 97.19 382 LYS A CA 1
ATOM 3014 C C . LYS A 1 382 ? 12.768 7.592 -3.031 1.00 97.19 382 LYS A C 1
ATOM 3016 O O . LYS A 1 382 ? 12.708 7.666 -4.259 1.00 97.19 382 LYS A O 1
ATOM 3021 N N . LEU A 1 383 ? 12.790 8.667 -2.240 1.00 98.06 383 LEU A N 1
ATOM 3022 C CA . LEU A 1 383 ? 12.892 10.036 -2.757 1.00 98.06 383 LEU A CA 1
ATOM 3023 C C . LEU A 1 383 ? 14.218 10.246 -3.492 1.00 98.06 383 LEU A C 1
ATOM 3025 O O . LEU A 1 383 ? 14.218 10.771 -4.605 1.00 98.06 383 LEU A O 1
ATOM 3029 N N . ASP A 1 384 ? 15.320 9.791 -2.895 1.00 97.69 384 ASP A N 1
ATOM 3030 C CA . ASP A 1 384 ? 16.651 9.864 -3.484 1.00 97.69 384 ASP A CA 1
ATOM 3031 C C . ASP A 1 384 ? 16.721 9.072 -4.793 1.00 97.69 384 ASP A C 1
ATOM 3033 O O . ASP A 1 384 ? 17.041 9.641 -5.830 1.00 97.69 384 ASP A O 1
ATOM 3037 N N . ASP A 1 385 ? 16.328 7.795 -4.788 1.00 95.81 385 ASP A N 1
ATOM 3038 C CA . ASP A 1 385 ? 16.284 6.919 -5.967 1.00 95.81 385 ASP A CA 1
ATOM 3039 C C . ASP A 1 385 ? 15.646 7.604 -7.187 1.00 95.81 385 ASP A C 1
ATOM 3041 O O . ASP A 1 385 ? 16.253 7.683 -8.255 1.00 95.81 385 ASP A O 1
ATOM 3045 N N . ILE A 1 386 ? 14.466 8.196 -7.004 1.00 96.81 386 ILE A N 1
ATOM 3046 C CA . ILE A 1 386 ? 13.728 8.864 -8.084 1.00 96.81 386 ILE A CA 1
ATOM 3047 C C . ILE A 1 386 ? 14.367 10.198 -8.459 1.00 96.81 386 ILE A C 1
ATOM 3049 O O . ILE A 1 386 ? 14.436 10.543 -9.641 1.00 96.81 386 ILE A O 1
ATOM 3053 N N . TYR A 1 387 ? 14.853 10.957 -7.474 1.00 97.94 387 TYR A N 1
ATOM 3054 C CA . TYR A 1 387 ? 15.553 12.208 -7.732 1.00 97.94 387 TYR A CA 1
ATOM 3055 C C . TYR A 1 387 ? 16.774 11.984 -8.630 1.00 97.94 387 TYR A C 1
ATOM 3057 O O . TYR A 1 387 ? 16.942 12.726 -9.603 1.00 97.94 387 TYR A O 1
ATOM 3065 N N . GLN A 1 388 ? 17.573 10.944 -8.362 1.00 97.56 388 GLN A N 1
ATOM 3066 C CA . GLN A 1 388 ? 18.820 10.668 -9.079 1.00 97.56 388 GLN A CA 1
ATOM 3067 C C . GLN A 1 388 ? 18.627 10.305 -10.564 1.00 97.56 388 GLN A C 1
ATOM 3069 O O . GLN A 1 388 ? 19.575 10.394 -11.350 1.00 97.56 388 GLN A O 1
ATOM 3074 N N . TRP A 1 389 ? 17.412 9.973 -11.013 1.00 96.56 389 TRP A N 1
ATOM 3075 C CA . TRP A 1 389 ? 17.135 9.697 -12.431 1.00 96.56 389 TRP A CA 1
ATOM 3076 C C . TRP A 1 389 ? 17.442 10.891 -13.349 1.00 96.56 389 TRP A C 1
ATOM 3078 O O . TRP A 1 389 ? 17.825 10.697 -14.511 1.00 96.56 389 TRP A O 1
ATOM 3088 N N . ARG A 1 390 ? 17.362 12.126 -12.827 1.00 96.81 390 ARG A N 1
ATOM 3089 C CA . ARG A 1 390 ? 17.783 13.351 -13.538 1.00 96.81 390 ARG A CA 1
ATOM 3090 C C . ARG A 1 390 ? 19.290 13.387 -13.814 1.00 96.81 390 ARG A C 1
ATOM 3092 O O . ARG A 1 390 ? 19.730 13.980 -14.792 1.00 96.81 390 ARG A O 1
ATOM 3099 N N . HIS A 1 391 ? 20.068 12.698 -12.984 1.00 96.88 391 HIS A N 1
ATOM 3100 C CA . HIS A 1 391 ? 21.521 12.572 -13.081 1.00 96.88 391 HIS A CA 1
ATOM 3101 C C . HIS A 1 391 ? 21.940 11.291 -13.818 1.00 96.88 391 HIS A C 1
ATOM 3103 O O . HIS A 1 391 ? 23.085 10.868 -13.736 1.00 96.88 391 HIS A O 1
ATOM 3109 N N . ALA A 1 392 ? 21.017 10.662 -14.557 1.00 94.69 392 ALA A N 1
ATOM 3110 C CA . ALA A 1 392 ? 21.251 9.407 -15.271 1.00 94.69 392 ALA A CA 1
ATOM 3111 C C . ALA A 1 392 ? 21.692 8.238 -14.367 1.00 94.69 392 ALA A C 1
ATOM 3113 O O . ALA A 1 392 ? 22.336 7.304 -14.844 1.00 94.69 392 ALA A O 1
ATOM 3114 N N . VAL A 1 393 ? 21.309 8.263 -13.085 1.00 94.31 393 VAL A N 1
ATOM 3115 C CA . VAL A 1 393 ? 21.464 7.126 -12.172 1.00 94.31 393 VAL A CA 1
ATOM 3116 C C . VAL A 1 393 ? 20.260 6.208 -12.343 1.00 94.31 393 VAL A C 1
ATOM 3118 O O . VAL A 1 393 ? 19.218 6.411 -11.738 1.00 94.31 393 VAL A O 1
ATOM 3121 N N . PHE A 1 394 ? 20.375 5.212 -13.212 1.00 89.50 394 PHE A N 1
ATOM 3122 C CA . PHE A 1 394 ? 19.305 4.251 -13.506 1.00 89.50 394 PHE A CA 1
ATOM 3123 C C . PHE A 1 394 ? 19.555 2.875 -12.895 1.00 89.50 394 PHE A C 1
ATOM 3125 O O . PHE A 1 394 ? 18.663 2.034 -12.869 1.00 89.50 394 PHE A O 1
ATOM 3132 N N . ASN A 1 395 ? 20.781 2.646 -12.443 1.00 87.75 395 ASN A N 1
ATOM 3133 C CA . ASN A 1 395 ? 21.178 1.553 -11.583 1.00 87.75 395 ASN A CA 1
ATOM 3134 C C . ASN A 1 395 ? 22.224 2.108 -10.610 1.00 87.75 395 ASN A C 1
ATOM 3136 O O . ASN A 1 395 ? 23.293 2.539 -11.038 1.00 87.75 395 ASN A O 1
ATOM 3140 N N . ARG A 1 396 ? 21.928 2.104 -9.307 1.00 86.00 396 ARG A N 1
ATOM 3141 C CA . ARG A 1 396 ? 22.769 2.781 -8.302 1.00 86.00 396 ARG A CA 1
ATOM 3142 C C . ARG A 1 396 ? 24.197 2.245 -8.231 1.00 86.00 396 ARG A C 1
ATOM 3144 O O . ARG A 1 396 ? 25.110 3.004 -7.930 1.00 86.00 396 ARG A O 1
ATOM 3151 N N . GLN A 1 397 ? 24.400 0.957 -8.509 1.00 86.81 397 GLN A N 1
ATOM 3152 C CA . GLN A 1 397 ? 25.733 0.360 -8.500 1.00 86.81 397 GLN A CA 1
ATOM 3153 C C . GLN A 1 397 ? 26.538 0.767 -9.739 1.00 86.81 397 GLN A C 1
ATOM 3155 O O . GLN A 1 397 ? 27.692 1.173 -9.617 1.00 86.81 397 GLN A O 1
ATOM 3160 N N . ARG A 1 398 ? 25.936 0.647 -10.927 1.00 90.38 398 ARG A N 1
ATOM 3161 C CA . ARG A 1 398 ? 26.571 0.970 -12.212 1.00 90.38 398 ARG A CA 1
ATOM 3162 C C . ARG A 1 398 ? 26.839 2.466 -12.353 1.00 90.38 398 ARG A C 1
ATOM 3164 O O . ARG A 1 398 ? 27.896 2.848 -12.834 1.00 90.38 398 ARG A O 1
ATOM 3171 N N . ASP A 1 399 ? 25.887 3.287 -11.928 1.00 93.38 399 ASP A N 1
ATOM 3172 C CA . ASP A 1 399 ? 25.871 4.730 -12.170 1.00 93.38 399 ASP A CA 1
ATOM 3173 C C . ASP A 1 399 ? 26.276 5.522 -10.911 1.00 93.38 399 ASP A C 1
ATOM 3175 O O . ASP A 1 399 ? 25.944 6.699 -10.775 1.00 93.38 399 ASP A O 1
ATOM 3179 N N . ARG A 1 400 ? 26.983 4.875 -9.970 1.00 93.69 400 ARG A N 1
ATOM 3180 C CA . ARG A 1 400 ? 27.311 5.425 -8.643 1.00 93.69 400 ARG A CA 1
ATOM 3181 C C . ARG A 1 400 ? 28.029 6.777 -8.703 1.00 93.69 400 ARG A C 1
ATOM 3183 O O . ARG A 1 400 ? 27.813 7.623 -7.845 1.00 93.69 400 ARG A O 1
ATOM 3190 N N . ASP A 1 401 ? 28.867 6.971 -9.721 1.00 96.81 401 ASP A N 1
ATOM 3191 C CA . ASP A 1 401 ? 29.713 8.158 -9.861 1.00 96.81 401 ASP A CA 1
ATOM 3192 C C . ASP A 1 401 ? 28.893 9.393 -10.291 1.00 96.81 401 ASP A C 1
ATOM 3194 O O . ASP A 1 401 ? 29.371 10.519 -10.186 1.00 96.81 401 ASP A O 1
ATOM 3198 N N . ASN A 1 402 ? 27.642 9.198 -10.730 1.00 97.19 402 ASN A N 1
ATOM 3199 C CA . ASN A 1 402 ? 26.730 10.282 -11.096 1.00 97.19 402 ASN A CA 1
ATOM 3200 C C . ASN A 1 402 ? 25.855 10.762 -9.921 1.00 97.19 402 ASN A C 1
ATOM 3202 O O . ASN A 1 402 ? 25.165 11.777 -10.058 1.00 97.19 402 ASN A O 1
ATOM 3206 N N . ILE A 1 403 ? 25.852 10.045 -8.789 1.00 96.81 403 ILE A N 1
ATOM 3207 C CA . ILE A 1 403 ? 24.984 10.334 -7.639 1.00 96.81 403 ILE A CA 1
ATOM 3208 C C . ILE A 1 403 ? 25.307 11.715 -7.063 1.00 96.81 403 ILE A C 1
ATOM 3210 O O . ILE A 1 403 ? 26.461 12.024 -6.768 1.00 96.81 403 ILE A O 1
ATOM 3214 N N . GLN A 1 404 ? 24.268 12.525 -6.862 1.00 97.38 404 GLN A N 1
ATOM 3215 C CA . GLN A 1 404 ? 24.367 13.831 -6.212 1.00 97.38 404 GLN A CA 1
ATOM 3216 C C . GLN A 1 404 ? 23.786 13.762 -4.796 1.00 97.38 404 GLN A C 1
ATOM 3218 O O . GLN A 1 404 ? 22.622 13.402 -4.656 1.00 97.38 404 GLN A O 1
ATOM 3223 N N . PRO A 1 405 ? 24.534 14.098 -3.733 1.00 96.44 405 PRO A N 1
ATOM 3224 C CA . PRO A 1 405 ? 24.008 14.019 -2.374 1.00 96.44 405 PRO A CA 1
ATOM 3225 C C . PRO A 1 405 ? 22.847 15.001 -2.161 1.00 96.44 405 PRO A C 1
ATOM 3227 O O . PRO A 1 405 ? 22.897 16.142 -2.619 1.00 96.44 405 PRO A O 1
ATOM 3230 N N . LEU A 1 406 ? 21.823 14.555 -1.433 1.00 97.69 406 LEU A N 1
ATOM 3231 C CA . LEU A 1 406 ? 20.681 15.372 -1.022 1.00 97.69 406 LEU A CA 1
ATOM 3232 C C . LEU A 1 406 ? 20.876 15.912 0.398 1.00 97.69 406 LEU A C 1
ATOM 3234 O O . LEU A 1 406 ? 21.357 15.202 1.283 1.00 97.69 406 LEU A O 1
ATOM 3238 N N . SER A 1 407 ? 20.483 17.166 0.619 1.00 97.81 407 SER A N 1
ATOM 3239 C CA . SER A 1 407 ? 20.416 17.771 1.954 1.00 97.81 407 SER A CA 1
ATOM 3240 C C . SER A 1 407 ? 19.097 17.432 2.664 1.00 97.81 407 SER A C 1
ATOM 3242 O O . SER A 1 407 ? 18.130 17.017 2.028 1.00 97.81 407 SER A O 1
ATOM 3244 N N . SER A 1 408 ? 18.998 17.680 3.975 1.00 96.88 408 SER A N 1
ATOM 3245 C CA . SER A 1 408 ? 17.725 17.542 4.709 1.00 96.88 408 SER A CA 1
ATOM 3246 C C . SER A 1 408 ? 16.610 18.414 4.115 1.00 96.88 408 SER A C 1
ATOM 3248 O O . SER A 1 408 ? 15.486 17.949 3.949 1.00 96.88 408 SER A O 1
ATOM 3250 N N . HIS A 1 409 ? 16.941 19.639 3.692 1.00 97.25 409 HIS A N 1
ATOM 3251 C CA . HIS A 1 409 ? 15.997 20.531 3.014 1.00 97.25 409 HIS A CA 1
ATOM 3252 C C . HIS A 1 409 ? 15.519 19.957 1.668 1.00 97.25 409 HIS A C 1
ATOM 3254 O O . HIS A 1 409 ? 14.370 20.157 1.268 1.00 97.25 409 HIS A O 1
ATOM 3260 N N . ASP A 1 410 ? 16.371 19.210 0.956 1.00 98.12 410 ASP A N 1
ATOM 3261 C CA . ASP A 1 410 ? 15.929 18.515 -0.251 1.00 98.12 410 ASP A CA 1
ATOM 3262 C C . ASP A 1 410 ? 14.924 17.416 0.066 1.00 98.12 410 ASP A C 1
ATOM 3264 O O . ASP A 1 410 ? 13.916 17.331 -0.627 1.00 98.12 410 ASP A O 1
ATOM 3268 N N . TYR A 1 411 ? 15.136 16.616 1.113 1.00 97.94 411 TYR A N 1
ATOM 3269 C CA . TYR A 1 411 ? 14.160 15.600 1.516 1.00 97.94 411 TYR A CA 1
ATOM 3270 C C . TYR A 1 411 ? 12.823 16.217 1.933 1.00 97.94 411 TYR A C 1
ATOM 3272 O O . TYR A 1 411 ? 11.772 15.760 1.477 1.00 97.94 411 TYR A O 1
ATOM 3280 N N . GLU A 1 412 ? 12.844 17.305 2.704 1.00 96.19 412 GLU A N 1
ATOM 3281 C CA . GLU A 1 412 ? 11.638 18.053 3.074 1.00 96.19 412 GLU A CA 1
ATOM 3282 C C . GLU A 1 412 ? 10.863 18.516 1.836 1.00 96.19 412 GLU A C 1
ATOM 3284 O O . GLU A 1 412 ? 9.659 18.264 1.733 1.00 96.19 412 GLU A O 1
ATOM 3289 N N . ARG A 1 413 ? 11.550 19.119 0.857 1.00 97.38 413 ARG A N 1
ATOM 3290 C CA . ARG A 1 413 ? 10.955 19.565 -0.410 1.00 97.38 413 ARG A CA 1
ATOM 3291 C C . ARG A 1 413 ? 10.452 18.397 -1.259 1.00 97.38 413 ARG A C 1
ATOM 3293 O O . ARG A 1 413 ? 9.331 18.443 -1.758 1.00 97.38 413 ARG A O 1
ATOM 3300 N N . LEU A 1 414 ? 11.257 17.350 -1.437 1.00 98.19 414 LEU A N 1
ATOM 3301 C CA . LEU A 1 414 ? 10.926 16.196 -2.281 1.00 98.19 414 LEU A CA 1
ATOM 3302 C C . LEU A 1 414 ? 9.774 15.363 -1.703 1.00 98.19 414 LEU A C 1
ATOM 3304 O O . LEU A 1 414 ? 9.031 14.755 -2.473 1.00 98.19 414 LEU A O 1
ATOM 3308 N N . SER A 1 415 ? 9.575 15.3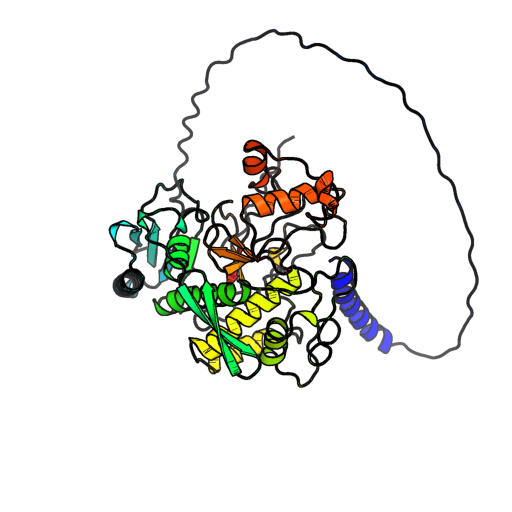84 -0.383 1.00 96.94 415 SER A N 1
ATOM 3309 C CA . SER A 1 415 ? 8.430 14.745 0.277 1.00 96.94 415 SER A CA 1
ATOM 3310 C C . SER A 1 415 ? 7.087 15.434 -0.002 1.00 96.94 415 SER A C 1
ATOM 3312 O O . SER A 1 415 ? 6.037 14.828 0.210 1.00 96.94 415 SER A O 1
ATOM 3314 N N . GLN A 1 416 ? 7.095 16.685 -0.480 1.00 96.31 416 GLN A N 1
ATOM 3315 C CA . GLN A 1 416 ? 5.870 17.417 -0.799 1.00 96.31 416 GLN A CA 1
ATOM 3316 C C . GLN A 1 416 ? 5.190 16.871 -2.065 1.00 96.31 416 GLN A C 1
ATOM 3318 O O . GLN 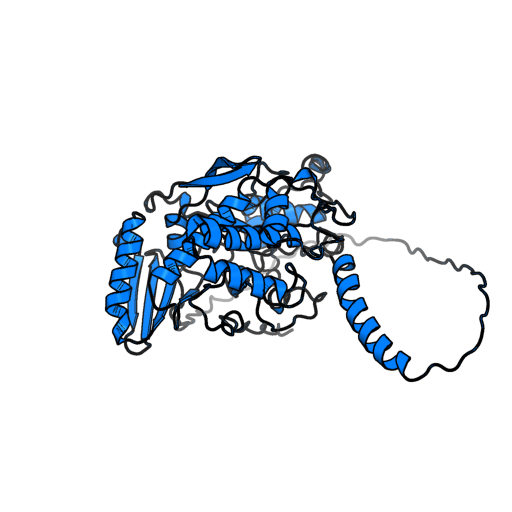A 1 416 ? 5.715 16.014 -2.783 1.00 96.31 416 GLN A O 1
ATOM 3323 N N . SER A 1 417 ? 4.003 17.407 -2.355 1.00 94.81 417 SER A N 1
ATOM 3324 C CA . SER A 1 417 ? 3.281 17.073 -3.579 1.00 94.81 417 SER A CA 1
ATOM 3325 C C . SER A 1 417 ? 3.965 17.641 -4.828 1.00 94.81 417 SER A C 1
ATOM 3327 O O . SER A 1 417 ? 4.689 18.638 -4.717 1.00 94.81 417 SER A O 1
ATOM 3329 N N . PRO A 1 418 ? 3.750 17.058 -6.023 1.00 94.75 418 PRO A N 1
ATOM 3330 C CA . PRO A 1 418 ? 4.317 17.584 -7.263 1.00 94.75 418 PRO A CA 1
ATOM 3331 C C . PRO A 1 418 ? 3.999 19.064 -7.513 1.00 94.75 418 PRO A C 1
ATOM 3333 O O . PRO A 1 418 ? 4.861 19.815 -7.962 1.00 94.75 418 PRO A O 1
ATOM 3336 N N . GLU A 1 419 ? 2.798 19.515 -7.144 1.00 92.12 419 GLU A N 1
ATOM 3337 C CA . GLU A 1 419 ? 2.357 20.913 -7.265 1.00 92.12 419 GLU A CA 1
ATOM 3338 C C . GLU A 1 419 ? 3.151 21.853 -6.348 1.00 92.12 419 GLU A C 1
ATOM 3340 O O . GLU A 1 419 ? 3.257 23.047 -6.616 1.00 92.12 419 GLU A O 1
ATOM 3345 N N . ARG A 1 420 ? 3.733 21.309 -5.275 1.00 94.62 420 ARG A N 1
ATOM 3346 C CA . ARG A 1 420 ? 4.589 22.012 -4.312 1.00 94.62 420 ARG A CA 1
ATOM 3347 C C . ARG A 1 420 ? 6.081 21.739 -4.547 1.00 94.62 420 ARG A C 1
ATOM 3349 O O . ARG A 1 420 ? 6.900 21.999 -3.671 1.00 94.62 420 ARG A O 1
ATOM 3356 N N . GLY A 1 421 ? 6.444 21.222 -5.724 1.00 93.88 421 GLY A N 1
ATOM 3357 C CA . GLY A 1 421 ? 7.834 20.976 -6.121 1.00 93.88 421 GLY A CA 1
ATOM 3358 C C . GLY A 1 421 ? 8.454 19.693 -5.557 1.00 93.88 421 GLY A C 1
ATOM 3359 O O . GLY A 1 421 ? 9.677 19.529 -5.636 1.00 93.88 421 GLY A O 1
ATOM 3360 N N . GLY A 1 422 ? 7.635 18.802 -4.992 1.00 96.94 422 GLY A N 1
ATOM 3361 C CA . GLY A 1 422 ? 8.059 17.489 -4.518 1.00 96.94 422 GLY A CA 1
ATOM 3362 C C . GLY A 1 422 ? 7.825 16.364 -5.529 1.00 96.94 422 GLY A C 1
ATOM 3363 O O . GLY A 1 422 ? 7.642 16.606 -6.724 1.00 96.94 422 GLY A O 1
ATOM 3364 N N . LEU A 1 423 ? 7.878 15.119 -5.055 1.00 97.75 423 LEU A N 1
ATOM 3365 C CA . LEU A 1 423 ? 7.738 13.906 -5.870 1.00 97.75 423 LEU A CA 1
ATOM 3366 C C . LEU A 1 423 ? 6.533 13.056 -5.457 1.00 97.75 423 LEU A C 1
ATOM 3368 O O . LEU A 1 423 ? 6.068 12.231 -6.236 1.00 97.75 423 LEU A O 1
ATOM 3372 N N . LEU A 1 424 ? 6.016 13.205 -4.241 1.00 96.94 424 LEU A N 1
ATOM 3373 C CA . LEU A 1 424 ? 5.034 12.276 -3.693 1.00 96.94 424 LEU A CA 1
ATOM 3374 C C . LEU A 1 424 ? 3.608 12.750 -3.960 1.00 96.94 424 LEU A C 1
ATOM 3376 O O . LEU A 1 424 ? 3.181 13.779 -3.452 1.00 96.94 424 LEU A O 1
ATOM 3380 N N . THR A 1 425 ? 2.822 11.969 -4.694 1.00 95.88 425 THR A N 1
ATOM 3381 C CA . THR A 1 425 ? 1.392 12.274 -4.858 1.00 95.88 425 THR A CA 1
ATOM 3382 C C . THR A 1 425 ? 0.659 12.262 -3.508 1.00 95.88 425 THR A C 1
ATOM 3384 O O . THR A 1 425 ? 1.005 11.501 -2.603 1.00 95.88 425 THR A O 1
ATOM 3387 N N . THR A 1 426 ? -0.389 13.075 -3.357 1.00 93.44 426 THR A N 1
ATOM 3388 C CA . THR A 1 426 ? -1.227 13.107 -2.136 1.00 93.44 426 THR A CA 1
ATOM 3389 C C . THR A 1 426 ? -2.257 11.977 -2.088 1.00 93.44 426 THR A C 1
ATOM 3391 O O . THR A 1 426 ? -3.050 11.893 -1.150 1.00 93.44 426 THR A O 1
ATOM 3394 N N . LEU A 1 427 ? -2.261 11.103 -3.099 1.00 94.19 427 LEU A N 1
ATOM 3395 C CA . LEU A 1 427 ? -3.171 9.973 -3.188 1.00 94.19 427 LEU A CA 1
ATOM 3396 C C . LEU A 1 427 ? -2.544 8.689 -2.663 1.00 94.19 427 LEU A C 1
ATOM 3398 O O . LEU A 1 427 ? -1.323 8.493 -2.684 1.00 94.19 427 LEU A O 1
ATOM 3402 N N . ARG A 1 428 ? -3.402 7.785 -2.205 1.00 95.12 428 ARG A N 1
ATOM 3403 C CA . ARG A 1 428 ? -3.031 6.439 -1.780 1.00 95.12 428 ARG A CA 1
ATOM 3404 C C . ARG A 1 428 ? -4.128 5.472 -2.173 1.00 95.12 428 ARG A C 1
ATOM 3406 O O . ARG A 1 428 ? -5.302 5.687 -1.865 1.00 95.12 428 ARG A O 1
ATOM 3413 N N . THR A 1 429 ? -3.727 4.389 -2.811 1.00 95.62 429 THR A N 1
ATOM 3414 C CA . THR A 1 429 ? -4.638 3.362 -3.293 1.00 95.62 429 THR A CA 1
ATOM 3415 C C . THR A 1 429 ? -4.651 2.197 -2.312 1.00 95.62 429 THR A C 1
ATOM 3417 O O . THR A 1 429 ? -3.599 1.683 -1.931 1.00 95.62 429 THR A O 1
ATOM 3420 N N . THR A 1 430 ? -5.841 1.793 -1.870 1.00 94.56 430 THR A N 1
ATOM 3421 C CA . THR A 1 430 ? -6.019 0.836 -0.769 1.00 94.56 430 THR A CA 1
ATOM 3422 C C . THR A 1 430 ? -6.989 -0.285 -1.134 1.00 94.56 430 THR A C 1
ATOM 3424 O O . THR A 1 430 ? -7.898 -0.049 -1.932 1.00 94.56 430 THR A O 1
ATOM 3427 N N . PRO A 1 431 ? -6.867 -1.483 -0.532 1.00 93.44 431 PRO A N 1
ATOM 3428 C CA . PRO A 1 431 ? -7.827 -2.570 -0.728 1.00 93.44 431 PRO A CA 1
ATOM 3429 C C . PRO A 1 431 ? -9.267 -2.180 -0.375 1.00 93.44 431 PRO A C 1
ATOM 3431 O O . PRO A 1 431 ? -9.505 -1.481 0.611 1.00 93.44 431 PRO A O 1
ATOM 3434 N N . CYS A 1 432 ? -10.213 -2.661 -1.179 1.00 89.69 432 CYS A N 1
ATOM 3435 C CA . CYS A 1 432 ? -11.645 -2.670 -0.882 1.00 89.69 432 CYS A CA 1
ATOM 3436 C C . CYS A 1 432 ? -11.991 -3.604 0.314 1.00 89.69 432 CYS A C 1
ATOM 3438 O O . CYS A 1 432 ? -11.147 -4.379 0.773 1.00 89.69 432 CYS A O 1
ATOM 3440 N N . TYR A 1 433 ? -13.231 -3.536 0.820 1.00 82.69 433 TYR A N 1
ATOM 3441 C CA . TYR A 1 433 ? -13.768 -4.407 1.889 1.00 82.69 433 TYR A CA 1
ATOM 3442 C C . TYR A 1 433 ? -14.640 -5.540 1.321 1.00 82.69 433 TYR A C 1
ATOM 3444 O O . TYR A 1 433 ? -15.872 -5.470 1.282 1.00 82.69 433 TYR A O 1
ATOM 3452 N N . PHE A 1 434 ? -14.014 -6.619 0.868 1.00 82.06 434 PHE A N 1
ATOM 3453 C CA . PHE A 1 434 ? -14.755 -7.674 0.181 1.00 82.06 434 PHE A CA 1
ATOM 3454 C C . PHE A 1 434 ? -15.802 -8.323 1.096 1.00 82.06 434 PHE A C 1
ATOM 3456 O O . PHE A 1 434 ? -15.521 -8.676 2.231 1.00 82.06 434 PHE A O 1
ATOM 3463 N N . GLY A 1 435 ? -17.031 -8.469 0.594 1.00 77.62 435 GLY A N 1
ATOM 3464 C CA . GLY A 1 435 ? -18.147 -9.030 1.366 1.00 77.62 435 GLY A CA 1
ATOM 3465 C C . GLY A 1 435 ? -18.867 -8.044 2.297 1.00 77.62 435 GLY A C 1
ATOM 3466 O O . GLY A 1 435 ? -19.935 -8.392 2.788 1.00 77.62 435 GLY A O 1
ATOM 3467 N N . PHE A 1 436 ? -18.351 -6.821 2.478 1.00 80.44 436 PHE A N 1
ATOM 3468 C CA . PHE A 1 436 ? -18.972 -5.765 3.300 1.00 80.44 436 PHE A CA 1
ATOM 3469 C C . PHE A 1 436 ? -19.323 -4.498 2.510 1.00 80.44 436 PHE A C 1
ATOM 3471 O O . PHE A 1 436 ? -19.780 -3.499 3.063 1.00 80.44 436 PHE A O 1
ATOM 3478 N N . GLU A 1 437 ? -19.073 -4.517 1.206 1.00 68.12 437 GLU A N 1
ATOM 3479 C CA . GLU A 1 437 ? -19.394 -3.434 0.288 1.00 68.12 437 GLU A CA 1
ATOM 3480 C C . GLU A 1 437 ? -20.592 -3.826 -0.563 1.00 68.12 437 GLU A C 1
ATOM 3482 O O . GLU A 1 437 ? -20.608 -4.908 -1.161 1.00 68.12 437 GLU A O 1
ATOM 3487 N N . ALA A 1 438 ? -21.525 -2.895 -0.767 1.00 57.72 438 ALA A N 1
ATOM 3488 C CA . ALA A 1 438 ? -22.343 -2.953 -1.969 1.00 57.72 438 ALA A CA 1
ATOM 3489 C C . ALA A 1 438 ? -21.394 -2.953 -3.183 1.00 57.72 438 ALA A C 1
ATOM 3491 O O . ALA A 1 438 ? -20.449 -2.172 -3.221 1.00 57.72 438 ALA A O 1
ATOM 3492 N N . LEU A 1 439 ? -21.612 -3.820 -4.178 1.00 48.47 439 LEU A N 1
ATOM 3493 C CA . LEU A 1 439 ? -20.711 -3.993 -5.338 1.00 48.47 439 LEU A CA 1
ATOM 3494 C C . LEU A 1 439 ? -20.381 -2.675 -6.073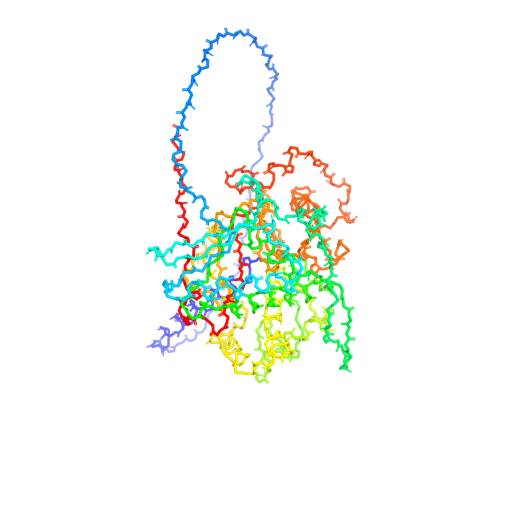 1.00 48.47 439 LEU A C 1
ATOM 3496 O O . LEU A 1 439 ? -19.318 -2.558 -6.674 1.00 48.47 439 LEU A O 1
ATOM 3500 N N . GLN A 1 440 ? -21.264 -1.677 -5.976 1.00 46.12 440 GLN A N 1
ATOM 3501 C CA . GLN A 1 440 ? -21.078 -0.313 -6.482 1.00 46.12 440 GLN A CA 1
ATOM 3502 C C . GLN A 1 440 ? -20.241 0.605 -5.569 1.00 46.12 440 GLN A C 1
ATOM 3504 O O . GLN A 1 440 ? -19.967 1.721 -5.953 1.00 46.12 440 GLN A O 1
ATOM 3509 N N . HIS A 1 441 ? -19.833 0.221 -4.362 1.00 46.22 441 HIS A N 1
ATOM 3510 C CA . HIS A 1 441 ? -19.161 1.113 -3.400 1.00 46.22 441 HIS A CA 1
ATOM 3511 C C . HIS A 1 441 ? -17.628 0.985 -3.379 1.00 46.22 441 HIS A C 1
ATOM 3513 O O . HIS A 1 441 ? -16.973 1.798 -2.734 1.00 46.22 441 HIS A O 1
ATOM 3519 N N . CYS A 1 442 ? -17.038 0.085 -4.180 1.00 50.78 442 CYS A N 1
ATOM 3520 C CA . CYS A 1 442 ? -15.692 0.343 -4.716 1.00 50.78 442 CYS A CA 1
ATOM 3521 C C . CYS A 1 442 ? -15.718 1.484 -5.772 1.00 50.78 442 CYS A C 1
ATOM 3523 O O . CYS A 1 442 ? -14.656 1.894 -6.236 1.00 50.78 442 CYS A O 1
ATOM 3525 N N . ALA A 1 443 ? -16.904 1.987 -6.179 1.00 33.44 443 ALA A N 1
ATOM 3526 C CA . ALA A 1 443 ? -17.076 3.013 -7.221 1.00 33.44 443 ALA A CA 1
ATOM 3527 C C . ALA A 1 443 ? -17.069 4.457 -6.753 1.00 33.44 443 ALA A C 1
ATOM 3529 O O . ALA A 1 443 ? -16.917 5.342 -7.590 1.00 33.44 443 ALA A O 1
ATOM 3530 N N . THR A 1 444 ? -17.291 4.723 -5.472 1.00 33.53 444 THR A N 1
ATOM 3531 C CA . THR A 1 444 ? -17.511 6.101 -5.035 1.00 33.53 444 THR A CA 1
ATOM 3532 C C . THR A 1 444 ? -16.220 6.655 -4.443 1.00 33.53 444 THR A C 1
ATOM 3534 O O . THR A 1 444 ? -15.676 6.031 -3.527 1.00 33.53 444 THR A O 1
ATOM 3537 N N . PRO A 1 445 ? -15.717 7.813 -4.909 1.00 34.00 445 PRO A N 1
ATOM 3538 C CA . PRO A 1 445 ? -14.572 8.455 -4.285 1.00 34.00 445 PRO A CA 1
ATOM 3539 C C . PRO A 1 445 ? -14.911 8.755 -2.824 1.00 34.00 445 PRO A C 1
ATOM 3541 O O . PRO A 1 445 ? -15.880 9.459 -2.529 1.00 34.00 445 PRO A O 1
ATOM 3544 N N . ALA A 1 446 ? -14.107 8.243 -1.896 1.00 39.44 446 ALA A N 1
ATOM 3545 C CA . ALA A 1 446 ? -13.998 8.888 -0.602 1.00 39.44 446 ALA A CA 1
ATOM 3546 C C . ALA A 1 446 ? -13.206 10.170 -0.868 1.00 39.44 446 ALA A C 1
ATOM 3548 O O . ALA A 1 446 ? -12.015 10.094 -1.143 1.00 39.44 446 ALA A O 1
ATOM 3549 N N . SER A 1 447 ? -13.883 11.319 -0.826 1.00 41.53 447 SER A N 1
ATOM 3550 C CA . SER A 1 447 ? -13.391 12.673 -1.136 1.00 41.53 447 SER A CA 1
ATOM 3551 C C . SER A 1 447 ? -13.269 13.029 -2.626 1.00 41.53 447 SER A C 1
ATOM 3553 O O . SER A 1 447 ? -12.559 12.401 -3.407 1.00 41.53 447 SER A O 1
ATOM 3555 N N . THR A 1 448 ? -13.993 14.083 -3.003 1.00 34.84 448 THR A N 1
ATOM 3556 C CA . THR A 1 448 ? -13.813 14.824 -4.252 1.00 34.84 448 THR A CA 1
ATOM 3557 C C . THR A 1 448 ? -12.457 15.538 -4.197 1.00 34.84 448 THR A C 1
ATOM 3559 O O . THR A 1 448 ? -12.158 16.145 -3.163 1.00 34.84 448 THR A O 1
ATOM 3562 N N . PRO A 1 449 ? -11.634 15.512 -5.258 1.00 36.44 449 PRO A N 1
ATOM 3563 C CA . PRO A 1 449 ? -10.446 16.355 -5.317 1.00 36.44 449 PRO A CA 1
ATOM 3564 C C . PRO A 1 449 ? -10.858 17.826 -5.177 1.00 36.44 449 PRO A C 1
ATOM 3566 O O . PRO A 1 449 ? -11.757 18.302 -5.873 1.00 36.44 449 PRO A O 1
ATOM 3569 N N . ILE A 1 450 ? -10.219 18.546 -4.255 1.00 37.19 450 ILE A N 1
ATOM 3570 C CA . ILE A 1 450 ? -10.368 19.998 -4.159 1.00 37.19 450 ILE A CA 1
ATOM 3571 C C . ILE A 1 450 ? -9.673 20.575 -5.394 1.00 37.19 450 ILE A C 1
ATOM 3573 O O . ILE A 1 450 ? -8.495 20.303 -5.627 1.00 37.19 450 ILE A O 1
ATOM 3577 N N . ALA A 1 451 ? -10.413 21.323 -6.214 1.00 28.56 451 ALA A N 1
ATOM 3578 C CA . ALA A 1 451 ? -9.869 21.954 -7.411 1.00 28.56 451 ALA A CA 1
ATOM 3579 C C . ALA A 1 451 ? -8.644 22.819 -7.052 1.00 28.56 451 ALA A C 1
ATOM 3581 O O . ALA A 1 451 ? -8.679 23.520 -6.035 1.00 28.56 451 ALA A O 1
ATOM 3582 N N . PRO A 1 452 ? -7.569 22.811 -7.863 1.00 31.42 452 PRO A N 1
ATOM 3583 C CA . PRO A 1 452 ? -6.416 23.657 -7.603 1.00 31.42 452 PRO A CA 1
ATOM 3584 C C . PRO A 1 452 ? -6.856 25.122 -7.611 1.00 31.42 452 PRO A C 1
ATOM 3586 O O . PRO A 1 452 ? -7.466 25.601 -8.571 1.00 31.42 452 PRO A O 1
ATOM 3589 N N . VAL A 1 453 ? -6.550 25.833 -6.525 1.00 29.88 453 VAL A N 1
ATOM 3590 C CA . VAL A 1 453 ? -6.722 27.284 -6.444 1.00 29.88 453 VAL A CA 1
ATOM 3591 C C . VAL A 1 453 ? -5.900 27.890 -7.574 1.00 29.88 453 VAL A C 1
ATOM 3593 O O . VAL A 1 453 ? -4.675 27.782 -7.593 1.00 29.88 453 VAL A O 1
ATOM 3596 N N . ALA A 1 454 ? -6.584 28.488 -8.548 1.00 28.62 454 ALA A N 1
ATOM 3597 C CA . ALA A 1 454 ? -5.942 29.180 -9.650 1.00 28.62 454 ALA A CA 1
ATOM 3598 C C . ALA A 1 454 ? -4.996 30.245 -9.081 1.00 28.62 454 ALA A C 1
ATOM 3600 O O . ALA A 1 454 ? -5.439 31.182 -8.411 1.00 28.62 454 ALA A O 1
ATOM 3601 N N . ALA A 1 455 ? -3.698 30.092 -9.345 1.00 31.31 455 ALA A N 1
ATOM 3602 C CA . ALA A 1 455 ? -2.710 31.115 -9.051 1.00 31.31 455 ALA A CA 1
ATOM 3603 C C . ALA A 1 455 ? -3.129 32.401 -9.778 1.00 31.31 455 ALA A C 1
ATOM 3605 O O . ALA A 1 455 ? -3.122 32.466 -11.011 1.00 31.31 455 ALA A O 1
ATOM 3606 N N . ARG A 1 456 ? -3.557 33.411 -9.013 1.00 30.25 456 ARG A N 1
ATOM 3607 C CA . ARG A 1 456 ? -3.715 34.766 -9.540 1.00 30.25 456 ARG A CA 1
ATOM 3608 C C . ARG A 1 456 ? -2.316 35.262 -9.905 1.00 30.25 456 ARG A C 1
ATOM 3610 O O . ARG A 1 456 ? -1.412 35.187 -9.078 1.00 30.25 456 ARG A O 1
ATOM 3617 N N . ARG A 1 457 ? -2.175 35.645 -11.174 1.00 35.00 457 ARG A N 1
ATOM 3618 C CA . ARG A 1 457 ? -0.959 36.198 -11.777 1.00 35.00 457 ARG A CA 1
ATOM 361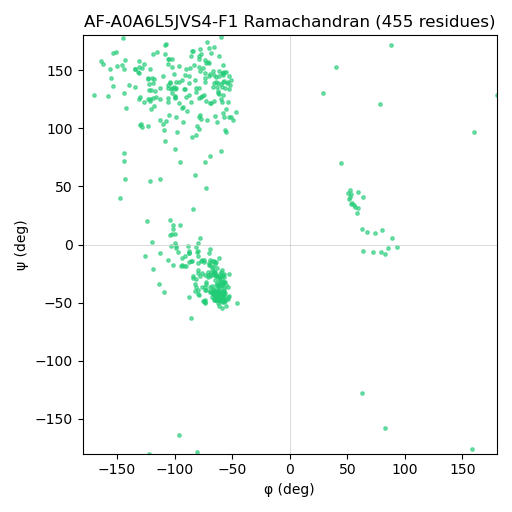9 C C . ARG A 1 457 ? -0.524 37.491 -11.112 1.00 35.00 457 ARG A C 1
ATOM 3621 O O . ARG A 1 457 ? -1.430 38.249 -10.698 1.00 35.00 457 ARG A O 1
#

Foldseek 3Di:
DLVLVVVVVVVVVVVVVVVVPVVDDDDDDDDDDDDDDDDDDDDDDDDDDDDDDDDDDDDDDDDDDPPPPPPPPPPQQAFEKEQEQLVCQVVQVVQQVVVCVVLVNDPQQWDWDRDNVRSMIGIAGPDPLPPQALLCVCVPVVLVWDWDWDWDAAPPRDIDIDTFGDLSSLNNLRRYHQHHDYQYFLSSHVVLVVLQSQLLRLLLVLQQDAAAAACQPHQKFADPVADDSQAGDPPDQPLVRLVCCSHPRDRTHDAQLQLLQSSSLNSNLCCCVPVVVPVVLSVVLSCLCCVVRRNSPQQQAQCVCVVPPSGDGDLFFHSWKAKAFSGALNRDRRQKWWWFAQLDPPQCPPPRLRTHTWGHGGNQWTADNNCLDPGTDGLLRRLQQSPCSNQVPPRCVVSVVSRDDDDPVRSVQQSDDVVSVHGTHRMIMGTDRGPSDDSCVSNDHPDDDDPPDPPDD

Solvent-accessible surface area (backbone atoms only — not comparable to full-atom values): 26279 Å² total; per-residue (Å²): 90,68,73,67,51,51,60,58,57,52,54,52,58,52,49,60,52,50,66,63,52,72,80,68,81,81,91,81,90,89,86,80,89,83,82,88,85,89,90,87,84,86,86,88,85,86,89,87,90,82,85,91,81,83,90,81,86,83,88,79,91,76,80,87,76,85,75,84,72,81,70,77,72,70,74,77,78,41,3,33,33,35,47,37,63,50,88,51,46,66,62,40,52,52,49,41,52,52,53,38,46,77,51,68,47,58,73,83,54,43,46,77,50,75,40,66,88,79,16,34,37,36,36,29,44,64,61,62,80,85,50,29,62,32,46,56,46,55,74,39,71,92,64,67,52,60,72,34,82,43,81,41,87,43,73,94,82,41,73,44,77,44,74,29,55,27,65,47,52,37,53,52,34,41,14,30,30,44,41,64,43,83,30,40,70,74,22,62,40,53,63,47,55,52,49,50,43,49,35,23,42,35,23,28,51,66,40,56,78,34,57,30,34,70,36,80,81,49,77,66,42,60,49,67,92,38,32,55,94,86,36,76,38,88,95,56,57,64,70,62,48,46,49,42,51,74,70,43,25,83,48,29,15,48,53,54,67,59,49,44,50,48,37,49,53,42,12,47,47,47,30,25,56,68,71,71,57,36,68,66,60,32,50,52,52,52,50,53,34,45,70,84,72,38,67,77,59,54,38,50,27,35,58,75,41,66,90,41,86,91,50,85,58,43,83,48,46,12,65,53,18,36,54,38,60,81,32,39,78,47,42,59,40,43,38,26,38,39,45,38,45,38,75,47,83,76,35,28,76,38,64,79,40,48,46,46,45,36,38,30,41,41,78,37,29,26,47,22,61,52,45,88,50,88,26,39,32,39,66,66,54,50,51,49,54,56,57,33,36,69,51,65,27,84,43,69,81,84,28,49,91,49,65,73,91,79,52,72,70,48,53,62,41,36,46,29,36,56,94,69,69,13,25,28,51,39,44,40,34,34,75,52,55,86,93,29,52,62,88,68,59,42,40,57,70,58,66,78,82,77,76,80,79,76,79,79,129

Secondary structure (DSSP, 8-state):
-HHHHHHHHHHHHHHHHHHHHTT------------------------------PPPP---------------------EEEEE--TTTHHHHHHHHHHHHHHTT--GGGEEEEEETTTTEEEEEESS-TT----TTGGG-GGG---PEEEEEE-GGG-EEEEEE--HHHHHHHHHSSS-EEEEEGGG-SHHHHHHHHHHHHHHHHHHTT--PBP-TTSPPB--TTTEETTEEPTT--HHHHHHHHHH-GGG-B--HHHHHHHHHHHHHHHIIIIIS--HHHHHHHHHHHHTTS-TTTTSS-GGGGTT-TTS----PPPSSEEEE-S--TT---TT-EEEEE---TTTTTSTT-SEE-PBEEETTEEE-SS-SSTTEE-HHHHHHHHHHGGGT-SSTTTTGGG--PPPHHHHHHHTS-GGGT-SEEEEEEEE--TTTS-TTTTSS-BSPPPPP-----

Nearest PDB structures (foldseek):
  4c11-assembly1_A  TM=3.424E-01  e=4.164E+00  Dengue virus
  5dto-assembly1_A  TM=3.546E-01  e=7.319E+00  dengue virus type 3
  5zqk-assembly1_A  TM=3.404E-01  e=4.164E+00  dengue virus type 2
  5zqk-assembly2_B  TM=3.401E-01  e=4.661E+00  dengue virus type 2

pLDDT: mean 81.59, std 25.42, range [22.97, 98.88]

Radius of gyration: 25.69 Å; Cα contacts (8 Å, |Δi|>4): 732; chains: 1; bounding box: 58×78×84 Å

Sequence (457 aa):
MATFLRQQHWRRAARDLGLLAALLAGPQAPLQAQTAPLWAGAPVVSSAPVGPVAPTANGAGVAPVDATTTATQEEAEDGLRFRCPSAVLPALSLAVRHYLATLDIEAKHYTVTIDHDAGTLRFTLNTPASDTNTLTLAARAEFGIVPERYALPAKRGVTRTIRTVSAKEIVLALMQHGRRTDFAGDACRVDALREHVGIRQNIVAWAEDLKWGWPDRRPARWNRAYWRDGNLRKHRQLAAAVNDAFQNPRQYEIGCYTATKLVIIQGILDYYTRIEKNPATARLIEARLLADKDPLAHLEPGNMWDFDSRFNPTHDSGKLLRVNYNIASDNFVPGDWSYFLNTDPVSRDKNGYEGSNPIYLGQNRFVDYYNEHHHSFTFEEKLDDIYQWRHAVFNRQRDRDNIQPLSSHDYERLSQSPERGGLLTTLRTTPCYFGFEALQHCATPASTPIAPVAARR

Organism: Rhodocyclus tenuis (NCBI:txid1066)

InterPro domains:
  IPR020916 Protein-glutamine gamma-glutamyltransferase, bacteria [PF20085] (190-366)

Mean predicted aligned error: 11.29 Å